Protein AF-0000000077476936 (afdb_homodimer)

InterPro domains:
  IPR003726 Homocysteine-binding domain [PF02574] (42-309)
  IPR003726 Homocysteine-binding domain [PS50970] (6-311)
  IPR017226 Betaine-homocysteine S-methyltransferase-like [PIRSF037505] (6-337)
  IPR036589 Homocysteine-binding domain superfamily [G3DSA:3.20.20.330] (2-347)
  IPR036589 Homocysteine-binding domain superfamily [SSF82282] (7-341)

Sequence (696 aa):
MAAKPRGLLERLKAGETVIVAEGYLFEFERRGYLKAGAFVPEVVVEHPELVKGMYREFVHAGSDVVLAFTYYGHREKLRVIGREADLETMNRTALKLAREVADETGTLMAGNISNTTCYDPDKPETHEQSRQIFKEQIEWAVEEGADFIVGETFGFLGEATVALECIKEFGKGLPAVVTMVIHRDSEHVADGHSIVDAMKALEKGGAAVVGFNCCRGPFTTLPLIEKVKGHVKVPIAALPVLYRTDEQYPTMQSFVNHEGSRAFPMDLDAFLCSRTMIAEFGQRCRELGLQYVGLCCGNASHFTRTLAESLGRTPPASKYSPDMSQHFAYGTDKKLHSLNTQKVVKLLMAAKPRGLLERLKAGETVIVAEGYLFEFERRGYLKAGAFVPEVVVEHPELVKGMYREFVHAGSDVVLAFTYYGHREKLRVIGREADLETMNRTALKLAREVADETGTLMAGNISNTTCYDPDKPETHEQSRQIFKEQIEWAVEEGADFIVGETFGFLGEATVALECIKEFGKGLPAVVTMVIHRDSEHVADGHSIVDAMKALEKGGAAVVGFNCCRGPFTTLPLIEKVKGHVKVPIAALPVLYRTDEQYPTMQSFVNHEGSRAFPMDLDAFLCSRTMIAEFGQRCRELGLQYVGLCCGNASHFTRTLAESLGRTPPASKYSPDMSQHFAYGTDKKLHSLNTQKVVKLL

Radius of gyration: 25.77 Å; Cα contacts (8 Å, |Δi|>4): 1656; chains: 2; bounding box: 55×74×58 Å

Organism: Branchiostoma lanceolatum (NCBI:txid7740)

Structure (mmCIF, N/CA/C/O backbone):
data_AF-0000000077476936-model_v1
#
loop_
_entity.id
_entity.type
_entity.pdbx_description
1 polymer 'BHMT protein'
#
loop_
_atom_site.group_PDB
_atom_site.id
_atom_site.type_symbol
_atom_site.label_atom_id
_atom_site.label_alt_id
_atom_site.label_comp_id
_atom_site.label_asym_id
_atom_site.label_entity_id
_atom_site.label_seq_id
_atom_site.pdbx_PDB_ins_code
_atom_site.Cartn_x
_atom_site.Cartn_y
_atom_site.Cartn_z
_atom_site.occupancy
_atom_site.B_iso_or_equiv
_atom_site.auth_seq_id
_atom_site.auth_comp_id
_atom_site.auth_asym_id
_atom_site.auth_atom_id
_atom_site.pdbx_PDB_model_num
ATOM 1 N N . MET A 1 1 ? -4.969 -23.812 19.047 1 65.75 1 MET A N 1
ATOM 2 C CA . MET A 1 1 ? -4.652 -24.078 17.641 1 65.75 1 MET A CA 1
ATOM 3 C C . MET A 1 1 ? -5.926 -24.281 16.828 1 65.75 1 MET A C 1
ATOM 5 O O . MET A 1 1 ? -6.867 -24.922 17.281 1 65.75 1 MET A O 1
ATOM 9 N N . ALA A 1 2 ? -5.887 -23.547 15.648 1 72 2 ALA A N 1
ATOM 10 C CA . ALA A 1 2 ? -7.078 -23.672 14.812 1 72 2 ALA A CA 1
ATOM 11 C C . ALA A 1 2 ? -7.219 -25.078 14.266 1 72 2 ALA A C 1
ATOM 13 O O . ALA A 1 2 ? -6.234 -25.812 14.164 1 72 2 ALA A O 1
ATOM 14 N N . ALA A 1 3 ? -8.438 -25.484 13.953 1 76.94 3 ALA A N 1
ATOM 15 C CA . ALA A 1 3 ? -8.711 -26.797 13.359 1 76.94 3 ALA A CA 1
ATOM 16 C C . ALA A 1 3 ? -7.996 -26.953 12.023 1 76.94 3 ALA A C 1
ATOM 18 O O . ALA A 1 3 ? -7.77 -25.969 11.312 1 76.94 3 ALA A O 1
ATOM 19 N N . LYS A 1 4 ? -7.539 -28.141 11.789 1 85.31 4 LYS A N 1
ATOM 20 C CA . LYS A 1 4 ? -6.883 -28.422 10.516 1 85.31 4 LYS A CA 1
ATOM 21 C C . LYS A 1 4 ? -7.824 -28.172 9.344 1 85.31 4 LYS A C 1
ATOM 23 O O . LYS A 1 4 ? -8.961 -28.641 9.336 1 85.31 4 LYS A O 1
ATOM 28 N N . PRO A 1 5 ? -7.34 -27.406 8.391 1 90.5 5 PRO A N 1
ATOM 29 C CA . PRO A 1 5 ? -8.219 -27.094 7.258 1 90.5 5 PRO A CA 1
ATOM 30 C C . PRO A 1 5 ? -8.422 -28.297 6.332 1 90.5 5 PRO A C 1
ATOM 32 O O . PRO A 1 5 ? -7.594 -29.203 6.305 1 90.5 5 PRO A O 1
ATOM 35 N N . ARG A 1 6 ? -9.586 -28.344 5.68 1 92.06 6 ARG A N 1
ATOM 36 C CA . ARG A 1 6 ? -9.734 -29.281 4.574 1 92.06 6 ARG A CA 1
ATOM 37 C C . ARG A 1 6 ? -8.656 -29.062 3.52 1 92.06 6 ARG A C 1
ATOM 39 O O . ARG A 1 6 ? -8.273 -27.922 3.234 1 92.06 6 ARG A O 1
ATOM 46 N N . GLY A 1 7 ? -8.211 -30.094 2.906 1 97.88 7 GLY A N 1
ATOM 47 C CA . GLY A 1 7 ? -7.172 -30.016 1.892 1 97.88 7 GLY A CA 1
ATOM 48 C C . GLY A 1 7 ? -7.637 -29.328 0.614 1 97.88 7 GLY A C 1
ATOM 49 O O . GLY A 1 7 ? -8.836 -29.156 0.399 1 97.88 7 GLY A O 1
ATOM 50 N N . LEU A 1 8 ? -6.691 -28.984 -0.207 1 98.62 8 LEU A N 1
ATOM 51 C CA . LEU A 1 8 ? -6.996 -28.281 -1.444 1 98.62 8 LEU A CA 1
ATOM 52 C C . LEU A 1 8 ? -7.918 -29.094 -2.332 1 98.62 8 LEU A C 1
ATOM 54 O O . LEU A 1 8 ? -8.945 -28.609 -2.795 1 98.62 8 LEU A O 1
ATOM 58 N N . LEU A 1 9 ? -7.578 -30.344 -2.561 1 98.56 9 LEU A N 1
ATOM 59 C CA . LEU A 1 9 ? -8.344 -31.188 -3.465 1 98.56 9 LEU A CA 1
ATOM 60 C C . LEU A 1 9 ? -9.766 -31.406 -2.947 1 98.56 9 LEU A C 1
ATOM 62 O O . LEU A 1 9 ? -10.719 -31.438 -3.73 1 98.56 9 LEU A O 1
ATOM 66 N N . GLU A 1 10 ? -9.852 -31.609 -1.692 1 98.25 10 GLU A N 1
ATOM 67 C CA . GLU A 1 10 ? -11.164 -31.781 -1.079 1 98.25 10 GLU A CA 1
ATOM 68 C C . GLU A 1 10 ? -12.039 -30.547 -1.296 1 98.25 10 GLU A C 1
ATOM 70 O O . GLU A 1 10 ? -13.219 -30.672 -1.629 1 98.25 10 GLU A O 1
ATOM 75 N N . ARG A 1 11 ? -11.484 -29.375 -1.119 1 98.19 11 ARG A N 1
ATOM 76 C CA . ARG A 1 11 ? -12.219 -28.125 -1.289 1 98.19 11 ARG A CA 1
ATOM 77 C C . ARG A 1 11 ? -12.641 -27.938 -2.742 1 98.19 11 ARG A C 1
ATOM 79 O O . ARG A 1 11 ? -13.773 -27.531 -3.018 1 98.19 11 ARG A O 1
ATOM 86 N N . LEU A 1 12 ? -11.742 -28.219 -3.637 1 98.06 12 LEU A N 1
ATOM 87 C CA . LEU A 1 12 ? -12.031 -28.078 -5.059 1 98.06 12 LEU A CA 1
ATOM 88 C C . LEU A 1 12 ? -13.117 -29.047 -5.496 1 98.06 12 LEU A C 1
ATOM 90 O O . LEU A 1 12 ? -14.023 -28.672 -6.242 1 98.06 12 LEU A O 1
ATOM 94 N N . LYS A 1 13 ? -13.039 -30.25 -5.047 1 97.62 13 LYS A N 1
ATOM 95 C CA . LYS A 1 13 ? -14.039 -31.266 -5.375 1 97.62 13 LYS A CA 1
ATOM 96 C C . LYS A 1 13 ? -15.422 -30.859 -4.848 1 97.62 13 LYS A C 1
ATOM 98 O O . LYS A 1 13 ? -16.438 -31.172 -5.473 1 97.62 13 LYS A O 1
ATOM 103 N N . ALA A 1 14 ? -15.438 -30.203 -3.742 1 97.62 14 ALA A N 1
ATOM 104 C CA . ALA A 1 14 ? -16.688 -29.766 -3.125 1 97.62 14 ALA A CA 1
ATOM 105 C C . ALA A 1 14 ? -17.25 -28.531 -3.834 1 97.62 14 ALA A C 1
ATOM 107 O O . ALA A 1 14 ? -18.328 -28.047 -3.479 1 97.62 14 ALA A O 1
ATOM 108 N N . GLY A 1 15 ? -16.547 -28 -4.746 1 96.81 15 GLY A N 1
ATOM 109 C CA . GLY A 1 15 ? -17.031 -26.875 -5.516 1 96.81 15 GLY A CA 1
ATOM 110 C C . GLY A 1 15 ? -16.719 -25.531 -4.871 1 96.81 15 GLY A C 1
ATOM 111 O O . GLY A 1 15 ? -17.25 -24.5 -5.293 1 96.81 15 GLY A O 1
ATOM 112 N N . GLU A 1 16 ? -15.781 -25.531 -3.9 1 97.62 16 GLU A N 1
ATOM 113 C CA . GLU A 1 16 ? -15.438 -24.297 -3.193 1 97.62 16 GLU A CA 1
ATOM 114 C C . GLU A 1 16 ? -14.508 -23.422 -4.023 1 97.62 16 GLU A C 1
ATOM 116 O O . GLU A 1 16 ? -13.766 -23.938 -4.875 1 97.62 16 GLU A O 1
ATOM 121 N N . THR A 1 17 ? -14.633 -22.109 -3.785 1 98.56 17 THR A N 1
ATOM 122 C CA . THR A 1 17 ? -13.641 -21.188 -4.312 1 98.56 17 THR A CA 1
ATOM 123 C C . THR A 1 17 ? -12.547 -20.922 -3.283 1 98.56 17 THR A C 1
ATOM 125 O O . THR A 1 17 ? -12.836 -20.516 -2.154 1 98.56 17 THR A O 1
ATOM 128 N N . VAL A 1 18 ? -11.32 -21.234 -3.621 1 98.88 18 VAL A N 1
ATOM 129 C CA . VAL A 1 18 ? -10.156 -20.953 -2.793 1 98.88 18 VAL A CA 1
ATOM 130 C C . VAL A 1 18 ? -9.555 -19.609 -3.18 1 98.88 18 VAL A C 1
ATOM 132 O O . VAL A 1 18 ? -9.211 -19.391 -4.344 1 98.88 18 VAL A O 1
ATOM 135 N N . ILE A 1 19 ? -9.523 -18.656 -2.232 1 98.94 19 ILE A N 1
ATOM 136 C CA . ILE A 1 19 ? -8.969 -17.328 -2.457 1 98.94 19 ILE A CA 1
ATOM 137 C C . ILE A 1 19 ? -7.504 -17.297 -2.041 1 98.94 19 ILE A C 1
ATOM 139 O O . ILE A 1 19 ? -7.152 -17.734 -0.941 1 98.94 19 ILE A O 1
ATOM 143 N N . VAL A 1 20 ? -6.633 -16.797 -2.889 1 98.88 20 VAL A N 1
ATOM 144 C CA . VAL A 1 20 ? -5.195 -16.797 -2.641 1 98.88 20 VAL A CA 1
ATOM 145 C C . VAL A 1 20 ? -4.641 -15.391 -2.795 1 98.88 20 VAL A C 1
ATOM 147 O O . VAL A 1 20 ? -4.742 -14.789 -3.867 1 98.88 20 VAL A O 1
ATOM 150 N N . ALA A 1 21 ? -4.07 -14.836 -1.753 1 98.81 21 ALA A N 1
ATOM 151 C CA . ALA A 1 21 ? -3.391 -13.547 -1.827 1 98.81 21 ALA A CA 1
ATOM 152 C C . ALA A 1 21 ? -1.898 -13.727 -2.092 1 98.81 21 ALA A C 1
ATOM 154 O O . ALA A 1 21 ? -1.212 -14.438 -1.354 1 98.81 21 ALA A O 1
ATOM 155 N N . GLU A 1 22 ? -1.453 -13.18 -3.168 1 98.5 22 GLU A N 1
ATOM 156 C CA . GLU A 1 22 ? -0.037 -13.109 -3.516 1 98.5 22 GLU A CA 1
ATOM 157 C C . GLU A 1 22 ? 0.427 -11.664 -3.676 1 98.5 22 GLU A C 1
ATOM 159 O O . GLU A 1 22 ? -0.204 -10.742 -3.152 1 98.5 22 GLU A O 1
ATOM 164 N N . GLY A 1 23 ? 1.565 -11.508 -4.18 1 97.31 23 GLY A N 1
ATOM 165 C CA . GLY A 1 23 ? 2.082 -10.172 -4.426 1 97.31 23 GLY A CA 1
ATOM 166 C C . GLY A 1 23 ? 2.996 -9.672 -3.322 1 97.31 23 GLY A C 1
ATOM 167 O O . GLY A 1 23 ? 3.156 -8.461 -3.141 1 97.31 23 GLY A O 1
ATOM 168 N N . TYR A 1 24 ? 3.705 -10.555 -2.6 1 97.81 24 TYR A N 1
ATOM 169 C CA . TYR A 1 24 ? 4.559 -10.227 -1.465 1 97.81 24 TYR A CA 1
ATOM 170 C C . TYR A 1 24 ? 5.707 -9.312 -1.892 1 97.81 24 TYR A C 1
ATOM 172 O O . TYR A 1 24 ? 6.059 -8.375 -1.178 1 97.81 24 TYR A O 1
ATOM 180 N N . LEU A 1 25 ? 6.277 -9.602 -3.055 1 97 25 LEU A N 1
ATOM 181 C CA . LEU A 1 25 ? 7.469 -8.883 -3.502 1 97 25 LEU A CA 1
ATOM 182 C C . LEU A 1 25 ? 7.203 -7.387 -3.59 1 97 25 LEU A C 1
ATOM 184 O O . LEU A 1 25 ? 7.938 -6.586 -3.006 1 97 25 LEU A O 1
ATOM 188 N N . PHE A 1 26 ? 6.172 -7.039 -4.238 1 96.75 26 PHE A N 1
ATOM 189 C CA . PHE A 1 26 ? 5.883 -5.629 -4.473 1 96.75 26 PHE A CA 1
ATOM 190 C C . PHE A 1 26 ? 5.363 -4.965 -3.205 1 96.75 26 PHE A C 1
ATOM 192 O O . PHE A 1 26 ? 5.598 -3.775 -2.982 1 96.75 26 PHE A O 1
ATOM 199 N N . GLU A 1 27 ? 4.66 -5.734 -2.406 1 97.5 27 GLU A N 1
ATOM 200 C CA . GLU A 1 27 ? 4.18 -5.168 -1.149 1 97.5 27 GLU A CA 1
ATOM 201 C C . GLU A 1 27 ? 5.336 -4.828 -0.217 1 97.5 27 GLU A C 1
ATOM 203 O O . GLU A 1 27 ? 5.352 -3.762 0.399 1 97.5 27 GLU A O 1
ATOM 208 N N . PHE A 1 28 ? 6.34 -5.703 -0.119 1 97.94 28 PHE A N 1
ATOM 209 C CA . PHE A 1 28 ? 7.492 -5.43 0.733 1 97.94 28 PHE A CA 1
ATOM 210 C C . PHE A 1 28 ? 8.352 -4.32 0.139 1 97.94 28 PHE A C 1
ATOM 212 O O . PHE A 1 28 ? 8.992 -3.562 0.873 1 97.94 28 PHE A O 1
ATOM 219 N N . GLU A 1 29 ? 8.398 -4.262 -1.213 1 97.44 29 GLU A N 1
ATOM 220 C CA . GLU A 1 29 ? 9.07 -3.129 -1.846 1 97.44 29 GLU A CA 1
ATOM 221 C C . GLU A 1 29 ? 8.391 -1.813 -1.477 1 97.44 29 GLU A C 1
ATOM 223 O O . GLU A 1 29 ? 9.062 -0.843 -1.118 1 97.44 29 GLU A O 1
ATOM 228 N N . ARG A 1 30 ? 7.082 -1.799 -1.479 1 96.88 30 ARG A N 1
ATOM 229 C CA . ARG A 1 30 ? 6.293 -0.625 -1.118 1 96.88 30 ARG A CA 1
ATOM 230 C C . ARG A 1 30 ? 6.547 -0.215 0.328 1 96.88 30 ARG A C 1
ATOM 232 O O . ARG A 1 30 ? 6.562 0.975 0.649 1 96.88 30 ARG A O 1
ATOM 239 N N . ARG A 1 31 ? 6.773 -1.177 1.147 1 97.06 31 ARG A N 1
ATOM 240 C CA . ARG A 1 31 ? 6.953 -0.919 2.572 1 97.06 31 ARG A CA 1
ATOM 241 C C . ARG A 1 31 ? 8.406 -0.564 2.885 1 97.06 31 ARG A C 1
ATOM 243 O O . ARG A 1 31 ? 8.734 -0.227 4.023 1 97.06 31 ARG A O 1
ATOM 250 N N . GLY A 1 32 ? 9.297 -0.657 1.895 1 96.25 32 GLY A N 1
ATOM 251 C CA . GLY A 1 32 ? 10.664 -0.184 2.049 1 96.25 32 GLY A CA 1
ATOM 252 C C . GLY A 1 32 ? 11.617 -1.262 2.525 1 96.25 32 GLY A C 1
ATOM 253 O O . GLY A 1 32 ? 12.664 -0.96 3.104 1 96.25 32 GLY A O 1
ATOM 254 N N . TYR A 1 33 ? 11.25 -2.613 2.221 1 97.81 33 TYR A N 1
ATOM 255 C CA . TYR A 1 33 ? 12.07 -3.668 2.805 1 97.81 33 TYR A CA 1
ATOM 256 C C . TYR A 1 33 ? 12.484 -4.684 1.746 1 97.81 33 TYR A C 1
ATOM 258 O O . TYR A 1 33 ? 12.922 -5.789 2.074 1 97.81 33 TYR A O 1
ATOM 266 N N . LEU A 1 34 ? 12.328 -4.375 0.517 1 97 34 LEU A N 1
ATOM 267 C CA . LEU A 1 34 ? 12.758 -5.219 -0.594 1 97 34 LEU A CA 1
ATOM 268 C C . LEU A 1 34 ? 13.219 -4.367 -1.772 1 97 34 LEU A C 1
ATOM 270 O O . LEU A 1 34 ? 12.594 -3.352 -2.092 1 97 34 LEU A O 1
ATOM 274 N N . LYS A 1 35 ? 14.344 -4.805 -2.381 1 94.75 35 LYS A N 1
ATOM 275 C CA . LYS A 1 35 ? 14.953 -4.039 -3.463 1 94.75 35 LYS A CA 1
ATOM 276 C C . LYS A 1 35 ? 14.367 -4.43 -4.816 1 94.75 35 LYS A C 1
ATOM 278 O O . LYS A 1 35 ? 14.43 -5.598 -5.211 1 94.75 35 LYS A O 1
ATOM 283 N N . ALA A 1 36 ? 13.75 -3.451 -5.484 1 92.94 36 ALA A N 1
ATOM 284 C CA . ALA A 1 36 ? 13.367 -3.688 -6.875 1 92.94 36 ALA A CA 1
ATOM 285 C C . ALA A 1 36 ? 14.586 -3.893 -7.762 1 92.94 36 ALA A C 1
ATOM 287 O O . ALA A 1 36 ? 15.594 -3.199 -7.605 1 92.94 36 ALA A O 1
ATOM 288 N N . GLY A 1 37 ? 14.508 -4.812 -8.664 1 91.81 37 GLY A N 1
ATOM 289 C CA . GLY A 1 37 ? 15.617 -5.23 -9.5 1 91.81 37 GLY A CA 1
ATOM 290 C C . GLY A 1 37 ? 15.898 -6.723 -9.414 1 91.81 37 GLY A C 1
ATOM 291 O O . GLY A 1 37 ? 15.336 -7.504 -10.188 1 91.81 37 GLY A O 1
ATOM 292 N N . ALA A 1 38 ? 16.516 -7.055 -8.367 1 90 38 ALA A N 1
ATOM 293 C CA . ALA A 1 38 ? 16.75 -8.477 -8.156 1 90 38 ALA A CA 1
ATOM 294 C C . ALA A 1 38 ? 15.469 -9.18 -7.695 1 90 38 ALA A C 1
ATOM 296 O O . ALA A 1 38 ? 15.195 -10.312 -8.102 1 90 38 ALA A O 1
ATOM 297 N N . PHE A 1 39 ? 14.688 -8.461 -6.938 1 93.62 39 PHE A N 1
ATOM 298 C CA . PHE A 1 39 ? 13.414 -8.914 -6.387 1 93.62 39 PHE A CA 1
ATOM 299 C C . PHE A 1 39 ? 13.594 -10.203 -5.582 1 93.62 39 PHE A C 1
ATOM 301 O O . PHE A 1 39 ? 12.797 -11.125 -5.699 1 93.62 39 PHE A O 1
ATOM 308 N N . VAL A 1 40 ? 14.719 -10.25 -4.871 1 94.12 40 VAL A N 1
ATOM 309 C CA . VAL A 1 40 ? 14.961 -11.383 -3.984 1 94.12 40 VAL A CA 1
ATOM 310 C C . VAL A 1 40 ? 14.398 -11.086 -2.598 1 94.12 40 VAL A C 1
ATOM 312 O O . VAL A 1 40 ? 14.492 -9.961 -2.109 1 94.12 40 VAL A O 1
ATOM 315 N N . PRO A 1 41 ? 13.75 -12.07 -2.025 1 95.88 41 PRO A N 1
ATOM 316 C CA . PRO A 1 41 ? 13.062 -11.828 -0.757 1 95.88 41 PRO A CA 1
ATOM 317 C C . PRO A 1 41 ? 14 -11.867 0.445 1 95.88 41 PRO A C 1
ATOM 319 O O . PRO A 1 41 ? 13.734 -12.57 1.42 1 95.88 41 PRO A O 1
ATOM 322 N N . GLU A 1 42 ? 14.992 -11.008 0.527 1 95.31 42 GLU A N 1
ATOM 323 C CA . GLU A 1 42 ? 15.961 -10.953 1.62 1 95.31 42 GLU A CA 1
ATOM 324 C C . GLU A 1 42 ? 15.273 -10.617 2.943 1 95.31 42 GLU A C 1
ATOM 326 O O . GLU A 1 42 ? 15.805 -10.922 4.016 1 95.31 42 GLU A O 1
ATOM 331 N N . VAL A 1 43 ? 14.117 -10 2.811 1 97.19 43 VAL A N 1
ATOM 332 C CA . VAL A 1 43 ? 13.359 -9.594 3.988 1 97.19 43 VAL A CA 1
ATOM 333 C C . VAL A 1 43 ? 13.062 -10.805 4.859 1 97.19 43 VAL A C 1
ATOM 335 O O . VAL A 1 43 ? 12.953 -10.688 6.082 1 97.19 43 VAL A O 1
ATOM 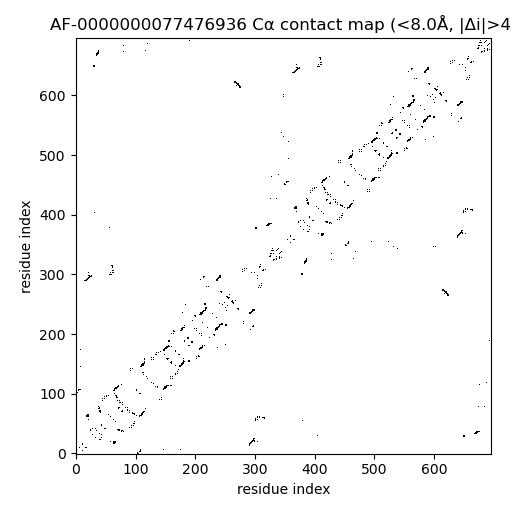338 N N . VAL A 1 44 ? 13.062 -11.984 4.309 1 98.44 44 VAL A N 1
ATOM 339 C CA . VAL A 1 44 ? 12.727 -13.211 5.031 1 98.44 44 VAL A CA 1
ATOM 340 C C . VAL A 1 44 ? 13.766 -13.461 6.121 1 98.44 44 VAL A C 1
ATOM 342 O O . VAL A 1 44 ? 13.422 -13.859 7.238 1 98.44 44 VAL A O 1
ATOM 345 N N . VAL A 1 45 ? 15.039 -13.227 5.773 1 97.75 45 VAL A N 1
ATOM 346 C CA . VAL A 1 45 ? 16.094 -13.508 6.742 1 97.75 45 VAL A CA 1
ATOM 347 C C . VAL A 1 45 ? 16.422 -12.25 7.531 1 97.75 45 VAL A C 1
ATOM 349 O O . VAL A 1 45 ? 16.812 -12.32 8.703 1 97.75 45 VAL A O 1
ATOM 352 N N . GLU A 1 46 ? 16.203 -11.062 6.984 1 97.25 46 GLU A N 1
ATOM 353 C CA . GLU A 1 46 ? 16.562 -9.805 7.629 1 97.25 46 GLU A CA 1
ATOM 354 C C . GLU A 1 46 ? 15.484 -9.344 8.602 1 97.25 46 GLU A C 1
ATOM 356 O O . GLU A 1 46 ? 15.781 -8.75 9.641 1 97.25 46 GLU A O 1
ATOM 361 N N . HIS A 1 47 ? 14.273 -9.562 8.188 1 97.69 47 HIS A N 1
ATOM 362 C CA . HIS A 1 47 ? 13.133 -9.117 8.984 1 97.69 47 HIS A CA 1
ATOM 363 C C . HIS A 1 47 ? 12.016 -10.156 8.969 1 97.69 47 HIS A C 1
ATOM 365 O O . HIS A 1 47 ? 10.906 -9.867 8.531 1 97.69 47 HIS A O 1
ATOM 371 N N . PRO A 1 48 ? 12.227 -11.367 9.586 1 98.56 48 PRO A N 1
ATOM 372 C CA . PRO A 1 48 ? 11.227 -12.43 9.531 1 98.56 48 PRO A CA 1
ATOM 373 C C . PRO A 1 48 ? 9.898 -12.023 10.18 1 98.56 48 PRO A C 1
ATOM 375 O O . PRO A 1 48 ? 8.844 -12.508 9.766 1 98.56 48 PRO A O 1
ATOM 378 N N . GLU A 1 49 ? 9.953 -11.102 11.109 1 97.5 49 GLU A N 1
ATOM 379 C CA . GLU A 1 49 ? 8.742 -10.641 11.781 1 97.5 49 GLU A CA 1
ATOM 380 C C . GLU A 1 49 ? 7.824 -9.898 10.812 1 97.5 49 GLU A C 1
ATOM 382 O O . GLU A 1 49 ? 6.598 -9.977 10.922 1 97.5 49 GLU A O 1
ATOM 387 N N . LEU A 1 50 ? 8.383 -9.195 9.891 1 97.75 50 LEU A N 1
ATOM 388 C CA . LEU A 1 50 ? 7.594 -8.492 8.891 1 97.75 50 LEU A CA 1
ATOM 389 C C . LEU A 1 50 ? 6.914 -9.477 7.941 1 97.75 50 LEU A C 1
ATOM 391 O O . LEU A 1 50 ? 5.773 -9.266 7.531 1 97.75 50 LEU A O 1
ATOM 395 N N . VAL A 1 51 ? 7.629 -10.555 7.629 1 98.62 51 VAL A N 1
ATOM 396 C CA . VAL A 1 51 ? 7.094 -11.578 6.73 1 98.62 51 VAL A CA 1
ATOM 397 C C . VAL A 1 51 ? 5.902 -12.273 7.387 1 98.62 51 VAL A C 1
ATOM 399 O O . VAL A 1 51 ? 4.848 -12.43 6.766 1 98.62 51 VAL A O 1
ATOM 402 N N . LYS A 1 52 ? 6.094 -12.648 8.633 1 98.38 52 LYS A N 1
ATOM 403 C CA . LYS A 1 52 ? 5.004 -13.273 9.383 1 98.38 52 LYS A CA 1
ATOM 404 C C . LYS A 1 52 ? 3.789 -12.352 9.453 1 98.38 52 LYS A C 1
ATOM 406 O O . LYS A 1 52 ? 2.654 -12.805 9.281 1 98.38 52 LYS A O 1
ATOM 411 N N . GLY A 1 53 ? 4.074 -11.086 9.727 1 97.62 53 GLY A N 1
ATOM 412 C CA . GLY A 1 53 ? 3.008 -10.094 9.766 1 97.62 53 GLY A CA 1
ATOM 413 C C . GLY A 1 53 ? 2.25 -9.984 8.453 1 97.62 53 GLY A C 1
ATOM 414 O O . GLY A 1 53 ? 1.022 -9.867 8.445 1 97.62 53 GLY A O 1
ATOM 415 N N . MET A 1 54 ? 2.941 -10.047 7.355 1 98 54 MET A N 1
ATOM 416 C CA . MET A 1 54 ? 2.324 -9.953 6.035 1 98 54 MET A CA 1
ATOM 417 C C . MET A 1 54 ? 1.438 -11.164 5.758 1 98 54 MET A C 1
ATOM 419 O O . MET A 1 54 ? 0.353 -11.023 5.191 1 98 54 MET A O 1
ATOM 423 N N . TYR A 1 55 ? 1.907 -12.398 6.188 1 98.75 55 TYR A N 1
ATOM 424 C CA . TYR A 1 55 ? 1.072 -13.586 6.078 1 98.75 55 TYR A CA 1
ATOM 425 C C . TYR A 1 55 ? -0.251 -13.398 6.809 1 98.75 55 TYR A C 1
ATOM 427 O O . TYR A 1 55 ? -1.318 -13.664 6.25 1 98.75 55 TYR A O 1
ATOM 435 N N . ARG A 1 56 ? -0.186 -12.844 7.984 1 98.31 56 ARG A N 1
ATOM 436 C CA . ARG A 1 56 ? -1.371 -12.648 8.812 1 98.31 56 ARG A CA 1
ATOM 437 C C . ARG A 1 56 ? -2.305 -11.609 8.195 1 98.31 56 ARG A C 1
ATOM 439 O O . ARG A 1 56 ? -3.527 -11.773 8.227 1 98.31 56 ARG A O 1
ATOM 446 N N . GLU A 1 57 ? -1.713 -10.562 7.676 1 98.12 57 GLU A N 1
ATOM 447 C CA . GLU A 1 57 ? -2.494 -9.508 7.043 1 98.12 57 GLU A CA 1
ATOM 448 C C . GLU A 1 57 ? -3.33 -10.055 5.891 1 98.12 57 GLU A C 1
ATOM 450 O O . GLU A 1 57 ? -4.504 -9.703 5.75 1 98.12 57 GLU A O 1
ATOM 455 N N . PHE A 1 58 ? -2.746 -10.906 5.102 1 98.81 58 PHE A N 1
ATOM 456 C CA . PHE A 1 58 ? -3.451 -11.453 3.943 1 98.81 58 PHE A CA 1
ATOM 457 C C . PHE A 1 58 ? -4.527 -12.438 4.379 1 98.81 58 PHE A C 1
ATOM 459 O O . PHE A 1 58 ? -5.613 -12.477 3.801 1 98.81 58 PHE A O 1
ATOM 466 N N . VAL A 1 59 ? -4.23 -13.242 5.395 1 98.81 59 VAL A N 1
ATOM 467 C CA . VAL A 1 59 ? -5.254 -14.141 5.926 1 98.81 59 VAL A CA 1
ATOM 468 C C . VAL A 1 59 ? -6.398 -13.32 6.52 1 98.81 59 VAL A C 1
ATOM 470 O O . VAL A 1 59 ? -7.57 -13.617 6.273 1 98.81 59 VAL A O 1
ATOM 473 N N . HIS A 1 60 ? -6.016 -12.234 7.227 1 98.62 60 HIS A N 1
ATOM 474 C CA . HIS A 1 60 ? -6.992 -11.312 7.793 1 98.62 60 HIS A CA 1
ATOM 475 C C . HIS A 1 60 ? -7.895 -10.734 6.711 1 98.62 60 HIS A C 1
ATOM 477 O O . HIS A 1 60 ? -9.086 -10.523 6.938 1 98.62 60 HIS A O 1
ATOM 483 N N . ALA A 1 61 ? -7.387 -10.57 5.551 1 98.75 61 ALA A N 1
ATOM 484 C CA . ALA A 1 61 ? -8.094 -9.938 4.441 1 98.75 61 ALA A CA 1
ATOM 485 C C . ALA A 1 61 ? -8.945 -10.953 3.682 1 98.75 61 ALA A C 1
ATOM 487 O O . ALA A 1 61 ? -9.812 -10.578 2.887 1 98.75 61 ALA A O 1
ATOM 488 N N . GLY A 1 62 ? -8.641 -12.273 3.857 1 98.81 62 GLY A N 1
ATOM 489 C CA . GLY A 1 62 ? -9.562 -13.234 3.279 1 98.81 62 GLY A CA 1
ATOM 490 C C . GLY A 1 62 ? -8.867 -14.344 2.508 1 98.81 62 GLY A C 1
ATOM 491 O O . GLY A 1 62 ? -9.516 -15.203 1.92 1 98.81 62 GLY A O 1
ATOM 492 N N . SER A 1 63 ? -7.543 -14.383 2.561 1 98.88 63 SER A N 1
ATOM 493 C CA . SER A 1 63 ? -6.848 -15.469 1.876 1 98.88 63 SER A CA 1
ATOM 494 C C . SER A 1 63 ? -7.09 -16.812 2.572 1 98.88 63 SER A C 1
ATOM 496 O O . SER A 1 63 ? -7.004 -16.891 3.799 1 98.88 63 SER A O 1
ATOM 498 N N . ASP A 1 64 ? -7.352 -17.828 1.808 1 98.81 64 ASP A N 1
ATOM 499 C CA . ASP A 1 64 ? -7.508 -19.188 2.32 1 98.81 64 ASP A CA 1
ATOM 500 C C . ASP A 1 64 ? -6.16 -19.891 2.412 1 98.81 64 ASP A C 1
ATOM 502 O O . ASP A 1 64 ? -6.066 -20.984 2.975 1 98.81 64 ASP A O 1
ATOM 506 N N . VAL A 1 65 ? -5.141 -19.266 1.847 1 98.88 65 VAL A N 1
ATOM 507 C CA . VAL A 1 65 ? -3.846 -19.922 1.68 1 98.88 65 VAL A CA 1
ATOM 508 C C . VAL A 1 65 ? -2.73 -19 2.162 1 98.88 65 VAL A C 1
ATOM 510 O O . VAL A 1 65 ? -2.693 -17.828 1.799 1 98.88 65 VAL A O 1
ATOM 513 N N . VAL A 1 66 ? -1.903 -19.469 3.031 1 98.88 66 VAL A N 1
ATOM 514 C CA . VAL A 1 66 ? -0.615 -18.828 3.281 1 98.88 66 VAL A CA 1
ATOM 515 C C . VAL A 1 66 ? 0.429 -19.375 2.309 1 98.88 66 VAL A C 1
ATOM 517 O O . VAL A 1 66 ? 0.953 -20.469 2.504 1 98.88 66 VAL A O 1
ATOM 520 N N . LEU A 1 67 ? 0.671 -18.641 1.271 1 98.94 67 LEU A N 1
ATOM 521 C CA . LEU A 1 67 ? 1.708 -19.016 0.311 1 98.94 67 LEU A CA 1
ATOM 522 C C . LEU A 1 67 ? 3.09 -18.625 0.835 1 98.94 67 LEU A C 1
ATOM 524 O O . LEU A 1 67 ? 3.367 -17.453 1.073 1 98.94 67 LEU A O 1
ATOM 528 N N . ALA A 1 68 ? 3.916 -19.625 1.056 1 98.88 68 ALA A N 1
ATOM 529 C CA . ALA A 1 68 ? 5.25 -19.328 1.573 1 98.88 68 ALA A CA 1
ATOM 530 C C . ALA A 1 68 ? 6.008 -18.391 0.636 1 98.88 68 ALA A C 1
ATOM 532 O O . ALA A 1 68 ? 6.012 -18.594 -0.581 1 98.88 68 ALA A O 1
ATOM 533 N N . PHE A 1 69 ? 6.613 -17.375 1.251 1 98.69 69 PHE A N 1
ATOM 534 C CA . PHE A 1 69 ? 7.293 -16.344 0.479 1 98.69 69 PHE A CA 1
ATOM 535 C C . PHE A 1 69 ? 8.664 -16.828 0.024 1 98.69 69 PHE A C 1
ATOM 537 O O . PHE A 1 69 ? 9.688 -16.281 0.432 1 98.69 69 PHE A O 1
ATOM 544 N N . THR A 1 70 ? 8.68 -17.812 -0.888 1 98.56 70 THR A N 1
ATOM 545 C CA . THR A 1 70 ? 9.922 -18.406 -1.38 1 98.56 70 THR A CA 1
ATOM 546 C C . THR A 1 70 ? 10.148 -18.047 -2.846 1 98.56 70 THR A C 1
ATOM 548 O O . THR A 1 70 ? 11.164 -18.422 -3.436 1 98.56 70 THR A O 1
ATOM 551 N N . TYR A 1 71 ? 9.172 -17.266 -3.453 1 97.75 71 TYR A N 1
ATOM 552 C CA . TYR A 1 71 ? 9.312 -16.766 -4.82 1 97.75 71 TYR A CA 1
ATOM 553 C C . TYR A 1 71 ? 10.664 -16.094 -5.02 1 97.75 71 TYR A C 1
ATOM 555 O O . TYR A 1 71 ? 11.023 -15.18 -4.266 1 97.75 71 TYR A O 1
ATOM 563 N N . TYR A 1 72 ? 11.469 -16.484 -5.883 1 95.69 72 TYR A N 1
ATOM 564 C CA . TYR A 1 72 ? 12.766 -15.93 -6.277 1 95.69 72 TYR A CA 1
ATOM 565 C C . TYR A 1 72 ? 13.812 -16.188 -5.203 1 95.69 72 TYR A C 1
ATOM 567 O O . TYR A 1 72 ? 14.93 -15.664 -5.277 1 95.69 72 TYR A O 1
ATOM 575 N N . GLY A 1 73 ? 13.43 -16.984 -4.156 1 97.19 73 GLY A N 1
ATOM 576 C CA . GLY A 1 73 ? 14.398 -17.453 -3.176 1 97.19 73 GLY A CA 1
ATOM 577 C C . GLY A 1 73 ? 15.133 -18.703 -3.607 1 97.19 73 GLY A C 1
ATOM 578 O O . GLY A 1 73 ? 15.359 -19.609 -2.801 1 97.19 73 GLY A O 1
ATOM 579 N N . HIS A 1 74 ? 15.406 -18.844 -4.828 1 96.81 74 HIS A N 1
ATOM 580 C CA . HIS A 1 74 ? 16.078 -20.047 -5.328 1 96.81 74 HIS A CA 1
ATOM 581 C C . HIS A 1 74 ? 17.516 -19.734 -5.73 1 96.81 74 HIS A C 1
ATOM 583 O O . HIS A 1 74 ? 17.922 -18.578 -5.766 1 96.81 74 HIS A O 1
ATOM 589 N N . ARG A 1 75 ? 18.281 -20.766 -6 1 95.56 75 ARG A N 1
ATOM 590 C CA . ARG A 1 75 ? 19.75 -20.734 -6.094 1 95.56 75 ARG A CA 1
ATOM 591 C C . ARG A 1 75 ? 20.203 -19.75 -7.172 1 95.56 75 ARG A C 1
ATOM 593 O O . ARG A 1 75 ? 21.172 -19.031 -6.98 1 95.56 75 ARG A O 1
ATOM 600 N N . GLU A 1 76 ? 19.531 -19.703 -8.312 1 95.06 76 GLU A N 1
ATOM 601 C CA . GLU A 1 76 ? 19.953 -18.859 -9.438 1 95.06 76 GLU A CA 1
ATOM 602 C C . GLU A 1 76 ? 19.875 -17.375 -9.078 1 95.06 76 GLU A C 1
ATOM 604 O O . GLU A 1 76 ? 20.828 -16.641 -9.297 1 95.06 76 GLU A O 1
ATOM 609 N N . LYS A 1 77 ? 18.75 -16.922 -8.516 1 94.31 77 LYS A N 1
ATOM 610 C CA . LYS A 1 77 ? 18.578 -15.523 -8.156 1 94.31 77 LYS A CA 1
ATOM 611 C C . LYS A 1 77 ? 19.5 -15.125 -7.004 1 94.31 77 LYS A C 1
ATOM 613 O O . LYS A 1 77 ? 20.031 -14.016 -6.984 1 94.31 77 LYS A O 1
ATOM 618 N N . LEU A 1 78 ? 19.625 -15.992 -6.031 1 95.62 78 LEU A N 1
ATOM 619 C CA . LEU A 1 78 ? 20.5 -15.695 -4.902 1 95.62 78 LEU A CA 1
ATOM 620 C C . LEU A 1 78 ? 21.953 -15.609 -5.355 1 95.62 78 LEU A C 1
ATOM 622 O O . LEU A 1 78 ? 22.734 -14.828 -4.801 1 95.62 78 LEU A O 1
ATOM 626 N N . ARG A 1 79 ? 22.328 -16.422 -6.32 1 93 79 ARG A N 1
ATOM 627 C CA . ARG A 1 79 ? 23.672 -16.344 -6.887 1 93 79 ARG A CA 1
ATOM 628 C C . ARG A 1 79 ? 23.938 -14.977 -7.5 1 93 79 ARG A C 1
ATOM 630 O O . ARG A 1 79 ? 25.016 -14.406 -7.328 1 93 79 ARG A O 1
ATOM 637 N N . VAL A 1 80 ? 22.938 -14.406 -8.141 1 89.88 80 VAL A N 1
ATOM 638 C CA . VAL A 1 80 ? 23.062 -13.117 -8.812 1 89.88 80 VAL A CA 1
ATOM 639 C C . VAL A 1 80 ? 23.406 -12.039 -7.789 1 89.88 80 VAL A C 1
ATOM 641 O O . VAL A 1 80 ? 24.188 -11.133 -8.07 1 89.88 80 VAL A O 1
ATOM 644 N N . ILE A 1 81 ? 22.906 -12.125 -6.543 1 91.19 81 ILE A N 1
ATOM 645 C CA . ILE A 1 81 ? 23.094 -11.062 -5.566 1 91.19 81 ILE A CA 1
ATOM 646 C C . ILE A 1 81 ? 24.156 -11.484 -4.547 1 91.19 81 ILE A C 1
ATOM 648 O O . ILE A 1 81 ? 24.344 -10.812 -3.531 1 91.19 81 ILE A O 1
ATOM 652 N N . GLY A 1 82 ? 24.766 -12.68 -4.742 1 92.31 82 GLY A N 1
ATOM 653 C CA . GLY A 1 82 ? 25.859 -13.133 -3.902 1 92.31 82 GLY A CA 1
ATOM 654 C C . GLY A 1 82 ? 25.406 -13.609 -2.535 1 92.31 82 GLY A C 1
ATOM 655 O O . GLY A 1 82 ? 26.094 -13.391 -1.536 1 92.31 82 GLY A O 1
ATOM 656 N N . ARG A 1 83 ? 24.25 -14.219 -2.492 1 94.31 83 ARG A N 1
ATOM 657 C CA . ARG A 1 83 ? 23.719 -14.672 -1.214 1 94.31 83 ARG A CA 1
ATOM 658 C C . ARG A 1 83 ? 23.359 -16.156 -1.266 1 94.31 83 ARG A C 1
ATOM 660 O O . ARG A 1 83 ? 22.344 -16.578 -0.689 1 94.31 83 ARG A O 1
ATOM 667 N N . GLU A 1 84 ? 24.062 -16.938 -1.944 1 94.94 84 GLU A N 1
ATOM 668 C CA . GLU A 1 84 ? 23.812 -18.359 -2.1 1 94.94 84 GLU A CA 1
ATOM 669 C C . GLU A 1 84 ? 23.844 -19.078 -0.752 1 94.94 84 GLU A C 1
ATOM 671 O O . GLU A 1 84 ? 23.125 -20.062 -0.546 1 94.94 84 GLU A O 1
ATOM 676 N N . ALA A 1 85 ? 24.625 -18.578 0.164 1 96.12 85 ALA A N 1
ATOM 677 C CA . ALA A 1 85 ? 24.797 -19.203 1.476 1 96.12 85 ALA A CA 1
ATOM 678 C C . ALA A 1 85 ? 23.5 -19.125 2.279 1 96.12 85 ALA A C 1
ATOM 680 O O . ALA A 1 85 ? 23.281 -19.906 3.199 1 96.12 85 ALA A O 1
ATOM 681 N N . ASP A 1 86 ? 22.594 -18.219 1.905 1 97.38 86 ASP A N 1
ATOM 682 C CA . ASP A 1 86 ? 21.344 -18 2.631 1 97.38 86 ASP A CA 1
ATOM 683 C C . ASP A 1 86 ? 20.234 -18.875 2.072 1 97.38 86 ASP A C 1
ATOM 685 O O . ASP A 1 86 ? 19.109 -18.875 2.592 1 97.38 86 ASP A O 1
ATOM 689 N N . LEU A 1 87 ? 20.547 -19.688 1.095 1 98 87 LEU A N 1
ATOM 690 C CA . LEU A 1 87 ? 19.516 -20.328 0.286 1 98 87 LEU A CA 1
ATOM 691 C C . LEU A 1 87 ? 18.578 -21.156 1.158 1 98 87 LEU A C 1
ATOM 693 O O . LEU A 1 87 ? 17.391 -20.875 1.232 1 98 87 LEU A O 1
ATOM 697 N N . GLU A 1 88 ? 19.125 -22.125 1.831 1 98.44 88 GLU A N 1
ATOM 698 C CA . GLU A 1 88 ? 18.281 -23.016 2.623 1 98.44 88 GLU A CA 1
ATOM 699 C C . GLU A 1 88 ? 17.625 -22.281 3.783 1 98.44 88 GLU A C 1
ATOM 701 O O . GLU A 1 88 ? 16.438 -22.453 4.047 1 98.44 88 GLU A O 1
ATOM 706 N N . THR A 1 89 ? 18.422 -21.469 4.461 1 98.5 89 THR A N 1
ATOM 707 C CA . THR A 1 89 ? 17.906 -20.719 5.598 1 98.5 89 THR A CA 1
ATOM 708 C C . THR A 1 89 ? 16.734 -19.828 5.18 1 98.5 89 THR A C 1
ATOM 710 O O . THR A 1 89 ? 15.711 -19.781 5.871 1 98.5 89 THR A O 1
ATOM 713 N N . MET A 1 90 ? 16.859 -19.156 4.07 1 98.44 90 MET A N 1
ATOM 714 C CA . MET A 1 90 ? 15.812 -18.266 3.574 1 98.44 90 MET A CA 1
ATOM 715 C C . MET A 1 90 ? 14.539 -19.047 3.258 1 98.44 90 MET A C 1
ATOM 717 O O . MET A 1 90 ? 13.445 -18.625 3.648 1 98.44 90 MET A O 1
ATOM 721 N N . ASN A 1 91 ? 14.695 -20.156 2.619 1 98.75 91 ASN A N 1
ATOM 722 C CA . ASN A 1 91 ? 13.531 -20.969 2.254 1 98.75 91 ASN A CA 1
ATOM 723 C C . ASN A 1 91 ? 12.852 -21.562 3.482 1 98.75 91 ASN A C 1
ATOM 725 O O . ASN A 1 91 ? 11.641 -21.406 3.66 1 98.75 91 ASN A O 1
ATOM 729 N N . ARG A 1 92 ? 13.625 -22.172 4.301 1 98.81 92 ARG A N 1
ATOM 730 C CA . ARG A 1 92 ? 13.047 -22.844 5.465 1 98.81 92 ARG A CA 1
ATOM 731 C C . ARG A 1 92 ? 12.414 -21.828 6.414 1 98.81 92 ARG A C 1
ATOM 733 O O . ARG A 1 92 ? 11.375 -22.109 7.016 1 98.81 92 ARG A O 1
ATOM 740 N N . THR A 1 93 ? 13.047 -20.656 6.555 1 98.88 93 THR A N 1
ATOM 741 C CA . THR A 1 93 ? 12.461 -19.609 7.387 1 98.88 93 THR A CA 1
ATOM 742 C C . THR A 1 93 ? 11.094 -19.188 6.855 1 98.88 93 THR A C 1
ATOM 744 O O . THR A 1 93 ? 10.117 -19.141 7.609 1 98.88 93 THR A O 1
ATOM 747 N N . ALA A 1 94 ? 11.016 -18.922 5.559 1 98.88 94 ALA A N 1
ATOM 748 C CA . ALA A 1 94 ? 9.75 -18.531 4.941 1 98.88 94 ALA A CA 1
ATOM 749 C C . ALA A 1 94 ? 8.688 -19.609 5.141 1 98.88 94 ALA A C 1
ATOM 751 O O . ALA A 1 94 ? 7.539 -19.297 5.465 1 98.88 94 ALA A O 1
ATOM 752 N N . LEU A 1 95 ? 9.062 -20.859 4.992 1 98.94 95 LEU A N 1
ATOM 753 C CA . LEU A 1 95 ? 8.148 -21.984 5.098 1 98.94 95 LEU A CA 1
ATOM 754 C C . LEU A 1 95 ? 7.68 -22.172 6.539 1 98.94 95 LEU A C 1
ATOM 756 O O . LEU A 1 95 ? 6.488 -22.375 6.785 1 98.94 95 LEU A O 1
ATOM 760 N N . LYS A 1 96 ? 8.578 -22.078 7.461 1 98.94 96 LYS A N 1
ATOM 761 C CA . LYS A 1 96 ? 8.234 -22.25 8.867 1 98.94 96 LYS A CA 1
ATOM 762 C C . LYS A 1 96 ? 7.281 -21.156 9.336 1 98.94 96 LYS A C 1
ATOM 764 O O . LYS A 1 96 ? 6.32 -21.422 10.062 1 98.94 96 LYS A O 1
ATOM 769 N N . LEU A 1 97 ? 7.594 -19.938 8.93 1 98.94 97 LEU A N 1
ATOM 770 C CA . LEU A 1 97 ? 6.711 -18.828 9.273 1 98.94 97 LEU A CA 1
ATOM 771 C C . LEU A 1 97 ? 5.324 -19.031 8.672 1 98.94 97 LEU A C 1
ATOM 773 O O . LEU A 1 97 ? 4.312 -18.781 9.328 1 98.94 97 LEU A O 1
ATOM 777 N N . ALA A 1 98 ? 5.262 -19.469 7.406 1 98.88 98 ALA A N 1
ATOM 778 C CA . ALA A 1 98 ? 3.986 -19.734 6.746 1 98.88 98 ALA A CA 1
ATOM 779 C C . ALA A 1 98 ? 3.209 -20.828 7.48 1 98.88 98 ALA A C 1
ATOM 781 O O . ALA A 1 98 ? 1.996 -20.703 7.676 1 98.88 98 ALA A O 1
ATOM 782 N N . ARG A 1 99 ? 3.885 -21.922 7.867 1 98.75 99 ARG A N 1
ATOM 783 C CA . ARG A 1 99 ? 3.256 -23.016 8.602 1 98.75 99 ARG A CA 1
ATOM 784 C C . ARG A 1 99 ? 2.676 -22.516 9.922 1 98.75 99 ARG A C 1
ATOM 786 O O . ARG A 1 99 ? 1.551 -22.875 10.281 1 98.75 99 ARG A O 1
ATOM 793 N N . GLU A 1 100 ? 3.457 -21.703 10.625 1 98.69 100 GLU A N 1
ATOM 794 C CA . GLU A 1 100 ? 2.998 -21.141 11.898 1 98.69 100 GLU A CA 1
ATOM 795 C C . GLU A 1 100 ? 1.702 -20.359 11.719 1 98.69 100 GLU A C 1
ATOM 797 O O . GLU A 1 100 ? 0.737 -20.562 12.453 1 98.69 100 GLU A O 1
ATOM 802 N N . VAL A 1 101 ? 1.643 -19.469 10.75 1 98.69 101 VAL A N 1
ATOM 803 C CA . VAL A 1 101 ? 0.476 -18.609 10.531 1 98.69 101 VAL A CA 1
ATOM 804 C C . VAL A 1 101 ? -0.703 -19.469 10.062 1 98.69 101 VAL A C 1
ATOM 806 O O . VAL A 1 101 ? -1.84 -19.25 10.492 1 98.69 101 VAL A O 1
ATOM 809 N N . ALA A 1 102 ? -0.412 -20.422 9.195 1 98.75 102 ALA A N 1
ATOM 810 C CA . ALA A 1 102 ? -1.479 -21.297 8.711 1 98.75 102 ALA A CA 1
ATOM 811 C C . ALA A 1 102 ? -2.104 -22.078 9.867 1 98.75 102 ALA A C 1
ATOM 813 O O . ALA A 1 102 ? -3.328 -22.203 9.938 1 98.75 102 ALA A O 1
ATOM 814 N N . ASP A 1 103 ? -1.278 -22.594 10.727 1 98.38 103 ASP A N 1
ATOM 815 C CA . ASP A 1 103 ? -1.771 -23.344 11.875 1 98.38 103 ASP A CA 1
ATOM 816 C C . ASP A 1 103 ? -2.572 -22.453 12.812 1 98.38 103 ASP A C 1
ATOM 818 O O . ASP A 1 103 ? -3.607 -22.859 13.344 1 98.38 103 ASP A O 1
ATOM 822 N N . GLU A 1 104 ? -2.09 -21.25 12.977 1 97.56 104 GLU A N 1
ATOM 823 C CA . GLU A 1 104 ? -2.744 -20.281 13.852 1 97.56 104 GLU A CA 1
ATOM 824 C C . GLU A 1 104 ? -4.121 -19.906 13.32 1 97.56 104 GLU A C 1
ATOM 826 O O . GLU A 1 104 ? -5.035 -19.609 14.094 1 97.56 104 GLU A O 1
ATOM 831 N N . THR A 1 105 ? -4.32 -19.906 12.023 1 97.69 105 THR A N 1
ATOM 832 C CA . THR A 1 105 ? -5.496 -19.297 11.414 1 97.69 105 THR A CA 1
ATOM 833 C C . THR A 1 105 ? -6.402 -20.344 10.797 1 97.69 105 THR A C 1
ATOM 835 O O . THR A 1 105 ? -7.496 -20.031 10.32 1 97.69 105 THR A O 1
ATOM 838 N N . GLY A 1 106 ? -5.961 -21.594 10.719 1 97.75 106 GLY A N 1
ATOM 839 C CA . GLY A 1 106 ? -6.754 -22.656 10.109 1 97.75 106 GLY A CA 1
ATOM 840 C C . GLY A 1 106 ? -6.836 -22.531 8.594 1 97.75 106 GLY A C 1
ATOM 841 O O . GLY A 1 106 ? -7.871 -22.859 8 1 97.75 106 GLY A O 1
ATOM 842 N N . THR A 1 107 ? -5.785 -21.984 7.949 1 98.44 107 THR A N 1
ATOM 843 C CA . THR A 1 107 ? -5.707 -21.859 6.5 1 98.44 107 THR A CA 1
ATOM 844 C C . THR A 1 107 ? -4.746 -22.906 5.918 1 98.44 107 THR A C 1
ATOM 846 O O . THR A 1 107 ? -4.062 -23.609 6.664 1 98.44 107 THR A O 1
ATOM 849 N N . LEU A 1 108 ? -4.785 -23.062 4.602 1 98.81 108 LEU A N 1
ATOM 850 C CA . LEU A 1 108 ? -3.834 -23.922 3.922 1 98.81 108 LEU A CA 1
ATOM 851 C C . LEU A 1 108 ? -2.467 -23.266 3.816 1 98.81 108 LEU A C 1
ATOM 853 O O . LEU A 1 108 ? -2.375 -22.031 3.734 1 98.81 108 LEU A O 1
ATOM 857 N N . MET A 1 109 ? -1.447 -24.031 3.844 1 98.81 109 MET A N 1
ATOM 858 C CA . MET A 1 109 ? -0.091 -23.562 3.572 1 98.81 109 MET A CA 1
ATOM 859 C C . MET A 1 109 ? 0.434 -24.141 2.266 1 98.81 109 MET A C 1
ATOM 861 O O . MET A 1 109 ? 0.368 -25.359 2.051 1 98.81 109 MET A O 1
ATOM 865 N N . ALA A 1 110 ? 0.919 -23.312 1.403 1 98.94 110 ALA A N 1
ATOM 866 C CA . ALA A 1 110 ? 1.466 -23.797 0.137 1 98.94 110 ALA A CA 1
ATOM 867 C C . ALA A 1 110 ? 2.951 -23.469 0.023 1 98.94 110 ALA A C 1
ATOM 869 O O . ALA A 1 110 ? 3.389 -22.391 0.41 1 98.94 110 ALA A O 1
ATOM 870 N N . GLY A 1 111 ? 3.766 -24.469 -0.387 1 98.88 111 GLY A N 1
ATOM 871 C CA . GLY A 1 111 ? 5.082 -24.141 -0.912 1 98.88 111 GLY A CA 1
ATOM 872 C C . GLY A 1 111 ? 5.031 -23.422 -2.248 1 98.88 111 GLY A C 1
ATOM 873 O O . GLY A 1 111 ? 3.996 -23.422 -2.918 1 98.88 111 GLY A O 1
ATOM 874 N N . ASN A 1 112 ? 6.109 -22.812 -2.602 1 98.88 112 ASN A N 1
ATOM 875 C CA . ASN A 1 112 ? 6.102 -22 -3.809 1 98.88 112 ASN A CA 1
ATOM 876 C C . ASN A 1 112 ? 7.406 -22.125 -4.586 1 98.88 112 ASN A C 1
ATOM 878 O O . ASN A 1 112 ? 8.492 -21.938 -4.027 1 98.88 112 ASN A O 1
ATOM 882 N N . ILE A 1 113 ? 7.332 -22.547 -5.77 1 98.88 113 ILE A N 1
ATOM 883 C CA . ILE A 1 113 ? 8.422 -22.469 -6.734 1 98.88 113 ILE A CA 1
ATOM 884 C C . ILE A 1 113 ? 8 -21.594 -7.914 1 98.88 113 ILE A C 1
ATOM 886 O O . ILE A 1 113 ? 6.805 -21.391 -8.148 1 98.88 113 ILE A O 1
ATOM 890 N N . SER A 1 114 ? 8.977 -21 -8.609 1 98.56 114 SER A N 1
ATOM 891 C CA . SER A 1 114 ? 8.68 -20.078 -9.695 1 98.56 114 SER A CA 1
ATOM 892 C C . SER A 1 114 ? 9.672 -20.219 -10.844 1 98.56 114 SER A C 1
ATOM 894 O O . SER A 1 114 ? 10.516 -21.125 -10.828 1 98.56 114 SER A O 1
ATOM 896 N N . ASN A 1 115 ? 9.492 -19.422 -11.883 1 97.75 115 ASN A N 1
ATOM 897 C CA . ASN A 1 115 ? 10.469 -19.438 -12.969 1 97.75 115 ASN A CA 1
ATOM 898 C C . ASN A 1 115 ? 11.891 -19.281 -12.453 1 97.75 115 ASN A C 1
ATOM 900 O O . ASN A 1 115 ? 12.133 -18.484 -11.531 1 97.75 115 ASN A O 1
ATOM 904 N N . THR A 1 116 ? 12.859 -19.969 -12.984 1 97.31 116 THR A N 1
ATOM 905 C CA . THR A 1 116 ? 14.227 -20.031 -12.477 1 97.31 116 THR A CA 1
ATOM 906 C C . THR A 1 116 ? 15.07 -18.906 -13.07 1 97.31 116 THR A C 1
ATOM 908 O O . THR A 1 116 ? 16.172 -18.609 -12.578 1 97.31 116 THR A O 1
ATOM 911 N N . THR A 1 117 ? 14.633 -18.328 -14.172 1 94.06 117 THR A N 1
ATOM 912 C CA . THR A 1 117 ? 15.328 -17.297 -14.938 1 94.06 117 THR A CA 1
ATOM 913 C C . THR A 1 117 ? 16.547 -17.875 -15.648 1 94.06 117 THR A C 1
ATOM 915 O O . THR A 1 117 ? 17.281 -17.156 -16.328 1 94.06 117 THR A O 1
ATOM 918 N N . CYS A 1 118 ? 16.797 -19.172 -15.516 1 94.88 118 CYS A N 1
ATOM 919 C CA . CYS A 1 118 ? 17.953 -19.75 -16.203 1 94.88 118 CYS A CA 1
ATOM 920 C C . CYS A 1 118 ? 17.5 -20.797 -17.219 1 94.88 118 CYS A C 1
ATOM 922 O O . CYS A 1 118 ? 18.312 -21.281 -18.016 1 94.88 118 CYS A O 1
ATOM 924 N N . TYR A 1 119 ? 16.25 -21.141 -17.266 1 97.12 119 TYR A N 1
ATOM 925 C CA . TYR A 1 119 ? 15.719 -22.141 -18.203 1 97.12 119 TYR A CA 1
ATOM 926 C C . TYR A 1 119 ? 15.828 -21.641 -19.641 1 97.12 119 TYR A C 1
ATOM 928 O O . TYR A 1 119 ? 15.438 -20.516 -19.938 1 97.12 119 TYR A O 1
ATOM 936 N N . ASP A 1 120 ? 16.391 -22.469 -20.469 1 96 120 ASP A N 1
ATOM 937 C CA . ASP A 1 120 ? 16.469 -22.25 -21.906 1 96 120 ASP A CA 1
ATOM 938 C C . ASP A 1 120 ? 15.953 -23.469 -22.672 1 96 120 ASP A C 1
ATOM 940 O O . ASP A 1 120 ? 16.547 -24.547 -22.641 1 96 120 ASP A O 1
ATOM 944 N N . PRO A 1 121 ? 14.852 -23.25 -23.359 1 94.94 121 PRO A N 1
ATOM 945 C CA . PRO A 1 121 ? 14.273 -24.391 -24.062 1 94.94 121 PRO A CA 1
ATOM 946 C C . PRO A 1 121 ? 15.266 -25.062 -25.016 1 94.94 121 PRO A C 1
ATOM 948 O O . PRO A 1 121 ? 15.156 -26.266 -25.266 1 94.94 121 PRO A O 1
ATOM 951 N N . ASP A 1 122 ? 16.234 -24.359 -25.453 1 94 122 ASP A N 1
ATOM 952 C CA . ASP A 1 122 ? 17.156 -24.875 -26.469 1 94 122 ASP A CA 1
ATOM 953 C C . ASP A 1 122 ? 18.438 -25.422 -25.828 1 94 122 ASP A C 1
ATOM 955 O O . ASP A 1 122 ? 19.312 -25.922 -26.531 1 94 122 ASP A O 1
ATOM 959 N N . LYS A 1 123 ? 18.531 -25.312 -24.562 1 95.81 123 LYS A N 1
ATOM 960 C CA . LYS A 1 123 ? 19.734 -25.781 -23.859 1 95.81 123 LYS A CA 1
ATOM 961 C C . LYS A 1 123 ? 19.375 -26.781 -22.766 1 95.81 123 LYS A C 1
ATOM 963 O O . LYS A 1 123 ? 19.172 -26.406 -21.609 1 95.81 123 LYS A O 1
ATOM 968 N N . PRO A 1 124 ? 19.5 -28.031 -23.062 1 94.44 124 PRO A N 1
ATOM 969 C CA . PRO A 1 124 ? 19.062 -29.078 -22.141 1 94.44 124 PRO A CA 1
ATOM 970 C C . PRO A 1 124 ? 19.75 -29 -20.781 1 94.44 124 PRO A C 1
ATOM 972 O O . PRO A 1 124 ? 19.156 -29.375 -19.766 1 94.44 124 PRO A O 1
ATOM 975 N N . GLU A 1 125 ? 20.953 -28.578 -20.734 1 95.12 125 GLU A N 1
ATOM 976 C CA . GLU A 1 125 ? 21.656 -28.469 -19.469 1 95.12 125 GLU A CA 1
ATOM 977 C C . GLU A 1 125 ? 20.938 -27.547 -18.5 1 95.12 125 GLU A C 1
ATOM 979 O O . GLU A 1 125 ? 20.984 -27.734 -17.281 1 95.12 125 GLU A O 1
ATOM 984 N N . THR A 1 126 ? 20.234 -26.578 -19.047 1 96.25 126 THR A N 1
ATOM 985 C CA . THR A 1 126 ? 19.5 -25.641 -18.203 1 96.25 126 THR A CA 1
ATOM 986 C C . THR A 1 126 ? 18.25 -26.312 -17.641 1 96.25 126 THR A C 1
ATOM 988 O O . THR A 1 126 ? 17.703 -25.859 -16.625 1 96.25 126 THR A O 1
ATOM 991 N N . HIS A 1 127 ? 17.75 -27.359 -18.297 1 97.5 127 HIS A N 1
ATOM 992 C CA . HIS A 1 127 ? 16.609 -28.094 -17.781 1 97.5 127 HIS A CA 1
ATOM 993 C C . HIS A 1 127 ? 16.953 -28.812 -16.484 1 97.5 127 HIS A C 1
ATOM 995 O O . HIS A 1 127 ? 16.188 -28.766 -15.516 1 97.5 127 HIS A O 1
ATOM 1001 N N . GLU A 1 128 ? 18.109 -29.406 -16.516 1 97.38 128 GLU A N 1
ATOM 1002 C CA . GLU A 1 128 ? 18.578 -30.094 -15.312 1 97.38 128 GLU A CA 1
ATOM 1003 C C . GLU A 1 128 ? 18.859 -29.109 -14.188 1 97.38 128 GLU A C 1
ATOM 1005 O O . GLU A 1 128 ? 18.609 -29.391 -13.023 1 97.38 128 GLU A O 1
ATOM 1010 N N . GLN A 1 129 ? 19.469 -28.016 -14.578 1 97.44 129 GLN A N 1
ATOM 1011 C CA . GLN A 1 129 ? 19.688 -26.953 -13.594 1 97.44 129 GLN A CA 1
ATOM 1012 C C . GLN A 1 129 ? 18.391 -26.516 -12.945 1 97.44 129 GLN A C 1
ATOM 1014 O O . GLN A 1 129 ? 18.312 -26.359 -11.727 1 97.44 129 GLN A O 1
ATOM 1019 N N . SER A 1 130 ? 17.375 -26.297 -13.742 1 98.5 130 SER A N 1
ATOM 1020 C CA . SER A 1 130 ? 16.062 -25.922 -13.242 1 98.5 130 SER A CA 1
ATOM 1021 C C . SER A 1 130 ? 15.477 -27 -12.344 1 98.5 130 SER A C 1
ATOM 1023 O O . SER A 1 130 ? 14.906 -26.688 -11.289 1 98.5 130 SER A O 1
ATOM 1025 N N . ARG A 1 131 ? 15.68 -28.234 -12.766 1 98.56 131 ARG A N 1
ATOM 1026 C CA . ARG A 1 131 ? 15.188 -29.359 -11.977 1 98.56 131 ARG A CA 1
ATOM 1027 C C . ARG A 1 131 ? 15.805 -29.359 -10.578 1 98.56 131 ARG A C 1
ATOM 1029 O O . ARG A 1 131 ? 15.109 -29.609 -9.594 1 98.56 131 ARG A O 1
ATOM 1036 N N . GLN A 1 132 ? 17.031 -29.094 -10.516 1 98.44 132 GLN A N 1
ATOM 1037 C CA . GLN A 1 132 ? 17.734 -29.078 -9.227 1 98.44 132 GLN A CA 1
ATOM 1038 C C . GLN A 1 132 ? 17.219 -27.953 -8.336 1 98.44 132 GLN A C 1
ATOM 1040 O O . GLN A 1 132 ? 17.078 -28.125 -7.125 1 98.44 132 GLN A O 1
ATOM 1045 N N . ILE A 1 133 ? 17 -26.859 -8.945 1 98.56 133 ILE A N 1
ATOM 1046 C CA . ILE A 1 133 ? 16.453 -25.703 -8.219 1 98.56 133 ILE A CA 1
ATOM 1047 C C . ILE A 1 133 ? 15.086 -26.062 -7.645 1 98.56 133 ILE A C 1
ATOM 1049 O O . ILE A 1 133 ? 14.828 -25.844 -6.461 1 98.56 133 ILE A O 1
ATOM 1053 N N . PHE A 1 134 ? 14.242 -26.641 -8.484 1 98.94 134 PHE A N 1
ATOM 1054 C CA . PHE A 1 134 ? 12.906 -27.031 -8.047 1 98.94 134 PHE A CA 1
ATOM 1055 C C . PHE A 1 134 ? 12.977 -28.094 -6.961 1 98.94 134 PHE A C 1
ATOM 1057 O O . PHE A 1 134 ? 12.258 -28.031 -5.961 1 98.94 134 PHE A O 1
ATOM 1064 N N . LYS A 1 135 ? 13.852 -29.062 -7.18 1 98.81 135 LYS A N 1
ATOM 1065 C CA . LYS A 1 135 ? 13.992 -30.156 -6.227 1 98.81 135 LYS A CA 1
ATOM 1066 C C . LYS A 1 135 ? 14.281 -29.641 -4.824 1 98.81 135 LYS A C 1
ATOM 1068 O O . LYS A 1 135 ? 13.625 -30.031 -3.857 1 98.81 135 LYS A O 1
ATOM 1073 N N . GLU A 1 136 ? 15.227 -28.734 -4.695 1 98.31 136 GLU A N 1
ATOM 1074 C CA . GLU A 1 136 ? 15.594 -28.156 -3.408 1 98.31 136 GLU A CA 1
ATOM 1075 C C . GLU A 1 136 ? 14.391 -27.531 -2.719 1 98.31 136 GLU A C 1
ATOM 1077 O O . GLU A 1 136 ? 14.07 -27.875 -1.577 1 98.31 136 GLU A O 1
ATOM 1082 N N . GLN A 1 137 ? 13.703 -26.734 -3.4 1 98.88 137 GLN A N 1
ATOM 1083 C CA . GLN A 1 137 ? 12.617 -25.969 -2.803 1 98.88 137 GLN A CA 1
ATOM 1084 C C . GLN A 1 137 ? 11.414 -26.859 -2.496 1 98.88 137 GLN A C 1
ATOM 1086 O O . GLN A 1 137 ? 10.742 -26.672 -1.484 1 98.88 137 GLN A O 1
ATOM 1091 N N . ILE A 1 138 ? 11.164 -27.844 -3.342 1 98.94 138 ILE A N 1
ATOM 1092 C CA . ILE A 1 138 ? 10.039 -28.75 -3.137 1 98.94 138 ILE A CA 1
ATOM 1093 C C . ILE A 1 138 ? 10.297 -29.625 -1.909 1 98.94 138 ILE A C 1
ATOM 1095 O O . ILE A 1 138 ? 9.414 -29.797 -1.065 1 98.94 138 ILE A O 1
ATOM 1099 N N . GLU A 1 139 ? 11.492 -30.125 -1.806 1 98.88 139 GLU A N 1
ATOM 1100 C CA . GLU A 1 139 ? 11.812 -30.969 -0.664 1 98.88 139 GLU A CA 1
ATOM 1101 C C . GLU A 1 139 ? 11.711 -30.203 0.648 1 98.88 139 GLU A C 1
ATOM 1103 O O . GLU A 1 139 ? 11.195 -30.719 1.641 1 98.88 139 GLU A O 1
ATOM 1108 N N . TRP A 1 140 ? 12.219 -28.984 0.673 1 98.88 140 TRP A N 1
ATOM 1109 C CA . TRP A 1 140 ? 12.086 -28.156 1.867 1 98.88 140 TRP A CA 1
ATOM 1110 C C . TRP A 1 140 ? 10.617 -27.891 2.191 1 98.88 140 TRP A C 1
ATOM 1112 O O . TRP A 1 140 ? 10.219 -27.891 3.359 1 98.88 140 TRP A O 1
ATOM 1122 N N . ALA A 1 141 ? 9.789 -27.641 1.161 1 98.94 141 ALA A N 1
ATOM 1123 C CA . ALA A 1 141 ? 8.359 -27.422 1.371 1 98.94 141 ALA A CA 1
ATOM 1124 C C . ALA A 1 141 ? 7.691 -28.641 1.987 1 98.94 141 ALA A C 1
ATOM 1126 O O . ALA A 1 141 ? 6.879 -28.516 2.906 1 98.94 141 ALA A O 1
ATOM 1127 N N . VAL A 1 142 ? 8.047 -29.797 1.473 1 98.88 142 VAL A N 1
ATOM 1128 C CA . VAL A 1 142 ? 7.504 -31.047 1.995 1 98.88 142 VAL A CA 1
ATOM 1129 C C . VAL A 1 142 ? 7.914 -31.219 3.455 1 98.88 142 VAL A C 1
ATOM 1131 O O . VAL A 1 142 ? 7.074 -31.484 4.316 1 98.88 142 VAL A O 1
ATOM 1134 N N . GLU A 1 143 ? 9.172 -31.031 3.73 1 98.81 143 GLU A N 1
ATOM 1135 C CA . GLU A 1 143 ? 9.719 -31.234 5.07 1 98.81 143 GLU A CA 1
ATOM 1136 C C . GLU A 1 143 ? 9.086 -30.266 6.07 1 98.81 143 GLU A C 1
ATOM 1138 O O . GLU A 1 143 ? 8.891 -30.625 7.234 1 98.81 143 GLU A O 1
ATOM 1143 N N . GLU A 1 144 ? 8.781 -29.078 5.566 1 98.75 144 GLU A N 1
ATOM 1144 C CA . GLU A 1 144 ? 8.258 -28.062 6.473 1 98.75 144 GLU A CA 1
ATOM 1145 C C . GLU A 1 144 ? 6.73 -28.094 6.504 1 98.75 144 GLU A C 1
ATOM 1147 O O . GLU A 1 144 ? 6.102 -27.234 7.121 1 98.75 144 GLU A O 1
ATOM 1152 N N . GLY A 1 145 ? 6.094 -28.984 5.793 1 98.56 145 GLY A N 1
ATOM 1153 C CA . GLY A 1 145 ? 4.699 -29.312 6.031 1 98.56 145 GLY A CA 1
ATOM 1154 C C . GLY A 1 145 ? 3.752 -28.594 5.078 1 98.56 145 GLY A C 1
ATOM 1155 O O . GLY A 1 145 ? 2.629 -28.25 5.453 1 98.56 145 GLY A O 1
ATOM 1156 N N . ALA A 1 146 ? 4.102 -28.359 3.883 1 98.81 146 ALA A N 1
ATOM 1157 C CA . ALA A 1 146 ? 3.199 -27.766 2.902 1 98.81 146 ALA A CA 1
ATOM 1158 C C . ALA A 1 146 ? 2.002 -28.672 2.635 1 98.81 146 ALA A C 1
ATOM 1160 O O . ALA A 1 146 ? 2.127 -29.906 2.664 1 98.81 146 ALA A O 1
ATOM 1161 N N . ASP A 1 147 ? 0.828 -28.016 2.393 1 98.88 147 ASP A N 1
ATOM 1162 C CA . ASP A 1 147 ? -0.381 -28.75 2.043 1 98.88 147 ASP A CA 1
ATOM 1163 C C . ASP A 1 147 ? -0.46 -29 0.538 1 98.88 147 ASP A C 1
ATOM 1165 O O . ASP A 1 147 ? -1.134 -29.922 0.087 1 98.88 147 ASP A O 1
ATOM 1169 N N . PHE A 1 148 ? 0.113 -28.203 -0.197 1 98.94 148 PHE A N 1
ATOM 1170 C CA . PHE A 1 148 ? 0.263 -28.344 -1.642 1 98.94 148 PHE A CA 1
ATOM 1171 C C . PHE A 1 148 ? 1.384 -27.438 -2.152 1 98.94 148 PHE A C 1
ATOM 1173 O O . PHE A 1 148 ? 2.002 -26.703 -1.377 1 98.94 148 PHE A O 1
ATOM 1180 N N . ILE A 1 149 ? 1.737 -27.578 -3.438 1 98.94 149 ILE A N 1
ATOM 1181 C CA . ILE A 1 149 ? 2.83 -26.797 -4.016 1 98.94 149 ILE A CA 1
ATOM 1182 C C . ILE A 1 149 ? 2.307 -25.953 -5.176 1 98.94 149 ILE A C 1
ATOM 1184 O O . ILE A 1 149 ? 1.565 -26.453 -6.027 1 98.94 149 ILE A O 1
ATOM 1188 N N . VAL A 1 150 ? 2.654 -24.688 -5.16 1 98.94 150 VAL A N 1
ATOM 1189 C CA . VAL A 1 150 ? 2.352 -23.766 -6.254 1 98.94 150 VAL A CA 1
ATOM 1190 C C . VAL A 1 150 ? 3.596 -23.562 -7.113 1 98.94 150 VAL A C 1
ATOM 1192 O O . VAL A 1 150 ? 4.645 -23.141 -6.609 1 98.94 150 VAL A O 1
ATOM 1195 N N . GLY A 1 151 ? 3.57 -23.969 -8.336 1 98.94 151 GLY A N 1
ATOM 1196 C CA . GLY A 1 151 ? 4.496 -23.516 -9.367 1 98.94 151 GLY A CA 1
ATOM 1197 C C . GLY A 1 151 ? 3.93 -22.422 -10.242 1 98.94 151 GLY A C 1
ATOM 1198 O O . GLY A 1 151 ? 2.945 -22.625 -10.953 1 98.94 151 GLY A O 1
ATOM 1199 N N . GLU A 1 152 ? 4.621 -21.219 -10.227 1 98.81 152 GLU A N 1
ATOM 1200 C CA . GLU A 1 152 ? 3.918 -20.109 -10.859 1 98.81 152 GLU A CA 1
ATOM 1201 C C . GLU A 1 152 ? 4.867 -19.266 -11.695 1 98.81 152 GLU A C 1
ATOM 1203 O O . GLU A 1 152 ? 6.09 -19.375 -11.57 1 98.81 152 GLU A O 1
ATOM 1208 N N . THR A 1 153 ? 4.242 -18.406 -12.555 1 98.62 153 THR A N 1
ATOM 1209 C CA . THR A 1 153 ? 4.891 -17.359 -13.328 1 98.62 153 THR A CA 1
ATOM 1210 C C . THR A 1 153 ? 5.902 -17.953 -14.305 1 98.62 153 THR A C 1
ATOM 1212 O O . THR A 1 153 ? 7.008 -17.438 -14.461 1 98.62 153 THR A O 1
ATOM 1215 N N . PHE A 1 154 ? 5.5 -19.125 -14.836 1 98.69 154 PHE A N 1
ATOM 1216 C CA . PHE A 1 154 ? 6.316 -19.719 -15.883 1 98.69 154 PHE A CA 1
ATOM 1217 C C . PHE A 1 154 ? 5.961 -19.125 -17.25 1 98.69 154 PHE A C 1
ATOM 1219 O O . PHE A 1 154 ? 4.797 -19.156 -17.656 1 98.69 154 PHE A O 1
ATOM 1226 N N . GLY A 1 155 ? 6.922 -18.641 -17.953 1 97.75 155 GLY A N 1
ATOM 1227 C CA . GLY A 1 155 ? 6.703 -18.141 -19.297 1 97.75 155 GLY A CA 1
ATOM 1228 C C . GLY A 1 155 ? 6.758 -19.234 -20.359 1 97.75 155 GLY A C 1
ATOM 1229 O O . GLY A 1 155 ? 6.098 -19.141 -21.391 1 97.75 155 GLY A O 1
ATOM 1230 N N . PHE A 1 156 ? 7.52 -20.266 -20.078 1 98.12 156 PHE A N 1
ATOM 1231 C CA . PHE A 1 156 ? 7.727 -21.375 -21 1 98.12 156 PHE A CA 1
ATOM 1232 C C . PHE A 1 156 ? 6.98 -22.625 -20.516 1 98.12 156 PHE A C 1
ATOM 1234 O O . PHE A 1 156 ? 7.152 -23.047 -19.375 1 98.12 156 PHE A O 1
ATOM 1241 N N . LEU A 1 157 ? 6.207 -23.203 -21.438 1 98.69 157 LEU A N 1
ATOM 1242 C CA . LEU A 1 157 ? 5.539 -24.453 -21.109 1 98.69 157 LEU A CA 1
ATOM 1243 C C . LEU A 1 157 ? 6.555 -25.516 -20.703 1 98.69 157 LEU A C 1
ATOM 1245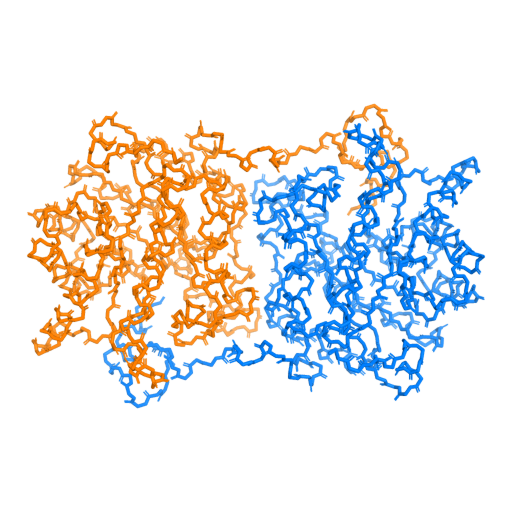 O O . LEU A 1 157 ? 6.297 -26.312 -19.797 1 98.69 157 LEU A O 1
ATOM 1249 N N . GLY A 1 158 ? 7.688 -25.484 -21.375 1 98.62 158 GLY A N 1
ATOM 1250 C CA . GLY A 1 158 ? 8.734 -26.438 -21.031 1 98.62 158 GLY A CA 1
ATOM 1251 C C . GLY A 1 158 ? 9.164 -26.344 -19.578 1 98.62 158 GLY A C 1
ATOM 1252 O O . GLY A 1 158 ? 9.312 -27.375 -18.906 1 98.62 158 GLY A O 1
ATOM 1253 N N . GLU A 1 159 ? 9.391 -25.203 -19.094 1 98.81 159 GLU A N 1
ATOM 1254 C CA . GLU A 1 159 ? 9.789 -25 -17.703 1 98.81 159 GLU A CA 1
ATOM 1255 C C . GLU A 1 159 ? 8.68 -25.406 -16.75 1 98.81 159 GLU A C 1
ATOM 1257 O O . GLU A 1 159 ? 8.938 -26.016 -15.711 1 98.81 159 GLU A O 1
ATOM 1262 N N . ALA A 1 160 ? 7.469 -25.016 -17.094 1 98.94 160 ALA A N 1
ATOM 1263 C CA . ALA A 1 160 ? 6.316 -25.391 -16.281 1 98.94 160 ALA A CA 1
ATOM 1264 C C . ALA A 1 160 ? 6.191 -26.906 -16.172 1 98.94 160 ALA A C 1
ATOM 1266 O O . ALA A 1 160 ? 5.855 -27.438 -15.102 1 98.94 160 ALA A O 1
ATOM 1267 N N . THR A 1 161 ? 6.418 -27.531 -17.266 1 98.81 161 THR A N 1
ATOM 1268 C CA . THR A 1 161 ? 6.344 -28.984 -17.297 1 98.81 161 THR A CA 1
ATOM 1269 C C . THR A 1 161 ? 7.422 -29.609 -16.406 1 98.81 161 THR A C 1
ATOM 1271 O O . THR A 1 161 ? 7.156 -30.547 -15.656 1 98.81 161 THR A O 1
ATOM 1274 N N . VAL A 1 162 ? 8.648 -29.062 -16.469 1 98.81 162 VAL A N 1
ATOM 1275 C CA . VAL A 1 162 ? 9.727 -29.547 -15.609 1 98.81 162 VAL A CA 1
ATOM 1276 C C . VAL A 1 162 ? 9.336 -29.344 -14.148 1 98.81 162 VAL A C 1
ATOM 1278 O O . VAL A 1 162 ? 9.547 -30.234 -13.32 1 98.81 162 VAL A O 1
ATOM 1281 N N . ALA A 1 163 ? 8.766 -28.219 -13.836 1 98.94 163 ALA A N 1
ATOM 1282 C CA . ALA A 1 163 ? 8.328 -27.938 -12.469 1 98.94 163 ALA A CA 1
ATOM 1283 C C . ALA A 1 163 ? 7.289 -28.953 -12 1 98.94 163 ALA A C 1
ATOM 1285 O O . ALA A 1 163 ? 7.387 -29.5 -10.898 1 98.94 163 ALA A O 1
ATOM 1286 N N . LEU A 1 164 ? 6.289 -29.203 -12.844 1 98.94 164 LEU A N 1
ATOM 1287 C CA . LEU A 1 164 ? 5.223 -30.141 -12.523 1 98.94 164 LEU A CA 1
ATOM 1288 C C . LEU A 1 164 ? 5.785 -31.547 -12.297 1 98.94 164 LEU A C 1
ATOM 1290 O O . LEU A 1 164 ? 5.395 -32.219 -11.344 1 98.94 164 LEU A O 1
ATOM 1294 N N . GLU A 1 165 ? 6.684 -31.953 -13.148 1 98.88 165 GLU A N 1
ATOM 1295 C CA . GLU A 1 165 ? 7.332 -33.25 -12.992 1 98.88 165 GLU A CA 1
ATOM 1296 C C . GLU A 1 165 ? 8.086 -33.344 -11.672 1 98.88 165 GLU A C 1
ATOM 1298 O O . GLU A 1 165 ? 8.062 -34.375 -11.008 1 98.88 165 GLU A O 1
ATOM 1303 N N . CYS A 1 166 ? 8.781 -32.281 -11.359 1 98.94 166 CYS A N 1
ATOM 1304 C CA . CYS A 1 166 ? 9.531 -32.25 -10.109 1 98.94 166 CYS A CA 1
ATOM 1305 C C . CYS A 1 166 ? 8.594 -32.312 -8.914 1 98.94 166 CYS A C 1
ATOM 1307 O O . CYS A 1 166 ? 8.906 -33 -7.918 1 98.94 166 CYS A O 1
ATOM 1309 N N . ILE A 1 167 ? 7.426 -31.641 -8.938 1 98.94 167 ILE A N 1
ATOM 1310 C CA . ILE A 1 167 ? 6.461 -31.719 -7.848 1 98.94 167 ILE A CA 1
ATOM 1311 C C . ILE A 1 167 ? 5.965 -33.156 -7.691 1 98.94 167 ILE A C 1
ATOM 1313 O O . ILE A 1 167 ? 5.828 -33.656 -6.574 1 98.94 167 ILE A O 1
ATOM 1317 N N . LYS A 1 168 ? 5.707 -33.844 -8.766 1 98.75 168 LYS A N 1
ATOM 1318 C CA . LYS A 1 168 ? 5.25 -35.219 -8.727 1 98.75 168 LYS A CA 1
ATOM 1319 C C . LYS A 1 168 ? 6.312 -36.125 -8.125 1 98.75 168 LYS A C 1
ATOM 1321 O O . LYS A 1 168 ? 5.996 -37.031 -7.348 1 98.75 168 LYS A O 1
ATOM 1326 N N . GLU A 1 169 ? 7.48 -35.875 -8.562 1 98.75 169 GLU A N 1
ATOM 1327 C CA . GLU A 1 169 ? 8.578 -36.75 -8.172 1 98.75 169 GLU A CA 1
ATOM 1328 C C . GLU A 1 169 ? 9.008 -36.5 -6.734 1 98.75 169 GLU A C 1
ATOM 1330 O O . GLU A 1 169 ? 9.234 -37.438 -5.977 1 98.75 169 GLU A O 1
ATOM 1335 N N . PHE A 1 170 ? 9.125 -35.219 -6.328 1 98.81 170 PHE A N 1
ATOM 1336 C CA . PHE A 1 170 ? 9.75 -34.906 -5.059 1 98.81 170 PHE A CA 1
ATOM 1337 C C . PHE A 1 170 ? 8.719 -34.375 -4.062 1 98.81 170 PHE A C 1
ATOM 1339 O O . PHE A 1 170 ? 9.016 -34.219 -2.875 1 98.81 170 PHE A O 1
ATOM 1346 N N . GLY A 1 171 ? 7.5 -34.156 -4.516 1 98.75 171 GLY A N 1
ATOM 1347 C CA . GLY A 1 171 ? 6.473 -33.5 -3.703 1 98.75 171 GLY A CA 1
ATOM 1348 C C . GLY A 1 171 ? 5.746 -34.469 -2.791 1 98.75 171 GLY A C 1
ATOM 1349 O O . GLY A 1 171 ? 4.883 -34.062 -2.008 1 98.75 171 GLY A O 1
ATOM 1350 N N . LYS A 1 172 ? 6.066 -35.781 -2.902 1 98.5 172 LYS A N 1
ATOM 1351 C CA . LYS A 1 172 ? 5.531 -36.844 -2.039 1 98.5 172 LYS A CA 1
ATOM 1352 C C . LYS A 1 172 ? 4.004 -36.844 -2.059 1 98.5 172 LYS A C 1
ATOM 1354 O O . LYS A 1 172 ? 3.365 -36.906 -1.006 1 98.5 172 LYS A O 1
ATOM 1359 N N . GLY A 1 173 ? 3.445 -36.656 -3.145 1 98.38 173 GLY A N 1
ATOM 1360 C CA . GLY A 1 173 ? 2.008 -36.781 -3.324 1 98.38 173 GLY A CA 1
ATOM 1361 C C . GLY A 1 173 ? 1.259 -35.469 -3.141 1 98.38 173 GLY A C 1
ATOM 1362 O O . GLY A 1 173 ? 0.042 -35.438 -3.332 1 98.38 173 GLY A O 1
ATOM 1363 N N . LEU A 1 174 ? 1.875 -34.406 -2.803 1 98.81 174 LEU A N 1
ATOM 1364 C CA . LEU A 1 174 ? 1.216 -33.125 -2.645 1 98.81 174 LEU A CA 1
ATOM 1365 C C . LEU A 1 174 ? 0.609 -32.656 -3.965 1 98.81 174 LEU A C 1
ATOM 1367 O O . LEU A 1 174 ? 1.207 -32.844 -5.027 1 98.81 174 LEU A O 1
ATOM 1371 N N . PRO A 1 175 ? -0.666 -32.094 -3.885 1 98.88 175 PRO A N 1
ATOM 1372 C CA . PRO A 1 175 ? -1.256 -31.516 -5.102 1 98.88 175 PRO A CA 1
ATOM 1373 C C . PRO A 1 175 ? -0.427 -30.375 -5.684 1 98.88 175 PRO A C 1
ATOM 1375 O O . PRO A 1 175 ? 0.242 -29.656 -4.941 1 98.88 175 PRO A O 1
ATOM 1378 N N . ALA A 1 176 ? -0.488 -30.234 -6.996 1 98.94 176 ALA A N 1
ATOM 1379 C CA . ALA A 1 176 ? 0.242 -29.188 -7.703 1 98.94 176 ALA A CA 1
ATOM 1380 C C . ALA A 1 176 ? -0.717 -28.156 -8.312 1 98.94 176 ALA A C 1
ATOM 1382 O O . ALA A 1 176 ? -1.683 -28.531 -8.984 1 98.94 176 ALA A O 1
ATOM 1383 N N . VAL A 1 177 ? -0.525 -26.891 -8.008 1 98.94 177 VAL A N 1
ATOM 1384 C CA . VAL A 1 177 ? -1.104 -25.766 -8.75 1 98.94 177 VAL A CA 1
ATOM 1385 C C . VAL A 1 177 ? -0.049 -25.156 -9.672 1 98.94 177 VAL A C 1
ATOM 1387 O O . VAL A 1 177 ? 1.014 -24.734 -9.211 1 98.94 177 VAL A O 1
ATOM 1390 N N . VAL A 1 178 ? -0.292 -25.141 -10.953 1 98.94 178 VAL A N 1
ATOM 1391 C CA . VAL A 1 178 ? 0.698 -24.625 -11.891 1 98.94 178 VAL A CA 1
ATOM 1392 C C . VAL A 1 178 ? 0.087 -23.5 -12.719 1 98.94 178 VAL A C 1
ATOM 1394 O O . VAL A 1 178 ? -0.91 -23.703 -13.414 1 98.94 178 VAL A O 1
ATOM 1397 N N . THR A 1 179 ? 0.645 -22.297 -12.617 1 98.94 179 THR A N 1
ATOM 1398 C CA . THR A 1 179 ? 0.154 -21.156 -13.375 1 98.94 179 THR A CA 1
ATOM 1399 C C . THR A 1 179 ? 1.247 -20.594 -14.289 1 98.94 179 THR A C 1
ATOM 1401 O O . THR A 1 179 ? 2.434 -20.688 -13.969 1 98.94 179 THR A O 1
ATOM 1404 N N . MET A 1 180 ? 0.828 -20.125 -15.398 1 98.88 180 MET A N 1
ATOM 1405 C CA . MET A 1 180 ? 1.744 -19.531 -16.375 1 98.88 180 MET A CA 1
ATOM 1406 C C . MET A 1 180 ? 1.518 -18.031 -16.484 1 98.88 180 MET A C 1
ATOM 1408 O O . MET A 1 180 ? 0.431 -17.531 -16.188 1 98.88 180 MET A O 1
ATOM 1412 N N . VAL A 1 181 ? 2.559 -17.328 -16.859 1 98.25 181 VAL A N 1
ATOM 1413 C CA . VAL A 1 181 ? 2.457 -15.906 -17.156 1 98.25 181 VAL A CA 1
ATOM 1414 C C . VAL A 1 181 ? 2.342 -15.711 -18.672 1 98.25 181 VAL A C 1
ATOM 1416 O O . VAL A 1 181 ? 3.043 -16.375 -19.438 1 98.25 181 VAL A O 1
ATOM 1419 N N . ILE A 1 182 ? 1.396 -14.883 -19.062 1 98.31 182 ILE A N 1
ATOM 1420 C CA . ILE A 1 182 ? 1.178 -14.586 -20.469 1 98.31 182 ILE A CA 1
ATOM 1421 C C . ILE A 1 182 ? 1.656 -13.172 -20.781 1 98.31 182 ILE A C 1
ATOM 1423 O O . ILE A 1 182 ? 1.165 -12.203 -20.203 1 98.31 182 ILE A O 1
ATOM 1427 N N . HIS A 1 183 ? 2.582 -13.078 -21.641 1 96.62 183 HIS A N 1
ATOM 1428 C CA . HIS A 1 183 ? 3.184 -11.797 -22 1 96.62 183 HIS A CA 1
ATOM 1429 C C . HIS A 1 183 ? 2.311 -11.031 -22.984 1 96.62 183 HIS A C 1
ATOM 1431 O O . HIS A 1 183 ? 1.083 -11.023 -22.859 1 96.62 183 HIS A O 1
ATOM 1437 N N . ARG A 1 184 ? 2.863 -10.258 -23.875 1 95.62 184 ARG A N 1
ATOM 1438 C CA . ARG A 1 184 ? 2.104 -9.398 -24.781 1 95.62 184 ARG A CA 1
ATOM 1439 C C . ARG A 1 184 ? 1.206 -10.227 -25.688 1 95.62 184 ARG A C 1
ATOM 1441 O O . ARG A 1 184 ? 0.059 -9.859 -25.953 1 95.62 184 ARG A O 1
ATOM 1448 N N . ASP A 1 185 ? 1.76 -11.289 -26.156 1 96.25 185 ASP A N 1
ATOM 1449 C CA . ASP A 1 185 ? 0.981 -12.219 -26.984 1 96.25 185 ASP A CA 1
ATOM 1450 C C . ASP A 1 185 ? -0.041 -12.969 -26.141 1 96.25 185 ASP A C 1
ATOM 1452 O O . ASP A 1 185 ? 0.324 -13.844 -25.344 1 96.25 185 ASP A O 1
ATOM 1456 N N . SER A 1 186 ? -1.317 -12.727 -26.359 1 97.12 186 SER A N 1
ATOM 1457 C CA . SER A 1 186 ? -2.369 -13.289 -25.516 1 97.12 186 SER A CA 1
ATOM 1458 C C . SER A 1 186 ? -2.756 -14.688 -25.984 1 97.12 186 SER A C 1
ATOM 1460 O O . SER A 1 186 ? -3.582 -15.352 -25.359 1 97.12 186 SER A O 1
ATOM 1462 N N . GLU A 1 187 ? -2.164 -15.148 -27.047 1 97.62 187 GLU A N 1
ATOM 1463 C CA . GLU A 1 187 ? -2.604 -16.406 -27.641 1 97.62 187 GLU A CA 1
ATOM 1464 C C . GLU A 1 187 ? -1.596 -17.516 -27.375 1 97.62 187 GLU A C 1
ATOM 1466 O O . GLU A 1 187 ? -1.929 -18.703 -27.484 1 97.62 187 GLU A O 1
ATOM 1471 N N . HIS A 1 188 ? -0.385 -17.125 -27.109 1 97.94 188 HIS A N 1
ATOM 1472 C CA . HIS A 1 188 ? 0.678 -18.125 -27.016 1 97.94 188 HIS A CA 1
ATOM 1473 C C . HIS A 1 188 ? 1.527 -17.891 -25.766 1 97.94 188 HIS A C 1
ATOM 1475 O O . HIS A 1 188 ? 1.664 -16.766 -25.297 1 97.94 188 HIS A O 1
ATOM 1481 N N . VAL A 1 189 ? 2.057 -19.016 -25.25 1 97.81 189 VAL A N 1
ATOM 1482 C CA . VAL A 1 189 ? 3.111 -18.922 -24.25 1 97.81 189 VAL A CA 1
ATOM 1483 C C . VAL A 1 189 ? 4.457 -18.688 -24.938 1 97.81 189 VAL A C 1
ATOM 1485 O O . VAL A 1 189 ? 4.539 -18.688 -26.156 1 97.81 189 VAL A O 1
ATOM 1488 N N . ALA A 1 190 ? 5.527 -18.469 -24.234 1 96 190 ALA A N 1
ATOM 1489 C CA . ALA A 1 190 ? 6.793 -17.938 -24.734 1 96 190 ALA A CA 1
ATOM 1490 C C . ALA A 1 190 ? 7.441 -18.938 -25.703 1 96 190 ALA A C 1
ATOM 1492 O O . ALA A 1 190 ? 8.211 -18.531 -26.594 1 96 190 ALA A O 1
ATOM 1493 N N . ASP A 1 191 ? 7.168 -20.172 -25.578 1 95.44 191 ASP A N 1
ATOM 1494 C CA . ASP A 1 191 ? 7.812 -21.141 -26.453 1 95.44 191 ASP A CA 1
ATOM 1495 C C . ASP A 1 191 ? 6.902 -21.531 -27.609 1 95.44 191 ASP A C 1
ATOM 1497 O O . ASP A 1 191 ? 7.133 -22.531 -28.281 1 95.44 191 ASP A O 1
ATOM 1501 N N . GLY A 1 192 ? 5.781 -20.828 -27.75 1 96.31 192 GLY A N 1
ATOM 1502 C CA . GLY A 1 192 ? 5.066 -20.875 -29.016 1 96.31 192 GLY A CA 1
ATOM 1503 C C . GLY A 1 192 ? 3.775 -21.672 -28.938 1 96.31 192 GLY A C 1
ATOM 1504 O O . GLY A 1 192 ? 2.918 -21.562 -29.828 1 96.31 192 GLY A O 1
ATOM 1505 N N . HIS A 1 193 ? 3.572 -22.438 -27.984 1 98 193 HIS A N 1
ATOM 1506 C CA . HIS A 1 193 ? 2.328 -23.188 -27.828 1 98 193 HIS A CA 1
ATOM 1507 C C . HIS A 1 193 ? 1.153 -22.25 -27.562 1 98 193 HIS A C 1
ATOM 1509 O O . HIS A 1 193 ? 1.317 -21.203 -26.938 1 98 193 HIS A O 1
ATOM 1515 N N . SER A 1 194 ? 0.001 -22.625 -28.062 1 98.62 194 SER A N 1
ATOM 1516 C CA . SER A 1 194 ? -1.184 -21.859 -27.688 1 98.62 194 SER A CA 1
ATOM 1517 C C . SER A 1 194 ? -1.442 -21.938 -26.188 1 98.62 194 SER A C 1
ATOM 1519 O O . SER A 1 194 ? -1.068 -22.922 -25.547 1 98.62 194 SER A O 1
ATOM 1521 N N . ILE A 1 195 ? -2.131 -20.969 -25.656 1 98.69 195 ILE A N 1
ATOM 1522 C CA . ILE A 1 195 ? -2.41 -20.984 -24.234 1 98.69 195 ILE A CA 1
ATOM 1523 C C . ILE A 1 195 ? -3.332 -22.156 -23.906 1 98.69 195 ILE A C 1
ATOM 1525 O O . ILE A 1 195 ? -3.207 -22.781 -22.844 1 98.69 195 ILE A O 1
ATOM 1529 N N . VAL A 1 196 ? -4.242 -22.531 -24.766 1 98.81 196 VAL A N 1
ATOM 1530 C CA . VAL A 1 196 ? -5.133 -23.672 -24.578 1 98.81 196 VAL A CA 1
ATOM 1531 C C . VAL A 1 196 ? -4.32 -24.969 -24.516 1 98.81 196 VAL A C 1
ATOM 1533 O O . VAL A 1 196 ? -4.504 -25.781 -23.609 1 98.81 196 VAL A O 1
ATOM 1536 N N . ASP A 1 197 ? -3.41 -25.109 -25.469 1 98.81 197 ASP A N 1
ATOM 1537 C CA . ASP A 1 197 ? -2.588 -26.312 -25.5 1 98.81 197 ASP A CA 1
ATOM 1538 C C . ASP A 1 197 ? -1.702 -26.406 -24.25 1 98.81 197 ASP A C 1
ATOM 1540 O O . ASP A 1 197 ? -1.453 -27.516 -23.75 1 98.81 197 ASP A O 1
ATOM 1544 N N . ALA A 1 198 ? -1.235 -25.312 -23.859 1 98.88 198 ALA A N 1
ATOM 1545 C CA . ALA A 1 198 ? -0.409 -25.281 -22.656 1 98.88 198 ALA A CA 1
ATOM 1546 C C . ALA A 1 198 ? -1.195 -25.766 -21.438 1 98.88 198 ALA A C 1
ATOM 1548 O O . ALA A 1 198 ? -0.703 -26.594 -20.656 1 98.88 198 ALA A O 1
ATOM 1549 N N . MET A 1 199 ? -2.416 -25.312 -21.266 1 98.88 199 MET A N 1
ATOM 1550 C CA . MET A 1 199 ? -3.244 -25.719 -20.125 1 98.88 199 MET A CA 1
ATOM 1551 C C . MET A 1 199 ? -3.586 -27.203 -20.203 1 98.88 199 MET A C 1
ATOM 1553 O O . MET A 1 199 ? -3.566 -27.891 -19.203 1 98.88 199 MET A O 1
ATOM 1557 N N . LYS A 1 200 ? -3.861 -27.672 -21.406 1 98.88 200 LYS A N 1
ATOM 1558 C CA . LYS A 1 200 ? -4.152 -29.094 -21.594 1 98.88 200 LYS A CA 1
ATOM 1559 C C . LYS A 1 200 ? -2.951 -29.953 -21.219 1 98.88 200 LYS A C 1
ATOM 1561 O O . LYS A 1 200 ? -3.107 -31 -20.594 1 98.88 200 LYS A O 1
ATOM 1566 N N . ALA A 1 201 ? -1.825 -29.469 -21.641 1 98.88 201 ALA A N 1
ATOM 1567 C CA . ALA A 1 201 ? -0.604 -30.219 -21.359 1 98.88 201 ALA A CA 1
ATOM 1568 C C . ALA A 1 201 ? -0.363 -30.312 -19.859 1 98.88 201 ALA A C 1
ATOM 1570 O O . ALA A 1 201 ? 0.011 -31.375 -19.344 1 98.88 201 ALA A O 1
ATOM 1571 N N . LEU A 1 202 ? -0.565 -29.281 -19.141 1 98.94 202 LEU A N 1
ATOM 1572 C CA . LEU A 1 202 ? -0.349 -29.266 -17.703 1 98.94 202 LEU A CA 1
ATOM 1573 C C . LEU A 1 202 ? -1.392 -30.109 -16.984 1 98.94 202 LEU A C 1
ATOM 1575 O O . LEU A 1 202 ? -1.071 -30.812 -16.031 1 98.94 202 LEU A O 1
ATOM 1579 N N . GLU A 1 203 ? -2.643 -30.047 -17.453 1 98.88 203 GLU A N 1
ATOM 1580 C CA . GLU A 1 203 ? -3.674 -30.922 -16.906 1 98.88 203 GLU A CA 1
ATOM 1581 C C . GLU A 1 203 ? -3.305 -32.375 -17.109 1 98.88 203 GLU A C 1
ATOM 1583 O O . GLU A 1 203 ? -3.393 -33.188 -16.156 1 98.88 203 GLU A O 1
ATOM 1588 N N . LYS A 1 204 ? -2.906 -32.688 -18.312 1 98.75 204 LYS A N 1
ATOM 1589 C CA . LYS A 1 204 ? -2.516 -34.062 -18.625 1 98.75 204 LYS A CA 1
ATOM 1590 C C . LYS A 1 204 ? -1.336 -34.5 -17.766 1 98.75 204 LYS A C 1
ATOM 1592 O O . LYS A 1 204 ? -1.247 -35.688 -17.391 1 98.75 204 LYS A O 1
ATOM 1597 N N . GLY A 1 205 ? -0.483 -33.531 -17.469 1 98.81 205 GLY A N 1
ATOM 1598 C CA . GLY A 1 205 ? 0.669 -33.812 -16.625 1 98.81 205 GLY A CA 1
ATOM 1599 C C . GLY A 1 205 ? 0.303 -34.062 -15.172 1 98.81 205 GLY A C 1
ATOM 1600 O O . GLY A 1 205 ? 1.138 -34.5 -14.383 1 98.81 205 GLY A O 1
ATOM 1601 N N . GLY A 1 206 ? -0.927 -33.75 -14.766 1 98.75 206 GLY A N 1
ATOM 1602 C CA . GLY A 1 206 ? -1.386 -34.094 -13.43 1 98.75 206 GLY A CA 1
ATOM 1603 C C . GLY A 1 206 ? -1.59 -32.906 -12.531 1 98.75 206 GLY A C 1
ATOM 1604 O O . GLY A 1 206 ? -1.805 -33.031 -11.32 1 98.75 206 GLY A O 1
ATOM 1605 N N . ALA A 1 207 ? -1.515 -31.703 -13.031 1 98.94 207 ALA A N 1
ATOM 1606 C CA . ALA A 1 207 ? -1.777 -30.531 -12.211 1 98.94 207 ALA A CA 1
ATOM 1607 C C . ALA A 1 207 ? -3.215 -30.516 -11.695 1 98.94 207 ALA A C 1
ATOM 1609 O O . ALA A 1 207 ? -4.145 -30.844 -12.438 1 98.94 207 ALA A O 1
ATOM 1610 N N . ALA A 1 208 ? -3.375 -30.203 -10.414 1 98.88 208 ALA A N 1
ATOM 1611 C CA . ALA A 1 208 ? -4.703 -30.125 -9.812 1 98.88 208 ALA A CA 1
ATOM 1612 C C . ALA A 1 208 ? -5.426 -28.859 -10.25 1 98.88 208 ALA A C 1
ATOM 1614 O O . ALA A 1 208 ? -6.656 -28.828 -10.305 1 98.88 208 ALA A O 1
ATOM 1615 N N . VAL A 1 209 ? -4.695 -27.828 -10.453 1 98.94 209 VAL A N 1
ATOM 1616 C CA . VAL A 1 209 ? -5.152 -26.531 -10.93 1 98.94 209 VAL A CA 1
ATOM 1617 C C . VAL A 1 209 ? -4.18 -26 -11.977 1 98.94 209 VAL A C 1
ATOM 1619 O O . VAL A 1 209 ? -2.963 -26.109 -11.812 1 98.94 209 VAL A O 1
ATOM 1622 N N . VAL A 1 210 ? -4.672 -25.484 -13.055 1 98.94 210 VAL A N 1
ATOM 1623 C CA . VAL A 1 210 ? -3.879 -24.781 -14.062 1 98.94 210 VAL A CA 1
ATOM 1624 C C . VAL A 1 210 ? -4.414 -23.375 -14.258 1 98.94 210 VAL A C 1
ATOM 1626 O O . VAL A 1 210 ? -5.504 -23.047 -13.781 1 98.94 210 VAL A O 1
ATOM 1629 N N . GLY A 1 211 ? -3.639 -22.5 -14.859 1 98.88 211 GLY A N 1
ATOM 1630 C CA . GLY A 1 211 ? -4.168 -21.172 -15.125 1 98.88 211 GLY A CA 1
ATOM 1631 C C . GLY A 1 211 ? -3.086 -20.109 -15.273 1 98.88 211 GLY A C 1
ATOM 1632 O O . GLY A 1 211 ? -2.014 -20.391 -15.812 1 98.88 211 GLY A O 1
ATOM 1633 N N . PHE A 1 212 ? -3.443 -18.891 -14.875 1 98.88 212 PHE A N 1
ATOM 1634 C CA . PHE A 1 212 ? -2.602 -17.734 -15.211 1 98.88 212 PHE A CA 1
ATOM 1635 C C . PHE A 1 212 ? -2.387 -16.859 -13.984 1 98.88 212 PHE A C 1
ATOM 1637 O O . PHE A 1 212 ? -3.293 -16.688 -13.164 1 98.88 212 PHE A O 1
ATOM 1644 N N . ASN A 1 213 ? -1.187 -16.359 -13.875 1 98.75 213 ASN A N 1
ATOM 1645 C CA . ASN A 1 213 ? -0.915 -15.336 -12.867 1 98.75 213 ASN A CA 1
ATOM 1646 C C . ASN A 1 213 ? 0.019 -14.25 -13.398 1 98.75 213 ASN A C 1
ATOM 1648 O O . ASN A 1 213 ? 0.71 -14.461 -14.398 1 98.75 213 ASN A O 1
ATOM 1652 N N . CYS A 1 214 ? -0.008 -13.102 -12.758 1 98.19 214 CYS A N 1
ATOM 1653 C CA . CYS A 1 214 ? 0.954 -12.016 -12.883 1 98.19 214 CYS A CA 1
ATOM 1654 C C . CYS A 1 214 ? 0.933 -11.422 -14.289 1 98.19 214 CYS A C 1
ATOM 1656 O O . CYS A 1 214 ? 0.129 -11.836 -15.125 1 98.19 214 CYS A O 1
ATOM 1658 N N . CYS A 1 215 ? 1.649 -10.398 -14.586 1 97.62 215 CYS A N 1
ATOM 1659 C CA . CYS A 1 215 ? 1.943 -9.633 -15.797 1 97.62 215 CYS A CA 1
ATOM 1660 C C . CYS A 1 215 ? 0.709 -8.883 -16.281 1 97.62 215 CYS A C 1
ATOM 1662 O O . CYS A 1 215 ? 0.795 -7.707 -16.641 1 97.62 215 CYS A O 1
ATOM 1664 N N . ARG A 1 216 ? -0.429 -9.594 -16.406 1 98.62 216 ARG A N 1
ATOM 1665 C CA . ARG A 1 216 ? -1.652 -9.008 -16.938 1 98.62 216 ARG A CA 1
ATOM 1666 C C . ARG A 1 216 ? -2.635 -8.672 -15.828 1 98.62 216 ARG A C 1
ATOM 1668 O O . ARG A 1 216 ? -2.752 -9.422 -14.852 1 98.62 216 ARG A O 1
ATOM 1675 N N . GLY A 1 217 ? -3.344 -7.566 -15.969 1 98.75 217 GLY A N 1
ATOM 1676 C CA . GLY A 1 217 ? -4.359 -7.16 -15.016 1 98.75 217 GLY A CA 1
ATOM 1677 C C . GLY A 1 217 ? -5.648 -7.949 -15.141 1 98.75 217 GLY A C 1
ATOM 1678 O O . GLY A 1 217 ? -5.742 -8.867 -15.961 1 98.75 217 GLY A O 1
ATOM 1679 N N . PRO A 1 218 ? -6.617 -7.574 -14.305 1 98.69 218 PRO A N 1
ATOM 1680 C CA . PRO A 1 218 ? -7.863 -8.344 -14.242 1 98.69 218 PRO A CA 1
ATOM 1681 C C . PRO A 1 218 ? -8.555 -8.453 -15.602 1 98.69 218 PRO A C 1
ATOM 1683 O O . PRO A 1 218 ? -8.938 -9.547 -16.016 1 98.69 218 PRO A O 1
ATOM 1686 N N . PHE A 1 219 ? -8.609 -7.41 -16.344 1 97.5 219 PHE A N 1
ATOM 1687 C CA . PHE A 1 219 ? -9.477 -7.371 -17.516 1 97.5 219 PHE A CA 1
ATOM 1688 C C . PHE A 1 219 ? -8.742 -7.879 -18.75 1 97.5 219 PHE A C 1
ATOM 1690 O O . PHE A 1 219 ? -9.359 -8.141 -19.781 1 97.5 219 PHE A O 1
ATOM 1697 N N . THR A 1 220 ? -7.422 -8.023 -18.625 1 98.56 220 THR A N 1
ATOM 1698 C CA . THR A 1 220 ? -6.676 -8.68 -19.703 1 98.56 220 THR A CA 1
ATOM 1699 C C . THR A 1 220 ? -6.43 -10.148 -19.359 1 98.56 220 THR A C 1
ATOM 1701 O O . THR A 1 220 ? -6.039 -10.93 -20.234 1 98.56 220 THR A O 1
ATOM 1704 N N . THR A 1 221 ? -6.668 -10.539 -18.141 1 98.75 221 THR A N 1
ATOM 1705 C CA . THR A 1 221 ? -6.559 -11.93 -17.719 1 98.75 221 THR A CA 1
ATOM 1706 C C . THR A 1 221 ? -7.867 -12.672 -17.984 1 98.75 221 THR A C 1
ATOM 1708 O O . THR A 1 221 ? -7.855 -13.828 -18.406 1 98.75 221 THR A O 1
ATOM 1711 N N . LEU A 1 222 ? -9.023 -12.039 -17.797 1 98.62 222 LEU A N 1
ATOM 1712 C CA . LEU A 1 222 ? -10.328 -12.672 -17.906 1 98.62 222 LEU A CA 1
ATOM 1713 C C . LEU A 1 222 ? -10.539 -13.281 -19.281 1 98.62 222 LEU A C 1
ATOM 1715 O O . LEU A 1 222 ? -10.977 -14.43 -19.406 1 98.62 222 LEU A O 1
ATOM 1719 N N . PRO A 1 223 ? -10.156 -12.539 -20.359 1 98.31 223 PRO A N 1
ATOM 1720 C CA . PRO A 1 223 ? -10.32 -13.141 -21.688 1 98.31 223 PRO A CA 1
ATOM 1721 C C . PRO A 1 223 ? -9.492 -14.414 -21.859 1 98.31 223 PRO A C 1
ATOM 1723 O O . PRO A 1 223 ? -9.906 -15.32 -22.594 1 98.31 223 PRO A O 1
ATOM 1726 N N . LEU A 1 224 ? -8.32 -14.492 -21.234 1 98.69 224 LEU A N 1
ATOM 1727 C CA . LEU A 1 224 ? -7.52 -15.711 -21.297 1 98.69 224 LEU A CA 1
ATOM 1728 C C . LEU A 1 224 ? -8.266 -16.891 -20.672 1 98.69 224 LEU A C 1
ATOM 1730 O O . LEU A 1 224 ? -8.273 -17.984 -21.219 1 98.69 224 LEU A O 1
ATOM 1734 N N . ILE A 1 225 ? -8.867 -16.641 -19.531 1 98.56 225 ILE A N 1
ATOM 1735 C CA . ILE A 1 225 ? -9.625 -17.641 -18.797 1 98.56 225 ILE A CA 1
ATOM 1736 C C . ILE A 1 225 ? -10.773 -18.156 -19.672 1 98.56 225 ILE A C 1
ATOM 1738 O O . ILE A 1 225 ? -10.992 -19.359 -19.766 1 98.56 225 ILE A O 1
ATOM 1742 N N . GLU A 1 226 ? -11.445 -17.25 -20.281 1 98.06 226 GLU A N 1
ATOM 1743 C CA . GLU A 1 226 ? -12.586 -17.609 -21.125 1 98.06 226 GLU A CA 1
ATOM 1744 C C . GLU A 1 226 ? -12.156 -18.484 -22.297 1 98.06 226 GLU A C 1
ATOM 1746 O O . GLU A 1 226 ? -12.891 -19.391 -22.703 1 98.06 226 GLU A O 1
ATOM 1751 N N . LYS A 1 227 ? -11.008 -18.203 -22.797 1 97.88 227 LYS A N 1
ATOM 1752 C CA . LYS A 1 227 ? -10.484 -18.969 -23.922 1 97.88 227 LYS A CA 1
ATOM 1753 C C . LYS A 1 227 ? -10.148 -20.391 -23.516 1 97.88 227 LYS A C 1
ATOM 1755 O O . LYS A 1 227 ? -10.289 -21.312 -24.312 1 97.88 227 LYS A O 1
ATOM 1760 N N . VAL A 1 228 ? -9.695 -20.547 -22.328 1 98.25 228 VAL A N 1
ATOM 1761 C CA . VAL A 1 228 ? -9.195 -21.844 -21.875 1 98.25 228 VAL A CA 1
ATOM 1762 C C . VAL A 1 228 ? -10.336 -22.656 -21.266 1 98.25 228 VAL A C 1
ATOM 1764 O O . VAL A 1 228 ? -10.305 -23.891 -21.297 1 98.25 228 VAL A O 1
ATOM 1767 N N . LYS A 1 229 ? -11.273 -21.922 -20.75 1 97 229 LYS A N 1
ATOM 1768 C CA . LYS A 1 229 ? -12.406 -22.594 -20.109 1 97 229 LYS A CA 1
ATOM 1769 C C . LYS A 1 229 ? -13.102 -23.547 -21.078 1 97 229 LYS A C 1
ATOM 1771 O O . LYS A 1 229 ? -13.336 -23.203 -22.234 1 97 229 LYS A O 1
ATOM 1776 N N . GLY A 1 230 ? -13.445 -24.734 -20.703 1 96.62 230 GLY A N 1
ATOM 1777 C CA . GLY A 1 230 ? -14.102 -25.734 -21.547 1 96.62 230 GLY A CA 1
ATOM 1778 C C . GLY A 1 230 ? -13.117 -26.672 -22.219 1 96.62 230 GLY A C 1
ATOM 1779 O O . GLY A 1 230 ? -13.516 -27.719 -22.719 1 96.62 230 GLY A O 1
ATOM 1780 N N . HIS A 1 231 ? -11.852 -26.266 -22.172 1 98.38 231 HIS A N 1
ATOM 1781 C CA . HIS A 1 231 ? -10.852 -27.109 -22.828 1 98.38 231 HIS A CA 1
ATOM 1782 C C . HIS A 1 231 ? -10.094 -27.953 -21.812 1 98.38 231 HIS A C 1
ATOM 1784 O O . HIS A 1 231 ? -9.32 -28.828 -22.172 1 98.38 231 HIS A O 1
ATOM 1790 N N . VAL A 1 232 ? -10.281 -27.641 -20.531 1 98.25 232 VAL A N 1
ATOM 1791 C CA . VAL A 1 232 ? -9.695 -28.422 -19.438 1 98.25 232 VAL A CA 1
ATOM 1792 C C . VAL A 1 232 ? -10.766 -28.75 -18.406 1 98.25 232 VAL A C 1
ATOM 1794 O O . VAL A 1 232 ? -11.773 -28.062 -18.297 1 98.25 232 VAL A O 1
ATOM 1797 N N . LYS A 1 233 ? -10.523 -29.766 -17.641 1 97.75 233 LYS A N 1
ATOM 1798 C CA . LYS A 1 233 ? -11.5 -30.219 -16.656 1 97.75 233 LYS A CA 1
ATOM 1799 C C . LYS A 1 233 ? -11.117 -29.75 -15.25 1 97.75 233 LYS A C 1
ATOM 1801 O O . LYS A 1 233 ? -11.984 -29.594 -14.383 1 97.75 233 LYS A O 1
ATOM 1806 N N . VAL A 1 234 ? -9.844 -29.594 -15.008 1 98.38 234 VAL A N 1
ATOM 1807 C CA . VAL A 1 234 ? -9.406 -29.125 -13.695 1 98.38 234 VAL A CA 1
ATOM 1808 C C . VAL A 1 234 ? -9.727 -27.641 -13.547 1 98.38 234 VAL A C 1
ATOM 1810 O O . VAL A 1 234 ? -9.93 -26.922 -14.539 1 98.38 234 VAL A O 1
ATOM 1813 N N . PRO A 1 235 ? -9.812 -27.156 -12.281 1 98.75 235 PRO A N 1
ATOM 1814 C CA . PRO A 1 235 ? -10.055 -25.719 -12.062 1 98.75 235 PRO A CA 1
ATOM 1815 C C . PRO A 1 235 ? -8.992 -24.844 -12.703 1 98.75 235 PRO A C 1
ATOM 1817 O O . PRO A 1 235 ? -7.824 -25.219 -12.766 1 98.75 235 PRO A O 1
ATOM 1820 N N . ILE A 1 236 ? -9.445 -23.641 -13.156 1 98.81 236 ILE A N 1
ATOM 1821 C CA . ILE A 1 236 ? -8.562 -22.641 -13.75 1 98.81 236 ILE A CA 1
ATOM 1822 C C . ILE A 1 236 ? -8.273 -21.547 -12.734 1 98.81 236 ILE A C 1
ATOM 1824 O O . ILE A 1 236 ? -9.195 -20.969 -12.148 1 98.81 236 ILE A O 1
ATOM 1828 N N . ALA A 1 237 ? -6.973 -21.312 -12.531 1 98.88 237 ALA A N 1
ATOM 1829 C CA . ALA A 1 237 ? -6.516 -20.266 -11.617 1 98.88 237 ALA A CA 1
ATOM 1830 C C . ALA A 1 237 ? -6.492 -18.906 -12.305 1 98.88 237 ALA A C 1
ATOM 1832 O O . ALA A 1 237 ? -6.098 -18.797 -13.469 1 98.88 237 ALA A O 1
ATOM 1833 N N . ALA A 1 238 ? -6.953 -17.891 -11.664 1 98.88 238 ALA A N 1
ATOM 1834 C CA . ALA A 1 238 ? -6.891 -16.5 -12.133 1 98.88 238 ALA A CA 1
ATOM 1835 C C . ALA A 1 238 ? -6.305 -15.586 -11.055 1 98.88 238 ALA A C 1
ATOM 1837 O O . ALA A 1 238 ? -6.977 -15.258 -10.078 1 98.88 238 ALA A O 1
ATOM 1838 N N . LEU A 1 239 ? -5.07 -15.164 -11.211 1 98.88 239 LEU A N 1
ATOM 1839 C CA . LEU A 1 239 ? -4.387 -14.289 -10.266 1 98.88 239 LEU A CA 1
ATOM 1840 C C . LEU A 1 239 ? -3.707 -13.133 -10.992 1 98.88 239 LEU A C 1
ATOM 1842 O O . LEU A 1 239 ? -2.477 -13.086 -11.078 1 98.88 239 LEU A O 1
ATOM 1846 N N . PRO A 1 240 ? -4.484 -12.164 -11.438 1 98.94 240 PRO A N 1
ATOM 1847 C CA . PRO A 1 240 ? -3.932 -11.023 -12.172 1 98.94 240 PRO A CA 1
ATOM 1848 C C . PRO A 1 240 ? -3.125 -10.086 -11.281 1 98.94 240 PRO A C 1
ATOM 1850 O O . PRO A 1 240 ? -3.262 -10.117 -10.055 1 98.94 240 PRO A O 1
ATOM 1853 N N . VAL A 1 241 ? -2.246 -9.32 -11.93 1 98.81 241 VAL A N 1
ATOM 1854 C CA . VAL A 1 241 ? -1.67 -8.172 -11.234 1 98.81 241 VAL A CA 1
ATOM 1855 C C . VAL A 1 241 ? -2.746 -7.113 -11 1 98.81 241 VAL A C 1
ATOM 1857 O O . VAL A 1 241 ? -3.85 -7.215 -11.539 1 98.81 241 VAL A O 1
ATOM 1860 N N . LEU A 1 242 ? -2.416 -6.156 -10.234 1 98.75 242 LEU A N 1
ATOM 1861 C CA . LEU A 1 242 ? -3.418 -5.16 -9.859 1 98.75 242 LEU A CA 1
ATOM 1862 C C . LEU A 1 242 ? -3.217 -3.867 -10.641 1 98.75 242 LEU A C 1
ATOM 1864 O O . LEU A 1 242 ? -3.439 -2.777 -10.109 1 98.75 242 LEU A O 1
ATOM 1868 N N . TYR A 1 243 ? -2.74 -3.938 -11.812 1 98.81 243 TYR A N 1
ATOM 1869 C CA . TYR A 1 243 ? -2.539 -2.766 -12.656 1 98.81 243 TYR A CA 1
ATOM 1870 C C . TYR A 1 243 ? -3.525 -2.754 -13.812 1 98.81 243 TYR A C 1
ATOM 1872 O O . TYR A 1 243 ? -3.963 -3.811 -14.273 1 98.81 243 TYR A O 1
ATOM 1880 N N . ARG A 1 244 ? -3.846 -1.602 -14.297 1 98.62 244 ARG A N 1
ATOM 1881 C CA . ARG A 1 244 ? -4.883 -1.405 -15.305 1 98.62 244 ARG A CA 1
ATOM 1882 C C . ARG A 1 244 ? -4.336 -1.671 -16.703 1 98.62 244 ARG A C 1
ATOM 1884 O O . ARG A 1 244 ? -4.336 -0.78 -17.562 1 98.62 244 ARG A O 1
ATOM 1891 N N . THR A 1 245 ? -3.984 -2.879 -16.953 1 98.56 245 THR A N 1
ATOM 1892 C CA . THR A 1 245 ? -3.529 -3.26 -18.297 1 98.56 245 THR A CA 1
ATOM 1893 C C . THR A 1 245 ? -4.703 -3.318 -19.266 1 98.56 245 THR A C 1
ATOM 1895 O O . THR A 1 245 ? -5.848 -3.523 -18.859 1 98.56 245 THR A O 1
ATOM 1898 N N . ASP A 1 246 ? -4.398 -3.1 -20.484 1 97.44 246 ASP A N 1
ATOM 1899 C CA . ASP A 1 246 ? -5.387 -3.131 -21.562 1 97.44 246 ASP A CA 1
ATOM 1900 C C . ASP A 1 246 ? -4.754 -3.596 -22.875 1 97.44 246 ASP A C 1
ATOM 1902 O O . ASP A 1 246 ? -3.662 -4.168 -22.875 1 97.44 246 ASP A O 1
ATOM 1906 N N . GLU A 1 247 ? -5.461 -3.426 -23.953 1 95.19 247 GLU A N 1
ATOM 1907 C CA . GLU A 1 247 ? -4.973 -3.936 -25.234 1 95.19 247 GLU A CA 1
ATOM 1908 C C . GLU A 1 247 ? -3.707 -3.205 -25.672 1 95.19 247 GLU A C 1
ATOM 1910 O O . GLU A 1 247 ? -2.82 -3.803 -26.281 1 95.19 247 GLU A O 1
ATOM 1915 N N . GLN A 1 248 ? -3.656 -1.939 -25.406 1 95.88 248 GLN A N 1
ATOM 1916 C CA . GLN A 1 248 ? -2.494 -1.145 -25.781 1 95.88 248 GLN A CA 1
ATOM 1917 C C . GLN A 1 248 ? -1.291 -1.475 -24.906 1 95.88 248 GLN A C 1
ATOM 1919 O O . GLN A 1 248 ? -0.157 -1.521 -25.375 1 95.88 248 GLN A O 1
ATOM 1924 N N . TYR A 1 249 ? -1.511 -1.64 -23.656 1 97.44 249 TYR A N 1
ATOM 1925 C CA . TYR A 1 249 ? -0.516 -2.01 -22.656 1 97.44 249 TYR A CA 1
ATOM 1926 C C . TYR A 1 249 ? -0.917 -3.293 -21.938 1 97.44 249 TYR A C 1
ATOM 1928 O O . TYR A 1 249 ? -1.354 -3.256 -20.781 1 97.44 249 TYR A O 1
ATOM 1936 N N . PRO A 1 250 ? -0.659 -4.379 -22.531 1 97.19 250 PRO A N 1
ATOM 1937 C CA . PRO A 1 250 ? -1.289 -5.629 -22.109 1 97.19 250 PRO A CA 1
ATOM 1938 C C . PRO A 1 250 ? -0.634 -6.219 -20.859 1 97.19 250 PRO A C 1
ATOM 1940 O O . PRO A 1 250 ? -1.182 -7.141 -20.25 1 97.19 250 PRO A O 1
ATOM 1943 N N . THR A 1 251 ? 0.568 -5.762 -20.531 1 98.06 251 THR A N 1
ATOM 1944 C CA . THR A 1 251 ? 1.272 -6.273 -19.359 1 98.06 251 THR A CA 1
ATOM 1945 C C . THR A 1 251 ? 1.775 -5.125 -18.484 1 98.06 251 THR A C 1
ATOM 1947 O O . THR A 1 251 ? 1.899 -3.99 -18.953 1 98.06 251 THR A O 1
ATOM 1950 N N . MET A 1 252 ? 2.07 -5.387 -17.203 1 97.94 252 MET A N 1
ATOM 1951 C CA . MET A 1 252 ? 2.557 -4.348 -16.297 1 97.94 252 MET A CA 1
ATOM 1952 C C . MET A 1 252 ? 3.922 -3.834 -16.734 1 97.94 252 MET A C 1
ATOM 1954 O O . MET A 1 252 ? 4.332 -2.738 -16.359 1 97.94 252 MET A O 1
ATOM 1958 N N . GLN A 1 253 ? 4.602 -4.609 -17.578 1 96.62 253 GLN A N 1
ATOM 1959 C CA . GLN A 1 253 ? 5.91 -4.203 -18.078 1 96.62 253 GLN A CA 1
ATOM 1960 C C . GLN A 1 253 ? 5.777 -3.287 -19.281 1 96.62 253 GLN A C 1
ATOM 1962 O O . GLN A 1 253 ? 6.75 -2.643 -19.703 1 96.62 253 GLN A O 1
ATOM 1967 N N . SER A 1 254 ? 4.633 -3.205 -19.844 1 96.12 254 SER A N 1
ATOM 1968 C CA . SER A 1 254 ? 4.484 -2.506 -21.125 1 96.12 254 SER A CA 1
ATOM 1969 C C . SER A 1 254 ? 4.109 -1.044 -20.906 1 96.12 254 SER A C 1
ATOM 1971 O O . SER A 1 254 ? 4.109 -0.253 -21.859 1 96.12 254 SER A O 1
ATOM 1973 N N . PHE A 1 255 ? 3.846 -0.652 -19.688 1 97.94 255 PHE A N 1
ATOM 1974 C CA . PHE A 1 255 ? 3.383 0.702 -19.406 1 97.94 255 PHE A CA 1
ATOM 1975 C C . PHE A 1 255 ? 4.488 1.718 -19.672 1 97.94 255 PHE A C 1
ATOM 1977 O O . PHE A 1 255 ? 5.668 1.421 -19.484 1 97.94 255 PHE A O 1
ATOM 1984 N N . VAL A 1 256 ? 4.043 2.857 -20.078 1 97.44 256 VAL A N 1
ATOM 1985 C CA . VAL A 1 256 ? 4.914 4.02 -20.219 1 97.44 256 VAL A CA 1
ATOM 1986 C C . VAL A 1 256 ? 4.477 5.121 -19.266 1 97.44 256 VAL A C 1
ATOM 1988 O O . VAL A 1 256 ? 3.285 5.426 -19.156 1 97.44 256 VAL A O 1
ATOM 1991 N N . ASN A 1 257 ? 5.422 5.672 -18.469 1 97.06 257 ASN A N 1
ATOM 1992 C CA . ASN A 1 257 ? 5.059 6.684 -17.484 1 97.06 257 ASN A CA 1
ATOM 1993 C C . ASN A 1 257 ? 4.801 8.039 -18.141 1 97.06 257 ASN A C 1
ATOM 1995 O O . ASN A 1 257 ? 4.816 8.148 -19.375 1 97.06 257 ASN A O 1
ATOM 1999 N N . HIS A 1 258 ? 4.523 9.07 -17.359 1 94.69 258 HIS A N 1
ATOM 2000 C CA . HIS A 1 258 ? 4.102 10.367 -17.859 1 94.69 258 HIS A CA 1
ATOM 2001 C C . HIS A 1 258 ? 5.227 11.055 -18.625 1 94.69 258 HIS A C 1
ATOM 2003 O O . HIS A 1 258 ? 4.984 12 -19.375 1 94.69 258 HIS A O 1
ATOM 2009 N N . GLU A 1 259 ? 6.492 10.609 -18.438 1 96.25 259 GLU A N 1
ATOM 2010 C CA . GLU A 1 259 ? 7.645 11.18 -19.125 1 96.25 259 GLU A CA 1
ATOM 2011 C C . GLU A 1 259 ? 7.957 10.406 -20.406 1 96.25 259 GLU A C 1
ATOM 2013 O O . GLU A 1 259 ? 8.875 10.766 -21.141 1 96.25 259 GLU A O 1
ATOM 2018 N N . GLY A 1 260 ? 7.262 9.367 -20.672 1 96.06 260 GLY A N 1
ATOM 2019 C CA . GLY A 1 260 ? 7.492 8.586 -21.875 1 96.06 260 GLY A CA 1
ATOM 2020 C C . GLY A 1 260 ? 8.453 7.43 -21.656 1 96.06 260 GLY A C 1
ATOM 2021 O O . GLY A 1 260 ? 8.82 6.742 -22.609 1 96.06 260 GLY A O 1
ATOM 2022 N N . SER A 1 261 ? 8.828 7.207 -20.469 1 96.12 261 SER A N 1
ATOM 2023 C CA . SER A 1 261 ? 9.758 6.129 -20.141 1 96.12 261 SER A CA 1
ATOM 2024 C C . SER A 1 261 ? 9.023 4.906 -19.609 1 96.12 261 SER A C 1
ATOM 2026 O O . SER A 1 261 ? 7.848 4.992 -19.25 1 96.12 261 SER A O 1
ATOM 2028 N N . ARG A 1 262 ? 9.719 3.742 -19.594 1 95.5 262 ARG A N 1
ATOM 2029 C CA . ARG A 1 262 ? 9.156 2.521 -19.031 1 95.5 262 ARG A CA 1
ATOM 2030 C C . ARG A 1 262 ? 8.734 2.742 -17.578 1 95.5 262 ARG A C 1
ATOM 2032 O O . ARG A 1 262 ? 9.523 3.227 -16.766 1 95.5 262 ARG A O 1
ATOM 2039 N N . ALA A 1 263 ? 7.555 2.369 -17.281 1 97.69 263 ALA A N 1
ATOM 2040 C CA . ALA A 1 263 ? 7 2.602 -15.945 1 97.69 263 ALA A CA 1
ATOM 2041 C C . ALA A 1 263 ? 7.484 1.54 -14.953 1 97.69 263 ALA A C 1
ATOM 2043 O O . ALA A 1 263 ? 7.641 1.816 -13.766 1 97.69 263 ALA A O 1
ATOM 2044 N N . PHE A 1 264 ? 7.707 0.293 -15.367 1 96.81 264 PHE A N 1
ATOM 2045 C CA . PHE A 1 264 ? 8.125 -0.823 -14.531 1 96.81 264 PHE A CA 1
ATOM 2046 C C . PHE A 1 264 ? 9.57 -0.653 -14.086 1 96.81 264 PHE A C 1
ATOM 2048 O O . PHE A 1 264 ? 10.445 -0.338 -14.898 1 96.81 264 PHE A O 1
ATOM 2055 N N . PRO A 1 265 ? 9.844 -0.766 -12.859 1 95.12 265 PRO A N 1
ATOM 2056 C CA . PRO A 1 265 ? 8.953 -1.136 -11.758 1 95.12 265 PRO A CA 1
ATOM 2057 C C . PRO A 1 265 ? 8.539 0.062 -10.906 1 95.12 265 PRO A C 1
ATOM 2059 O O . PRO A 1 265 ? 7.598 -0.034 -10.117 1 95.12 265 PRO A O 1
ATOM 2062 N N . MET A 1 266 ? 9.133 1.217 -11.109 1 93.69 266 MET A N 1
ATOM 2063 C CA . MET A 1 266 ? 9.109 2.297 -10.133 1 93.69 266 MET A CA 1
ATOM 2064 C C . MET A 1 266 ? 7.828 3.111 -10.242 1 93.69 266 MET A C 1
ATOM 2066 O O . MET A 1 266 ? 7.371 3.703 -9.266 1 93.69 266 MET A O 1
ATOM 2070 N N . ASP A 1 267 ? 7.199 3.092 -11.414 1 97.69 267 ASP A N 1
ATOM 2071 C CA . ASP A 1 267 ? 6.098 4.027 -11.617 1 97.69 267 ASP A CA 1
ATOM 2072 C C . ASP A 1 267 ? 4.766 3.289 -11.742 1 97.69 267 ASP A C 1
ATOM 2074 O O . ASP A 1 267 ? 3.779 3.854 -12.211 1 97.69 267 ASP A O 1
ATOM 2078 N N . LEU A 1 268 ? 4.758 2.055 -11.273 1 98.19 268 LEU A N 1
ATOM 2079 C CA . LEU A 1 268 ? 3.588 1.208 -11.469 1 98.19 268 LEU A CA 1
ATOM 2080 C C . LEU A 1 268 ? 2.422 1.684 -10.609 1 98.19 268 LEU A C 1
ATOM 2082 O O . LEU A 1 268 ? 1.261 1.416 -10.93 1 98.19 268 LEU A O 1
ATOM 2086 N N . ASP A 1 269 ? 2.666 2.422 -9.531 1 98.31 269 ASP A N 1
ATOM 2087 C CA . ASP A 1 269 ? 1.605 2.902 -8.648 1 98.31 269 ASP A CA 1
ATOM 2088 C C . ASP A 1 269 ? 0.569 3.711 -9.43 1 98.31 269 ASP A C 1
ATOM 2090 O O . ASP A 1 269 ? -0.624 3.658 -9.125 1 98.31 269 ASP A O 1
ATOM 2094 N N . ALA A 1 270 ? 1.013 4.441 -10.406 1 98.56 270 ALA A N 1
ATOM 2095 C CA . ALA A 1 270 ? 0.139 5.32 -11.18 1 98.56 270 ALA A CA 1
ATOM 2096 C C . ALA A 1 270 ? -0.815 4.516 -12.055 1 98.56 270 ALA A C 1
ATOM 2098 O O . ALA A 1 270 ? -1.772 5.062 -12.609 1 98.56 270 ALA A O 1
ATOM 2099 N N . PHE A 1 271 ? -0.631 3.201 -12.109 1 98.69 271 PHE A N 1
ATOM 2100 C CA . PHE A 1 271 ? -1.423 2.357 -13 1 98.69 271 PHE A CA 1
ATOM 2101 C C . PHE A 1 271 ? -2.238 1.348 -12.203 1 98.69 271 PHE A C 1
ATOM 2103 O O . PHE A 1 271 ? -2.809 0.415 -12.773 1 98.69 271 PHE A O 1
ATOM 2110 N N . LEU A 1 272 ? -2.332 1.463 -10.93 1 98.75 272 LEU A N 1
ATOM 2111 C CA . LEU A 1 272 ? -3.043 0.531 -10.062 1 98.75 272 LEU A CA 1
ATOM 2112 C C . LEU A 1 272 ? -4.531 0.508 -10.391 1 98.75 272 LEU A C 1
ATOM 2114 O O . LEU A 1 272 ? -5.098 1.528 -10.789 1 98.75 272 LEU A O 1
ATOM 2118 N N . CYS A 1 273 ? -5.156 -0.602 -10.227 1 98.69 273 CYS A N 1
ATOM 2119 C CA . CYS A 1 273 ? -6.602 -0.754 -10.297 1 98.69 273 CYS A CA 1
ATOM 2120 C C . CYS A 1 273 ? -7.281 -0.098 -9.102 1 98.69 273 CYS A C 1
ATOM 2122 O O . CYS A 1 273 ? -6.641 0.157 -8.086 1 98.69 273 CYS A O 1
ATOM 2124 N N . SER A 1 274 ? -8.57 0.24 -9.273 1 98.19 274 SER A N 1
ATOM 2125 C CA . SER A 1 274 ? -9.414 0.626 -8.148 1 98.19 274 SER A CA 1
ATOM 2126 C C . SER A 1 274 ? -10.055 -0.593 -7.496 1 98.19 274 SER A C 1
ATOM 2128 O O . SER A 1 274 ? -10.047 -1.686 -8.07 1 98.19 274 SER A O 1
ATOM 2130 N N . ARG A 1 275 ? -10.586 -0.444 -6.312 1 98 275 ARG A N 1
ATOM 2131 C CA . ARG A 1 275 ? -11.281 -1.537 -5.641 1 98 275 ARG A CA 1
ATOM 2132 C C . ARG A 1 275 ? -12.539 -1.94 -6.41 1 98 275 ARG A C 1
ATOM 2134 O O . ARG A 1 275 ? -12.922 -3.111 -6.414 1 98 275 ARG A O 1
ATOM 2141 N N . THR A 1 276 ? -13.156 -0.95 -7.043 1 98.5 276 THR A N 1
ATOM 2142 C CA . THR A 1 276 ? -14.328 -1.261 -7.855 1 98.5 276 THR A CA 1
ATOM 2143 C C . THR A 1 276 ? -13.953 -2.203 -9 1 98.5 276 THR A C 1
ATOM 2145 O O . THR A 1 276 ? -14.703 -3.137 -9.305 1 98.5 276 THR A O 1
ATOM 2148 N N . MET A 1 277 ? -12.836 -1.98 -9.594 1 98.69 277 MET A N 1
ATOM 2149 C CA . MET A 1 277 ? -12.359 -2.854 -10.664 1 98.69 277 MET A CA 1
ATOM 2150 C C . MET A 1 277 ? -12.102 -4.262 -10.141 1 98.69 277 MET A C 1
ATOM 2152 O O . MET A 1 277 ? -12.398 -5.246 -10.82 1 98.69 277 MET A O 1
ATOM 2156 N N . ILE A 1 278 ? -11.57 -4.367 -8.922 1 98.81 278 ILE A N 1
ATOM 2157 C CA . ILE A 1 278 ? -11.289 -5.668 -8.336 1 98.81 278 ILE A CA 1
ATOM 2158 C C . ILE A 1 278 ? -12.594 -6.379 -7.992 1 98.81 278 ILE A C 1
ATOM 2160 O O . ILE A 1 278 ? -12.711 -7.594 -8.156 1 98.81 278 ILE A O 1
ATOM 2164 N N . ALA A 1 279 ? -13.539 -5.594 -7.484 1 98.69 279 ALA A N 1
ATOM 2165 C CA . ALA A 1 279 ? -14.859 -6.172 -7.223 1 98.69 279 ALA A CA 1
ATOM 2166 C C . ALA A 1 279 ? -15.469 -6.734 -8.5 1 98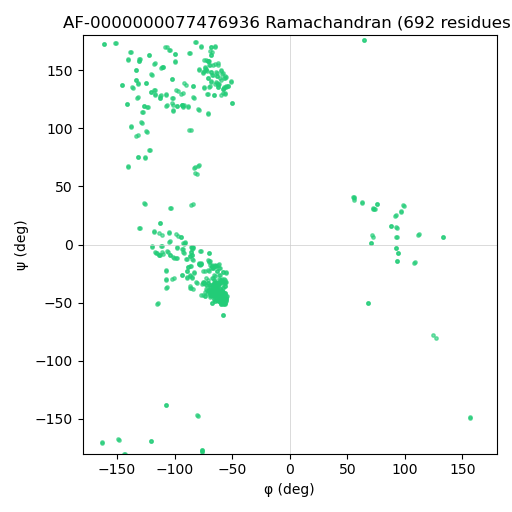.69 279 ALA A C 1
ATOM 2168 O O . ALA A 1 279 ? -16.062 -7.816 -8.484 1 98.69 279 ALA A O 1
ATOM 2169 N N . GLU A 1 280 ? -15.375 -6 -9.594 1 98.75 280 GLU A N 1
ATOM 2170 C CA . GLU A 1 280 ? -15.875 -6.461 -10.891 1 98.75 280 GLU A CA 1
ATOM 2171 C C . GLU A 1 280 ? -15.172 -7.75 -11.312 1 98.75 280 GLU A C 1
ATOM 2173 O O . GLU A 1 280 ? -15.82 -8.672 -11.82 1 98.75 280 GLU A O 1
ATOM 2178 N N . PHE A 1 281 ? -13.891 -7.781 -11.156 1 98.88 281 PHE A N 1
ATOM 2179 C CA . PHE A 1 281 ? -13.125 -8.992 -11.453 1 98.88 281 PHE A CA 1
ATOM 2180 C C . PHE A 1 281 ? -13.656 -10.172 -10.656 1 98.88 281 PHE A C 1
ATOM 2182 O O . PHE A 1 281 ? -13.891 -11.25 -11.211 1 98.88 281 PHE A O 1
ATOM 2189 N N . GLY A 1 282 ? -13.812 -9.992 -9.281 1 98.88 282 GLY A N 1
ATOM 2190 C CA . GLY A 1 282 ? -14.352 -11.055 -8.445 1 98.88 282 GLY A CA 1
ATOM 2191 C C . GLY A 1 282 ? -15.711 -11.539 -8.898 1 98.88 282 GLY A C 1
ATOM 2192 O O . GLY A 1 282 ? -15.969 -12.742 -8.938 1 98.88 282 GLY A O 1
ATOM 2193 N N . GLN A 1 283 ? -16.562 -10.617 -9.273 1 98.69 283 GLN A N 1
ATOM 2194 C CA . GLN A 1 283 ? -17.906 -10.969 -9.758 1 98.69 283 GLN A CA 1
ATOM 2195 C C . GLN A 1 2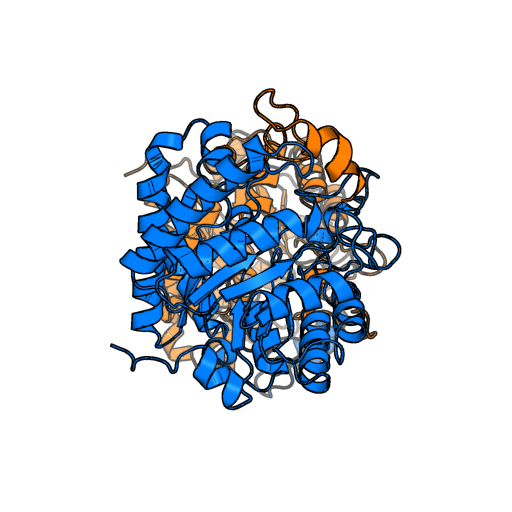83 ? -17.828 -11.805 -11.031 1 98.69 283 GLN A C 1
ATOM 2197 O O . GLN A 1 283 ? -18.562 -12.781 -11.18 1 98.69 283 GLN A O 1
ATOM 2202 N N . ARG A 1 284 ? -17 -11.414 -11.914 1 98.75 284 ARG A N 1
ATOM 2203 C CA . ARG A 1 284 ? -16.812 -12.172 -13.156 1 98.75 284 ARG A CA 1
ATOM 2204 C C . ARG A 1 284 ? -16.281 -13.57 -12.875 1 98.75 284 ARG A C 1
ATOM 2206 O O . ARG A 1 284 ? -16.672 -14.531 -13.539 1 98.75 284 ARG A O 1
ATOM 2213 N N . CYS A 1 285 ? -15.328 -13.633 -11.938 1 98.75 285 CYS A N 1
ATOM 2214 C CA . CYS A 1 285 ? -14.805 -14.938 -11.555 1 98.75 285 CYS A CA 1
ATOM 2215 C C . CYS A 1 285 ? -15.922 -15.836 -11.031 1 98.75 285 CYS A C 1
ATOM 2217 O O . CYS A 1 285 ? -15.969 -17.031 -11.344 1 98.75 285 CYS A O 1
ATOM 2219 N N . ARG A 1 286 ? -16.766 -15.242 -10.227 1 97.88 286 ARG A N 1
ATOM 2220 C CA . ARG A 1 286 ? -17.922 -15.984 -9.711 1 97.88 286 ARG A CA 1
ATOM 2221 C C . ARG A 1 286 ? -18.812 -16.469 -10.844 1 97.88 286 ARG A C 1
ATOM 2223 O O . ARG A 1 286 ? -19.25 -17.625 -10.844 1 97.88 286 ARG A O 1
ATOM 2230 N N . GLU A 1 287 ? -19.094 -15.617 -11.789 1 98 287 GLU A N 1
ATOM 2231 C CA . GLU A 1 287 ? -19.938 -15.945 -12.938 1 98 287 GLU A CA 1
ATOM 2232 C C . GLU A 1 287 ? -19.328 -17.062 -13.766 1 98 287 GLU A C 1
ATOM 2234 O O . GLU A 1 287 ? -20.047 -17.906 -14.312 1 98 287 GLU A O 1
ATOM 2239 N N . LEU A 1 288 ? -18.047 -17.078 -13.812 1 97.88 288 LEU A N 1
ATOM 2240 C CA . LEU A 1 288 ? -17.344 -18.078 -14.602 1 97.88 288 LEU A CA 1
ATOM 2241 C C . LEU A 1 288 ? -17.156 -19.375 -13.812 1 97.88 288 LEU A C 1
ATOM 2243 O O . LEU A 1 288 ? -16.703 -20.391 -14.352 1 97.88 288 LEU A O 1
ATOM 2247 N N . GLY A 1 289 ? -17.469 -19.359 -12.477 1 97.5 289 GLY A N 1
ATOM 2248 C CA . GLY A 1 289 ? -17.375 -20.547 -11.633 1 97.5 289 GLY A CA 1
ATOM 2249 C C . GLY A 1 289 ? -15.945 -20.922 -11.312 1 97.5 289 GLY A C 1
ATOM 2250 O O . GLY A 1 289 ? -15.633 -22.109 -11.156 1 97.5 289 GLY A O 1
ATOM 2251 N N . LEU A 1 290 ? -15.094 -19.906 -11.25 1 98.5 290 LEU A N 1
ATOM 2252 C CA . LEU A 1 290 ? -13.695 -20.203 -10.953 1 98.5 290 LEU A CA 1
ATOM 2253 C C . LEU A 1 290 ? -13.523 -20.625 -9.5 1 98.5 290 LEU A C 1
ATOM 2255 O O . LEU A 1 290 ? -14.18 -20.094 -8.609 1 98.5 290 LEU A O 1
ATOM 2259 N N . GLN A 1 291 ? -12.602 -21.594 -9.281 1 98.56 291 GLN A N 1
ATOM 2260 C CA . GLN A 1 291 ? -12.469 -22.188 -7.953 1 98.56 291 GLN A CA 1
ATOM 2261 C C . GLN A 1 291 ? -11.117 -21.844 -7.332 1 98.56 291 GLN A C 1
ATOM 2263 O O . GLN A 1 291 ? -10.867 -22.172 -6.172 1 98.56 291 GLN A O 1
ATOM 2268 N N . TYR A 1 292 ? -10.188 -21.266 -8 1 98.88 292 TYR A N 1
ATOM 2269 C CA . TYR A 1 292 ? -8.891 -20.797 -7.512 1 98.88 292 TYR A CA 1
ATOM 2270 C C . TYR A 1 292 ? -8.609 -19.375 -7.973 1 98.88 292 TYR A C 1
ATOM 2272 O O . TYR A 1 292 ? -8.109 -19.156 -9.078 1 98.88 292 TYR A O 1
ATOM 2280 N N . VAL A 1 293 ? -8.938 -18.422 -7.133 1 98.94 293 VAL A N 1
ATOM 2281 C CA . VAL A 1 293 ? -8.922 -17.016 -7.512 1 98.94 293 VAL A CA 1
ATOM 2282 C C . VAL A 1 293 ? -8.047 -16.219 -6.539 1 98.94 293 VAL A C 1
ATOM 2284 O O . VAL A 1 293 ? -8.047 -16.5 -5.336 1 98.94 293 VAL A O 1
ATOM 2287 N N . GLY A 1 294 ? -7.273 -15.312 -7.027 1 98.88 294 GLY A N 1
ATOM 2288 C CA . GLY A 1 294 ? -6.43 -14.492 -6.172 1 98.88 294 GLY A CA 1
ATOM 2289 C C . GLY A 1 294 ? -5.922 -13.242 -6.863 1 98.88 294 GLY A C 1
ATOM 2290 O O . GLY A 1 294 ? -6.484 -12.812 -7.867 1 98.88 294 GLY A O 1
ATOM 2291 N N . LEU A 1 295 ? -5.039 -12.594 -6.254 1 98.88 295 LEU A N 1
ATOM 2292 C CA . LEU A 1 295 ? -4.383 -11.383 -6.746 1 98.88 295 LEU A CA 1
ATOM 2293 C C . LEU A 1 295 ? -2.871 -11.484 -6.59 1 98.88 295 LEU A C 1
ATOM 2295 O O . LEU A 1 295 ? -2.379 -11.992 -5.578 1 98.88 295 LEU A O 1
ATOM 2299 N N . CYS A 1 296 ? -2.178 -11.039 -7.578 1 98.5 296 CYS A N 1
ATOM 2300 C CA . CYS A 1 296 ? -0.723 -11.141 -7.605 1 98.5 296 CYS A CA 1
ATOM 2301 C C . CYS A 1 296 ? -0.079 -9.773 -7.395 1 98.5 296 CYS A C 1
ATOM 2303 O O . CYS A 1 296 ? -0.46 -9.039 -6.48 1 98.5 296 CYS A O 1
ATOM 2305 N N . CYS A 1 297 ? 1.012 -9.391 -8.156 1 98.12 297 CYS A N 1
ATOM 2306 C CA . CYS A 1 297 ? 1.805 -8.188 -7.957 1 98.12 297 CYS A CA 1
ATOM 2307 C C . CYS A 1 297 ? 0.917 -6.945 -7.945 1 98.12 297 CYS A C 1
ATOM 2309 O O . CYS A 1 297 ? 0.048 -6.793 -8.805 1 98.12 297 CYS A O 1
ATOM 2311 N N . GLY A 1 298 ? 1.176 -6.055 -7.027 1 98.12 298 GLY A N 1
ATOM 2312 C CA . GLY A 1 298 ? 0.37 -4.859 -6.84 1 98.12 298 GLY A CA 1
ATOM 2313 C C . GLY A 1 298 ? -0.72 -5.031 -5.797 1 98.12 298 GLY A C 1
ATOM 2314 O O . GLY A 1 298 ? -1.374 -4.062 -5.41 1 98.12 298 GLY A O 1
ATOM 2315 N N . ASN A 1 299 ? -0.885 -6.234 -5.32 1 98.5 299 ASN A N 1
ATOM 2316 C CA . ASN A 1 299 ? -1.911 -6.586 -4.344 1 98.5 299 ASN A CA 1
ATOM 2317 C C . ASN A 1 299 ? -1.61 -5.984 -2.975 1 98.5 299 ASN A C 1
ATOM 2319 O O . ASN A 1 299 ? -0.488 -5.543 -2.719 1 98.5 299 ASN A O 1
ATOM 2323 N N . ALA A 1 300 ? -2.625 -5.781 -2.207 1 98 300 ALA A N 1
ATOM 2324 C CA . ALA A 1 300 ? -2.635 -5.406 -0.796 1 98 300 ALA A CA 1
ATOM 2325 C C . ALA A 1 300 ? -3.887 -5.93 -0.098 1 98 300 ALA A C 1
ATOM 2327 O O . ALA A 1 300 ? -4.785 -6.477 -0.745 1 98 300 ALA A O 1
ATOM 2328 N N . SER A 1 301 ? -3.926 -5.758 1.194 1 98.31 301 SER A N 1
ATOM 2329 C CA . SER A 1 301 ? -4.977 -6.371 2.002 1 98.31 301 SER A CA 1
ATOM 2330 C C . SER A 1 301 ? -6.352 -5.844 1.61 1 98.31 301 SER A C 1
ATOM 2332 O O . SER A 1 301 ? -7.316 -6.609 1.536 1 98.31 301 SER A O 1
ATOM 2334 N N . HIS A 1 302 ? -6.441 -4.547 1.353 1 98.31 302 HIS A N 1
ATOM 2335 C CA . HIS A 1 302 ? -7.754 -3.986 1.038 1 98.31 302 HIS A CA 1
ATOM 2336 C C . HIS A 1 302 ? -8.273 -4.516 -0.295 1 98.31 302 HIS A C 1
ATOM 2338 O O . HIS A 1 302 ? -9.484 -4.68 -0.475 1 98.31 302 HIS A O 1
ATOM 2344 N N . PHE A 1 303 ? -7.375 -4.871 -1.241 1 98.81 303 PHE A N 1
ATOM 2345 C CA . PHE A 1 303 ? -7.785 -5.48 -2.502 1 98.81 303 PHE A CA 1
ATOM 2346 C C . PHE A 1 303 ? -8.219 -6.926 -2.293 1 98.81 303 PHE A C 1
ATOM 2348 O O . PHE A 1 303 ? -9.227 -7.363 -2.854 1 98.81 303 PHE A O 1
ATOM 2355 N N . THR A 1 304 ? -7.422 -7.664 -1.499 1 98.88 304 THR A N 1
ATOM 2356 C CA . THR A 1 304 ? -7.785 -9.039 -1.189 1 98.88 304 THR A CA 1
ATOM 2357 C C . THR A 1 304 ? -9.141 -9.102 -0.493 1 98.88 304 THR A C 1
ATOM 2359 O O . THR A 1 304 ? -9.969 -9.961 -0.801 1 98.88 304 THR A O 1
ATOM 2362 N N . ARG A 1 305 ? -9.383 -8.195 0.445 1 98.81 305 ARG A N 1
ATOM 2363 C CA . ARG A 1 305 ? -10.68 -8.133 1.113 1 98.81 305 ARG A CA 1
ATOM 2364 C C . ARG A 1 305 ? -11.797 -7.867 0.111 1 98.81 305 ARG A C 1
ATOM 2366 O O . ARG A 1 305 ? -12.844 -8.516 0.155 1 98.81 305 ARG A O 1
ATOM 2373 N N . THR A 1 306 ? -11.562 -6.887 -0.778 1 98.75 306 THR A N 1
ATOM 2374 C CA . THR A 1 306 ? -12.547 -6.551 -1.798 1 98.75 306 THR A CA 1
ATOM 2375 C C . THR A 1 306 ? -12.852 -7.762 -2.674 1 98.75 306 THR A C 1
ATOM 2377 O O . THR A 1 306 ? -14.016 -8.031 -2.986 1 98.75 306 THR A O 1
ATOM 2380 N N . LEU A 1 307 ? -11.797 -8.461 -3.053 1 98.94 307 LEU A N 1
ATOM 2381 C CA . LEU A 1 307 ? -11.984 -9.68 -3.83 1 98.94 307 LEU A CA 1
ATOM 2382 C C . LEU A 1 307 ? -12.828 -10.695 -3.059 1 98.94 307 LEU A C 1
ATOM 2384 O O . LEU A 1 307 ? -13.797 -11.234 -3.592 1 98.94 307 LEU A O 1
ATOM 2388 N N . ALA A 1 308 ? -12.422 -10.945 -1.824 1 98.88 308 ALA A N 1
ATOM 2389 C CA . ALA A 1 308 ? -13.141 -11.898 -0.986 1 98.88 308 ALA A CA 1
ATOM 2390 C C . ALA A 1 308 ? -14.617 -11.523 -0.863 1 98.88 308 ALA A C 1
ATOM 2392 O O . ALA A 1 308 ? -15.492 -12.367 -1.041 1 98.88 308 ALA A O 1
ATOM 2393 N N . GLU A 1 309 ? -14.859 -10.289 -0.613 1 98.75 309 GLU A N 1
ATOM 2394 C CA . GLU A 1 309 ? -16.219 -9.805 -0.448 1 98.75 309 GLU A CA 1
ATOM 2395 C C . GLU A 1 309 ? -17.016 -9.945 -1.746 1 98.75 309 GLU A C 1
ATOM 2397 O O . GLU A 1 309 ? -18.203 -10.289 -1.724 1 98.75 309 GLU A O 1
ATOM 2402 N N . SER A 1 310 ? -16.375 -9.648 -2.881 1 98.69 310 SER A N 1
ATOM 2403 C CA . SER A 1 310 ? -17.047 -9.758 -4.176 1 98.69 310 SER A CA 1
ATOM 2404 C C . SER A 1 310 ? -17.375 -11.203 -4.508 1 98.69 310 SER A C 1
ATOM 2406 O O . SER A 1 310 ? -18.234 -11.477 -5.352 1 98.69 310 SER A O 1
ATOM 2408 N N . LEU A 1 311 ? -16.703 -12.141 -3.867 1 98.62 311 LEU A N 1
ATOM 2409 C CA . LEU A 1 311 ? -16.953 -13.57 -4.051 1 98.62 311 LEU A CA 1
ATOM 2410 C C . LEU A 1 311 ? -17.922 -14.086 -3 1 98.62 311 LEU A C 1
ATOM 2412 O O . LEU A 1 311 ? -18.125 -15.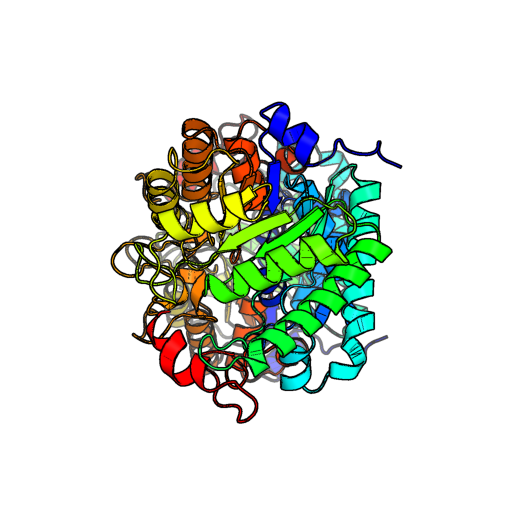305 -2.879 1 98.62 311 LEU A O 1
ATOM 2416 N N . GLY A 1 312 ? -18.484 -13.227 -2.191 1 97.88 312 GLY A N 1
ATOM 2417 C CA . GLY A 1 312 ? -19.547 -13.57 -1.258 1 97.88 312 GLY A CA 1
ATOM 2418 C C . GLY A 1 312 ? -19.016 -13.945 0.119 1 97.88 312 GLY A C 1
ATOM 2419 O O . GLY A 1 312 ? -19.75 -14.539 0.921 1 97.88 312 GLY A O 1
ATOM 2420 N N . ARG A 1 313 ? -17.75 -13.625 0.4 1 98.38 313 ARG A N 1
ATOM 2421 C CA . ARG A 1 313 ? -17.156 -13.953 1.688 1 98.38 313 ARG A CA 1
ATOM 2422 C C . ARG A 1 313 ? -17.141 -12.742 2.615 1 98.38 313 ARG A C 1
ATOM 2424 O O . ARG A 1 313 ? -17.312 -11.609 2.162 1 98.38 313 ARG A O 1
ATOM 2431 N N . THR A 1 314 ? -17.062 -12.945 3.92 1 98.38 314 THR A N 1
ATOM 2432 C CA . THR A 1 314 ? -16.922 -11.914 4.941 1 98.38 314 THR A CA 1
ATOM 2433 C C . THR A 1 314 ? -15.719 -12.203 5.832 1 98.38 314 THR A C 1
ATOM 2435 O O . THR A 1 314 ? -15.875 -12.617 6.98 1 98.38 314 THR A O 1
ATOM 2438 N N . PRO A 1 315 ? -14.508 -11.977 5.34 1 98.38 315 PRO A N 1
ATOM 2439 C CA . PRO A 1 315 ? -13.32 -12.25 6.148 1 98.38 315 PRO A CA 1
ATOM 2440 C C . PRO A 1 315 ? -13.234 -11.352 7.383 1 98.38 315 PRO A C 1
ATOM 2442 O O . PRO A 1 315 ? -14.016 -10.406 7.52 1 98.38 315 PRO A O 1
ATOM 2445 N N . PRO A 1 316 ? -12.273 -11.648 8.297 1 97.69 316 PRO A N 1
ATOM 2446 C CA . PRO A 1 316 ? -12.141 -10.836 9.5 1 97.69 316 PRO A CA 1
ATOM 2447 C C . PRO A 1 316 ? -11.93 -9.352 9.188 1 97.69 316 PRO A C 1
ATOM 2449 O O . PRO A 1 316 ? -12.453 -8.484 9.898 1 97.69 316 PRO A O 1
ATOM 2452 N N . ALA A 1 317 ? -11.297 -9.031 8.133 1 98 317 ALA A N 1
ATOM 2453 C CA . ALA A 1 317 ? -11.016 -7.645 7.758 1 98 317 ALA A CA 1
ATOM 2454 C C . ALA A 1 317 ? -12.297 -6.914 7.352 1 98 317 ALA A C 1
ATOM 2456 O O . ALA A 1 317 ? -12.312 -5.684 7.25 1 98 317 ALA A O 1
ATOM 2457 N N . SER A 1 318 ? -13.383 -7.629 7.105 1 98.25 318 SER A N 1
ATOM 2458 C CA . SER A 1 318 ? -14.633 -7.023 6.66 1 98.25 318 SER A CA 1
ATOM 2459 C C . SER A 1 318 ? -15.219 -6.117 7.734 1 98.25 318 SER A C 1
ATOM 2461 O O . SER A 1 318 ? -16.062 -5.266 7.441 1 98.25 318 SER A O 1
ATOM 2463 N N . LYS A 1 319 ? -14.766 -6.305 8.969 1 96.25 319 LYS A N 1
ATOM 2464 C CA . LYS A 1 319 ? -15.195 -5.379 10.016 1 96.25 319 LYS A CA 1
ATOM 2465 C C . LYS A 1 319 ? -14.758 -3.951 9.695 1 96.25 319 LYS A C 1
ATOM 2467 O O . LYS A 1 319 ? -15.359 -2.99 10.18 1 96.25 319 LYS A O 1
ATOM 2472 N N . TYR A 1 320 ? -13.758 -3.836 8.828 1 96.25 320 TYR A N 1
ATOM 2473 C CA . TYR A 1 320 ? -13.227 -2.533 8.445 1 96.25 320 TYR A CA 1
ATOM 2474 C C . TYR A 1 320 ? -13.688 -2.148 7.047 1 96.25 320 TYR A C 1
ATOM 2476 O O . TYR A 1 320 ? -13.125 -1.24 6.43 1 96.25 320 TYR A O 1
ATOM 2484 N N . SER A 1 321 ? -14.617 -2.873 6.504 1 96.06 321 SER A N 1
ATOM 2485 C CA . SER A 1 321 ? -15.164 -2.488 5.207 1 96.06 321 SER A CA 1
ATOM 2486 C C . SER A 1 321 ? -15.719 -1.069 5.242 1 96.06 321 SER A C 1
ATOM 2488 O O . SER A 1 321 ? -16.266 -0.635 6.262 1 96.06 321 SER A O 1
ATOM 2490 N N . PRO A 1 322 ? -15.547 -0.365 4.16 1 93.94 322 PRO A N 1
ATOM 2491 C CA . PRO A 1 322 ? -15.992 1.03 4.133 1 93.94 322 PRO A CA 1
ATOM 2492 C C . PRO A 1 322 ? -17.469 1.183 4.488 1 93.94 322 PRO A C 1
ATOM 2494 O O . PRO A 1 322 ? -18.297 0.362 4.078 1 93.94 322 PRO A O 1
ATOM 2497 N N . ASP A 1 323 ? -17.719 2.094 5.242 1 92.94 323 ASP A N 1
ATOM 2498 C CA . ASP A 1 323 ? -19.047 2.574 5.594 1 92.94 323 ASP A CA 1
ATOM 2499 C C . ASP A 1 323 ? -19.094 4.098 5.625 1 92.94 323 ASP A C 1
ATOM 2501 O O . ASP A 1 323 ? -18.781 4.711 6.648 1 92.94 323 ASP A O 1
ATOM 2505 N N . MET A 1 324 ? -19.609 4.691 4.625 1 92.75 324 MET A N 1
ATOM 2506 C CA . MET A 1 324 ? -19.516 6.133 4.434 1 92.75 324 MET A CA 1
ATOM 2507 C C . MET A 1 324 ? -20.625 6.859 5.195 1 92.75 324 MET A C 1
ATOM 2509 O O . MET A 1 324 ? -20.656 8.094 5.223 1 92.75 324 MET A O 1
ATOM 2513 N N . SER A 1 325 ? -21.469 6.113 5.828 1 93.19 325 SER A N 1
ATOM 2514 C CA . SER A 1 325 ? -22.562 6.746 6.555 1 93.19 325 SER A CA 1
ATOM 2515 C C . SER A 1 325 ? -22.047 7.645 7.672 1 93.19 325 SER A C 1
ATOM 2517 O O . SER A 1 325 ? -22.719 8.586 8.086 1 93.19 325 SER A O 1
ATOM 2519 N N . GLN A 1 326 ? -20.766 7.434 8.039 1 91.06 326 GLN A N 1
ATOM 2520 C CA . GLN A 1 326 ? -20.219 8.164 9.172 1 91.06 326 GLN A CA 1
ATOM 2521 C C . GLN A 1 326 ? -19.172 9.18 8.727 1 91.06 326 GLN A C 1
ATOM 2523 O O . GLN A 1 326 ? -18.484 9.773 9.555 1 91.06 326 GLN A O 1
ATOM 2528 N N . HIS A 1 327 ? -19.078 9.336 7.461 1 92.5 327 HIS A N 1
ATOM 2529 C CA . HIS A 1 327 ? -18.141 10.352 6.965 1 92.5 327 HIS A CA 1
ATOM 2530 C C . HIS A 1 327 ? -18.625 11.758 7.305 1 92.5 327 HIS A C 1
ATOM 2532 O O . HIS A 1 327 ? -19.812 12.07 7.125 1 92.5 327 HIS A O 1
ATOM 2538 N N . PHE A 1 328 ? -17.766 12.641 7.672 1 90.38 328 PHE A N 1
ATOM 2539 C CA . PHE A 1 328 ? -18.156 13.922 8.25 1 90.38 328 PHE A CA 1
ATOM 2540 C C . PHE A 1 328 ? -18.906 14.773 7.234 1 90.38 328 PHE A C 1
ATOM 2542 O O . PHE A 1 328 ? -19.797 15.531 7.598 1 90.38 328 PHE A O 1
ATOM 2549 N N . ALA A 1 329 ? -18.516 14.625 5.922 1 90 329 ALA A N 1
ATOM 2550 C CA . ALA A 1 329 ? -19.094 15.492 4.906 1 90 329 ALA A CA 1
ATOM 2551 C C . ALA A 1 329 ? -20.078 14.734 4.027 1 90 329 ALA A C 1
ATOM 2553 O O . ALA A 1 329 ? -21.047 15.305 3.535 1 90 329 ALA A O 1
ATOM 2554 N N . TYR A 1 330 ? -19.828 13.43 3.873 1 90.75 330 TYR A N 1
ATOM 2555 C CA . TYR A 1 330 ? -20.625 12.672 2.912 1 90.75 330 TYR A CA 1
ATOM 2556 C C . TYR A 1 330 ? -21.609 11.758 3.621 1 90.75 330 TYR A C 1
ATOM 2558 O O . TYR A 1 330 ? -22.422 11.078 2.975 1 90.75 330 TYR A O 1
ATOM 2566 N N . GLY A 1 331 ? -21.484 11.742 4.891 1 91.88 331 GLY A N 1
ATOM 2567 C CA . GLY A 1 331 ? -22.25 10.773 5.656 1 91.88 331 GLY A CA 1
ATOM 2568 C C . GLY A 1 331 ? -23.703 11.148 5.812 1 91.88 331 GLY A C 1
ATOM 2569 O O . GLY A 1 331 ? -24.109 12.25 5.441 1 91.88 331 GLY A O 1
ATOM 2570 N N . THR A 1 332 ? -24.469 10.203 6.324 1 91.06 332 THR A N 1
ATOM 2571 C CA . THR A 1 332 ? -25.906 10.383 6.516 1 91.06 332 THR A CA 1
ATOM 2572 C C . THR A 1 332 ? -26.281 10.242 7.988 1 91.06 332 THR A C 1
ATOM 2574 O O . THR A 1 332 ? -27.438 10.414 8.359 1 91.06 332 THR A O 1
ATOM 2577 N N . ASP A 1 333 ? -25.266 9.945 8.758 1 90.12 333 ASP A N 1
ATOM 2578 C CA . ASP A 1 333 ? -25.531 9.758 10.18 1 90.12 333 ASP A CA 1
ATOM 2579 C C . ASP A 1 333 ? -26.078 11.039 10.812 1 90.12 333 ASP A C 1
ATOM 2581 O O . ASP A 1 333 ? -25.578 12.125 10.547 1 90.12 333 ASP A O 1
ATOM 2585 N N . LYS A 1 334 ? -27.141 10.953 11.734 1 88.06 334 LYS A N 1
ATOM 2586 C CA . LYS A 1 334 ? -27.797 12.102 12.344 1 88.06 334 LYS A CA 1
ATOM 2587 C C . LYS A 1 334 ? -26.875 12.82 13.32 1 88.06 334 LYS A C 1
ATOM 2589 O O . LYS A 1 334 ? -27.109 13.984 13.656 1 88.06 334 LYS A O 1
ATOM 2594 N N . LYS A 1 335 ? -25.875 12.234 13.75 1 88.88 335 LYS A N 1
ATOM 2595 C CA . LYS A 1 335 ? -24.953 12.805 14.727 1 88.88 335 LYS A CA 1
ATOM 2596 C C . LYS A 1 335 ? -24 13.797 14.062 1 88.88 335 LYS A C 1
ATOM 2598 O O . LYS A 1 335 ? -23.328 14.57 14.75 1 88.88 335 LYS A O 1
ATOM 2603 N N . LEU A 1 336 ? -23.859 13.773 12.695 1 88.62 336 LEU A N 1
ATOM 2604 C CA . LEU A 1 336 ? -22.922 14.602 11.953 1 88.62 336 LEU A CA 1
ATOM 2605 C C . LEU A 1 336 ? -23.375 16.062 11.945 1 88.62 336 LEU A C 1
ATOM 2607 O O . LEU A 1 336 ? -24.562 16.344 12.023 1 88.62 336 LEU A O 1
ATOM 2611 N N . HIS A 1 337 ? -22.344 16.906 11.898 1 89.06 337 HIS A N 1
ATOM 2612 C CA . HIS A 1 337 ? -22.656 18.328 11.852 1 89.06 337 HIS A CA 1
ATOM 2613 C C . HIS A 1 337 ? -23.172 18.75 10.477 1 89.06 337 HIS A C 1
ATOM 2615 O O . HIS A 1 337 ? -22.5 18.531 9.461 1 89.06 337 HIS A O 1
ATOM 2621 N N . SER A 1 338 ? -24.203 19.5 10.453 1 88.25 338 SER A N 1
ATOM 2622 C CA . SER A 1 338 ? -24.922 19.797 9.219 1 88.25 338 SER A CA 1
ATOM 2623 C C . SER A 1 338 ? -24.109 20.719 8.312 1 88.25 338 SER A C 1
ATOM 2625 O O . SER A 1 338 ? -24.234 20.656 7.086 1 88.25 338 SER A O 1
ATOM 2627 N N . LEU A 1 339 ? -23.312 21.547 8.93 1 87.56 339 LEU A N 1
ATOM 2628 C CA . LEU A 1 339 ? -22.484 22.422 8.125 1 87.56 339 LEU A CA 1
ATOM 2629 C C . LEU A 1 339 ? -21.641 21.625 7.133 1 87.56 339 LEU A C 1
ATOM 2631 O O . LEU A 1 339 ? -21.484 22.031 5.977 1 87.56 339 LEU A O 1
ATOM 2635 N N . ASN A 1 340 ? -21.062 20.562 7.566 1 89.88 340 ASN A N 1
ATOM 2636 C CA . ASN A 1 340 ? -20.172 19.766 6.73 1 89.88 340 ASN A CA 1
ATOM 2637 C C . ASN A 1 340 ? -20.938 19.078 5.602 1 89.88 340 ASN A C 1
ATOM 2639 O O . ASN A 1 340 ? -20.531 19.141 4.441 1 89.88 340 ASN A O 1
ATOM 2643 N N . THR A 1 341 ? -22.078 18.531 5.895 1 88.25 341 THR A N 1
ATOM 2644 C CA . THR A 1 341 ? -22.844 17.75 4.926 1 88.25 341 THR A CA 1
ATOM 2645 C C . THR A 1 341 ? -23.578 18.672 3.957 1 88.25 341 THR A C 1
ATOM 2647 O O . THR A 1 341 ? -24.031 18.219 2.896 1 88.25 341 THR A O 1
ATOM 2650 N N . GLN A 1 342 ? -23.719 19.969 4.367 1 87.25 342 GLN A N 1
ATOM 2651 C CA . GLN A 1 342 ? -24.5 20.891 3.533 1 87.25 342 GLN A CA 1
ATOM 2652 C C . GLN A 1 342 ? -23.578 21.875 2.801 1 87.25 342 GLN A C 1
ATOM 2654 O O . GLN A 1 342 ? -23.812 22.203 1.635 1 87.25 342 GLN A O 1
ATOM 2659 N N . LYS A 1 343 ? -22.516 22.297 3.479 1 85.62 343 LYS A N 1
ATOM 2660 C CA . LYS A 1 343 ? -21.719 23.375 2.914 1 85.62 343 LYS A CA 1
ATOM 2661 C C . LYS A 1 343 ? -20.312 22.906 2.559 1 85.62 343 LYS A C 1
ATOM 2663 O O . LYS A 1 343 ? -19.875 23.031 1.41 1 85.62 343 LYS A O 1
ATOM 2668 N N . VAL A 1 344 ? -19.703 22.312 3.455 1 85.81 344 VAL A N 1
ATOM 2669 C CA . VAL A 1 344 ? -18.312 21.906 3.252 1 85.81 344 VAL A CA 1
ATOM 2670 C C . VAL A 1 344 ? -18.234 20.875 2.127 1 85.81 344 VAL A C 1
ATOM 2672 O O . VAL A 1 344 ? -17.312 20.922 1.314 1 85.81 344 VAL A O 1
ATOM 2675 N N . VAL A 1 345 ? -19.188 20.031 2.053 1 85.38 345 VAL A N 1
ATOM 2676 C CA . VAL A 1 345 ? -19.203 18.969 1.05 1 85.38 345 VAL A CA 1
ATOM 2677 C C . VAL A 1 345 ? -19.109 19.578 -0.348 1 85.38 345 VAL A C 1
ATOM 2679 O O . VAL A 1 345 ? -18.516 19 -1.252 1 85.38 345 VAL A O 1
ATOM 2682 N N . LYS A 1 346 ? -19.625 20.812 -0.554 1 86.69 346 LYS A N 1
ATOM 2683 C CA . LYS A 1 346 ? -19.656 21.469 -1.855 1 86.69 346 LYS A CA 1
ATOM 2684 C C . LYS A 1 346 ? -18.281 22.031 -2.217 1 86.69 346 LYS A C 1
ATOM 2686 O O . LYS A 1 346 ? -18.016 22.328 -3.381 1 86.69 346 LYS A O 1
ATOM 2691 N N . LEU A 1 347 ? -17.453 22.125 -1.221 1 86.06 347 LEU A N 1
ATOM 2692 C CA . LEU A 1 347 ? -16.125 22.672 -1.43 1 86.06 347 LEU A CA 1
ATOM 2693 C C . LEU A 1 347 ? -15.125 21.594 -1.813 1 86.06 347 LEU A C 1
ATOM 2695 O O . LEU A 1 347 ? -14.031 21.875 -2.301 1 86.06 347 LEU A O 1
ATOM 2699 N N . LEU A 1 348 ? -15.461 20.438 -1.458 1 86.62 348 LEU A N 1
ATOM 2700 C CA . LEU A 1 348 ? -14.539 19.312 -1.587 1 86.62 348 LEU A CA 1
ATOM 2701 C C . LEU A 1 348 ? -14.422 18.859 -3.043 1 86.62 348 LEU A C 1
ATOM 2703 O O . LEU A 1 348 ? -13.336 18.5 -3.498 1 86.62 348 LEU A O 1
ATOM 2707 N N . MET B 1 1 ? 19.953 3.92 23.656 1 67.25 1 MET B N 1
ATOM 2708 C CA . MET B 1 1 ? 19.047 4.988 23.266 1 67.25 1 MET B CA 1
ATOM 2709 C C . MET B 1 1 ? 19.766 5.988 22.344 1 67.25 1 MET B C 1
ATOM 2711 O O . MET B 1 1 ? 20.922 6.34 22.578 1 67.25 1 MET B O 1
ATOM 2715 N N . ALA B 1 2 ? 19.016 6.32 21.219 1 70.56 2 ALA B N 1
ATOM 2716 C CA . ALA B 1 2 ? 19.625 7.266 20.281 1 70.56 2 ALA B CA 1
ATOM 2717 C C . ALA B 1 2 ? 19.812 8.633 20.938 1 70.56 2 ALA B C 1
ATOM 2719 O O . ALA B 1 2 ? 19.141 8.961 21.922 1 70.56 2 ALA B O 1
ATOM 2720 N N . ALA B 1 3 ? 20.734 9.383 20.438 1 77.88 3 ALA B N 1
ATOM 2721 C CA . ALA B 1 3 ? 20.953 10.75 20.906 1 77.88 3 ALA B CA 1
ATOM 2722 C C . ALA B 1 3 ? 19.703 11.609 20.719 1 77.88 3 ALA B C 1
ATOM 2724 O O . ALA B 1 3 ? 18.953 11.398 19.766 1 77.88 3 ALA B O 1
ATOM 2725 N N . LYS B 1 4 ? 19.453 12.453 21.656 1 83.88 4 LYS B N 1
ATOM 2726 C CA . LYS B 1 4 ? 18.328 13.383 21.547 1 83.88 4 LYS B CA 1
ATOM 2727 C C . LYS B 1 4 ? 18.453 14.25 20.297 1 83.88 4 LYS B C 1
ATOM 2729 O O . LYS B 1 4 ? 19.5 14.844 20.062 1 83.88 4 LYS B O 1
ATOM 2734 N N . PRO B 1 5 ? 17.391 14.312 19.562 1 91.19 5 PRO B N 1
ATOM 2735 C CA . PRO B 1 5 ? 17.469 15.109 18.328 1 91.19 5 PRO B CA 1
ATOM 2736 C C . PRO B 1 5 ? 17.453 16.609 18.594 1 91.19 5 PRO B C 1
ATOM 2738 O O . PRO B 1 5 ? 16.953 17.047 19.641 1 91.19 5 PRO B O 1
ATOM 2741 N N . ARG B 1 6 ? 18.125 17.359 17.703 1 92.12 6 ARG B N 1
ATOM 2742 C CA . ARG B 1 6 ? 17.906 18.812 17.734 1 92.12 6 ARG B CA 1
ATOM 2743 C C . ARG B 1 6 ? 16.422 19.156 17.594 1 92.12 6 ARG B C 1
ATOM 2745 O O . ARG B 1 6 ? 15.703 18.5 16.844 1 92.12 6 ARG B O 1
ATOM 2752 N N . GLY B 1 7 ? 15.992 20.156 18.25 1 97.81 7 GLY B N 1
ATOM 2753 C CA . GLY B 1 7 ? 14.602 20.578 18.203 1 97.81 7 GLY B CA 1
ATOM 2754 C C . GLY B 1 7 ? 14.18 21.125 16.859 1 97.81 7 GLY B C 1
ATOM 2755 O O . GLY B 1 7 ? 15.031 21.438 16.016 1 97.81 7 GLY B O 1
ATOM 2756 N N . LEU B 1 8 ? 12.898 21.25 16.672 1 98.62 8 LEU B N 1
ATOM 2757 C CA . LEU B 1 8 ? 12.359 21.703 15.391 1 98.62 8 LEU B CA 1
ATOM 2758 C C . LEU B 1 8 ? 12.867 23.109 15.055 1 98.62 8 LEU B C 1
ATOM 2760 O O . LEU B 1 8 ? 13.375 23.344 13.953 1 98.62 8 LEU B O 1
ATOM 2764 N N . LEU B 1 9 ? 12.773 24.031 15.992 1 98.5 9 LEU B N 1
ATOM 2765 C CA . LEU B 1 9 ? 13.148 25.406 15.75 1 98.5 9 LEU B CA 1
ATOM 2766 C C . LEU B 1 9 ? 14.633 25.531 15.438 1 98.5 9 LEU B C 1
ATOM 2768 O O . LEU B 1 9 ? 15.031 26.328 14.586 1 98.5 9 LEU B O 1
ATOM 2772 N N . GLU B 1 10 ? 15.391 24.812 16.156 1 98.25 10 GLU B N 1
ATOM 2773 C CA . GLU B 1 10 ? 16.828 24.812 15.922 1 98.25 10 GLU B CA 1
ATOM 2774 C C . GLU B 1 10 ? 17.156 24.328 14.508 1 98.25 10 GLU B C 1
ATOM 2776 O O . GLU B 1 10 ? 18 24.922 13.828 1 98.25 10 GLU B O 1
ATOM 2781 N N . ARG B 1 11 ? 16.5 23.281 14.055 1 98.19 11 ARG B N 1
ATOM 2782 C CA . ARG B 1 11 ? 16.75 22.734 12.719 1 98.19 11 ARG B CA 1
ATOM 2783 C C . ARG B 1 11 ? 16.312 23.719 11.641 1 98.19 11 ARG B C 1
ATOM 2785 O O . ARG B 1 11 ? 17.016 23.922 10.648 1 98.19 11 ARG B O 1
ATOM 2792 N N . LEU B 1 12 ? 15.18 24.328 11.852 1 98.06 12 LEU B N 1
ATOM 2793 C CA . LEU B 1 12 ? 14.664 25.297 10.883 1 98.06 12 LEU B CA 1
ATOM 2794 C C . LEU B 1 12 ? 15.578 26.516 10.797 1 98.06 12 LEU B C 1
ATOM 2796 O O . LEU B 1 12 ? 15.867 27.016 9.703 1 98.06 12 LEU B O 1
ATOM 2800 N N . LYS B 1 13 ? 16.031 27 11.906 1 97.56 13 LYS B N 1
ATOM 2801 C CA . LYS B 1 13 ? 16.938 28.141 11.945 1 97.56 13 LYS B CA 1
ATOM 2802 C C . LYS B 1 13 ? 18.25 27.828 11.234 1 97.56 13 LYS B C 1
ATOM 2804 O O . LYS B 1 13 ? 18.844 28.719 10.617 1 97.56 13 LYS B O 1
ATOM 2809 N N . ALA B 1 14 ? 18.672 26.625 11.305 1 97.56 14 ALA B N 1
ATOM 2810 C CA . ALA B 1 14 ? 19.922 26.188 10.68 1 97.56 14 ALA B CA 1
ATOM 2811 C C . ALA B 1 14 ? 19.734 25.984 9.18 1 97.56 14 ALA B C 1
ATOM 2813 O O . ALA B 1 14 ? 20.688 25.672 8.469 1 97.56 14 ALA B O 1
ATOM 2814 N N . GLY B 1 15 ? 18.562 26.109 8.711 1 96.69 15 GLY B N 1
ATOM 2815 C CA . GLY B 1 15 ? 18.312 26 7.281 1 96.69 15 GLY B CA 1
ATOM 2816 C C . GLY B 1 15 ? 18.062 24.578 6.824 1 96.69 15 GLY B C 1
ATOM 2817 O O . GLY B 1 15 ? 18.031 24.297 5.625 1 96.69 15 GLY B O 1
ATOM 2818 N N . GLU B 1 16 ? 17.766 23.672 7.797 1 97.56 16 GLU B N 1
ATOM 2819 C CA . GLU B 1 16 ? 17.547 22.266 7.461 1 97.56 16 GLU B CA 1
ATOM 2820 C C . GLU B 1 16 ? 16.156 22.031 6.902 1 97.56 16 GLU B C 1
ATOM 2822 O O . GLU B 1 16 ? 15.227 22.797 7.203 1 97.56 16 GLU B O 1
ATOM 2827 N N . THR B 1 17 ? 16.078 21.016 6.035 1 98.56 17 THR B N 1
ATOM 2828 C CA . THR B 1 17 ? 14.766 20.516 5.617 1 98.56 17 THR B CA 1
ATOM 2829 C C . THR B 1 17 ? 14.32 19.359 6.504 1 98.56 17 THR B C 1
ATOM 2831 O O . THR B 1 17 ? 15.031 18.375 6.645 1 98.56 17 THR B O 1
ATOM 2834 N N . VAL B 1 18 ? 13.195 19.531 7.18 1 98.88 18 VAL B N 1
ATOM 2835 C CA . VAL B 1 18 ? 12.586 18.484 7.988 1 98.88 18 VAL B CA 1
ATOM 2836 C C . VAL B 1 18 ? 11.578 17.703 7.145 1 98.88 18 VAL B C 1
ATOM 2838 O O . VAL B 1 18 ? 10.648 18.281 6.574 1 98.88 18 VAL B O 1
ATOM 2841 N N . ILE B 1 19 ? 11.797 16.391 6.984 1 98.94 19 ILE B N 1
ATOM 2842 C CA . ILE B 1 19 ? 10.914 15.516 6.211 1 98.94 19 ILE B CA 1
ATOM 2843 C C . ILE B 1 19 ? 9.898 14.852 7.137 1 98.94 19 ILE B C 1
ATOM 2845 O O . ILE B 1 19 ? 10.266 14.289 8.172 1 98.94 19 ILE B O 1
ATOM 2849 N N . VAL B 1 20 ? 8.633 14.914 6.793 1 98.88 20 VAL B N 1
ATOM 2850 C CA . VAL B 1 20 ? 7.562 14.398 7.645 1 98.88 20 VAL B CA 1
ATOM 2851 C C . VAL B 1 20 ? 6.691 13.422 6.855 1 98.88 20 VAL B C 1
ATOM 2853 O O . VAL B 1 20 ? 6.094 13.797 5.844 1 98.88 20 VAL B O 1
ATOM 2856 N N . ALA B 1 21 ? 6.613 12.188 7.285 1 98.81 21 ALA B N 1
ATOM 2857 C CA . ALA B 1 21 ? 5.703 11.211 6.688 1 98.81 21 ALA B CA 1
ATOM 2858 C C . ALA B 1 21 ? 4.371 11.172 7.434 1 98.81 21 ALA B C 1
ATOM 2860 O O . ALA B 1 21 ? 4.34 10.984 8.648 1 98.81 21 ALA B O 1
ATOM 2861 N N . GLU B 1 22 ? 3.334 11.453 6.723 1 98.5 22 GLU B N 1
ATOM 2862 C CA . GLU B 1 22 ? 1.966 11.32 7.215 1 98.5 22 GLU B CA 1
ATOM 2863 C C . GLU B 1 22 ? 1.162 10.352 6.359 1 98.5 22 GLU B C 1
ATOM 2865 O O . GLU B 1 22 ? 1.734 9.508 5.664 1 98.5 22 GLU B O 1
ATOM 2870 N N . GLY B 1 23 ? -0.078 10.328 6.562 1 97.31 23 GLY B N 1
ATOM 2871 C CA . GLY B 1 23 ? -0.944 9.469 5.762 1 97.31 23 GLY B CA 1
ATOM 2872 C C . GLY B 1 23 ? -1.254 8.148 6.43 1 97.31 23 GLY B C 1
ATOM 2873 O O . GLY B 1 23 ? -1.577 7.164 5.754 1 97.31 23 GLY B O 1
ATOM 2874 N N . TYR B 1 24 ? -1.258 8.062 7.77 1 97.88 24 TYR B N 1
ATOM 2875 C CA . TYR B 1 24 ? -1.466 6.844 8.539 1 97.88 24 TYR B CA 1
ATOM 2876 C C . TYR B 1 24 ? -2.848 6.262 8.273 1 97.88 24 TYR B C 1
ATOM 2878 O O . TYR B 1 24 ? -3.002 5.043 8.148 1 97.88 24 TYR B O 1
ATOM 2886 N N . LEU B 1 25 ? -3.844 7.133 8.18 1 96.94 25 LEU B N 1
ATOM 2887 C CA . LEU B 1 25 ? -5.227 6.684 8.055 1 96.94 25 LEU B CA 1
ATOM 2888 C C . LEU B 1 25 ? -5.402 5.797 6.824 1 96.94 25 LEU B C 1
ATOM 2890 O O . LEU B 1 25 ? -5.91 4.68 6.93 1 96.94 25 LEU B O 1
ATOM 2894 N N . PHE B 1 26 ? -4.957 6.262 5.734 1 96.69 26 PHE B N 1
ATOM 2895 C CA . PHE B 1 26 ? -5.172 5.547 4.48 1 96.69 26 PHE B CA 1
ATOM 2896 C C . PHE B 1 26 ? -4.258 4.332 4.387 1 96.69 26 PHE B C 1
ATOM 2898 O O . PHE B 1 26 ? -4.617 3.322 3.781 1 96.69 26 PHE B O 1
ATOM 2905 N N . GLU B 1 27 ? -3.088 4.457 4.969 1 97.5 27 GLU B N 1
ATOM 2906 C CA . GLU B 1 27 ? -2.191 3.305 4.961 1 97.5 27 GLU B CA 1
ATOM 2907 C C . GLU B 1 27 ? -2.771 2.148 5.773 1 97.5 27 GLU B C 1
ATOM 2909 O O . GLU B 1 27 ? -2.732 0.997 5.336 1 97.5 27 GLU B O 1
ATOM 2914 N N . PHE B 1 28 ? -3.352 2.436 6.945 1 97.88 28 PHE B N 1
ATOM 2915 C CA . PHE B 1 28 ? -3.947 1.383 7.758 1 97.88 28 PHE B CA 1
ATOM 2916 C C . PHE B 1 28 ? -5.223 0.856 7.113 1 97.88 28 PHE B C 1
ATOM 2918 O O . PHE B 1 28 ? -5.566 -0.318 7.266 1 97.88 28 PHE B O 1
ATOM 2925 N N . GLU B 1 29 ? -5.957 1.754 6.422 1 97.38 29 GLU B N 1
ATOM 2926 C CA . GLU B 1 29 ? -7.098 1.286 5.645 1 97.38 29 GLU B CA 1
ATOM 2927 C C . GLU B 1 29 ? -6.664 0.3 4.562 1 97.38 29 GLU B C 1
ATOM 2929 O O . GLU B 1 29 ? -7.27 -0.76 4.402 1 97.38 29 GLU B O 1
ATOM 2934 N N . ARG B 1 30 ? -5.578 0.597 3.891 1 96.88 30 ARG B N 1
ATOM 2935 C CA . ARG B 1 30 ? -5.027 -0.264 2.85 1 96.88 30 ARG B CA 1
ATOM 2936 C C . ARG B 1 30 ? -4.605 -1.614 3.422 1 96.88 30 ARG B C 1
ATOM 2938 O O . ARG B 1 30 ? -4.734 -2.643 2.756 1 96.88 30 ARG B O 1
ATOM 2945 N N . ARG B 1 31 ? -4.152 -1.59 4.633 1 97 31 ARG B N 1
ATOM 2946 C CA . ARG B 1 31 ? -3.648 -2.807 5.262 1 97 31 ARG B CA 1
ATOM 2947 C C . ARG B 1 31 ? -4.781 -3.605 5.895 1 97 31 ARG B C 1
ATOM 2949 O O . ARG B 1 31 ? -4.566 -4.711 6.391 1 97 31 ARG B O 1
ATOM 2956 N N . GLY B 1 32 ? -6.004 -3.053 5.906 1 96.19 32 GLY B N 1
ATOM 2957 C CA . GLY B 1 32 ? -7.172 -3.799 6.34 1 96.19 32 GLY B CA 1
ATOM 2958 C C . GLY B 1 32 ? -7.473 -3.639 7.816 1 96.19 32 GLY B C 1
ATOM 2959 O O . GLY B 1 32 ? -8.125 -4.492 8.422 1 96.19 32 GLY B O 1
ATOM 2960 N N . TYR B 1 33 ? -6.984 -2.436 8.43 1 97.81 33 TYR B N 1
ATOM 2961 C CA . TYR B 1 33 ? -7.125 -2.332 9.883 1 97.81 33 TYR B CA 1
ATOM 2962 C C . TYR B 1 33 ? -7.77 -1.007 10.273 1 97.81 33 TYR B C 1
ATOM 2964 O O . TYR B 1 33 ? -7.703 -0.596 11.43 1 97.81 33 TYR B O 1
ATOM 2972 N N . LEU B 1 34 ? -8.336 -0.318 9.352 1 96.88 34 LEU B N 1
ATOM 2973 C CA . LEU B 1 34 ? -9.055 0.925 9.602 1 96.88 34 LEU B CA 1
ATOM 2974 C C . LEU B 1 34 ? -10.234 1.069 8.648 1 96.88 34 LEU B C 1
ATOM 2976 O O . LEU B 1 34 ? -10.117 0.761 7.461 1 96.88 34 LEU B O 1
ATOM 2980 N N . LYS B 1 35 ? -11.375 1.522 9.219 1 94.56 35 LYS B N 1
ATOM 2981 C CA . LYS B 1 35 ? -12.609 1.623 8.453 1 94.56 35 LYS B CA 1
ATOM 2982 C C . LYS B 1 35 ? -12.719 2.975 7.75 1 94.56 35 LYS B C 1
ATOM 2984 O O . LYS B 1 35 ? -12.688 4.02 8.406 1 94.56 35 LYS B O 1
ATOM 2989 N N . ALA B 1 36 ? -12.773 2.916 6.41 1 92.88 36 ALA B N 1
ATOM 2990 C CA . ALA B 1 36 ? -13.102 4.141 5.684 1 92.88 36 ALA B CA 1
ATOM 2991 C C . ALA B 1 36 ? -14.523 4.602 6.008 1 92.88 36 ALA B C 1
ATOM 2993 O O . ALA B 1 36 ? -15.445 3.785 6.102 1 92.88 36 ALA B O 1
ATOM 2994 N N . GLY B 1 37 ? -14.695 5.867 6.195 1 91.75 37 GLY B N 1
ATOM 2995 C CA . GLY B 1 37 ? -15.945 6.465 6.648 1 91.75 37 GLY B CA 1
ATOM 2996 C C . GLY B 1 37 ? -15.773 7.363 7.855 1 91.75 37 GLY B C 1
ATOM 2997 O O . GLY B 1 37 ? -15.516 8.562 7.711 1 91.75 37 GLY B O 1
ATOM 2998 N N . ALA B 1 38 ? -15.703 6.727 8.93 1 89.69 38 ALA B N 1
ATOM 2999 C CA . ALA B 1 38 ? -15.438 7.504 10.141 1 89.69 38 ALA B CA 1
ATOM 3000 C C . ALA B 1 38 ? -13.984 7.945 10.203 1 89.69 38 ALA B C 1
ATOM 3002 O O . ALA B 1 38 ? -13.68 9.055 10.656 1 89.69 38 ALA B O 1
ATOM 3003 N N . PHE B 1 39 ? -13.125 7.117 9.68 1 93.31 39 PHE B N 1
ATOM 3004 C CA . PHE B 1 39 ? -11.688 7.332 9.617 1 93.31 39 PHE B CA 1
ATOM 3005 C C . PHE B 1 39 ? -11.117 7.598 11.008 1 93.31 39 PHE B C 1
ATOM 3007 O O . PHE B 1 39 ? -10.305 8.508 11.188 1 93.31 39 PHE B O 1
ATOM 3014 N N . VAL B 1 40 ? -11.633 6.855 11.969 1 93.88 40 VAL B N 1
ATOM 3015 C CA . VAL B 1 40 ? -11.102 6.945 13.32 1 93.88 40 VAL B CA 1
ATOM 3016 C C . VAL B 1 40 ? -10 5.902 13.516 1 93.88 40 VAL B C 1
ATOM 3018 O O . VAL B 1 40 ? -10.094 4.789 13 1 93.88 40 VAL B O 1
ATOM 3021 N N . PRO B 1 41 ? -8.961 6.305 14.188 1 95.62 41 PRO B N 1
ATOM 3022 C CA . PRO B 1 41 ? -7.805 5.41 14.305 1 95.62 41 PRO B CA 1
ATOM 3023 C C . PRO B 1 41 ? -7.973 4.367 15.406 1 95.62 41 PRO B C 1
ATOM 3025 O O . PRO B 1 41 ? -7.094 4.211 16.25 1 95.62 41 PRO B O 1
ATOM 3028 N N . GLU B 1 42 ? -8.961 3.498 15.328 1 94.94 42 GLU B N 1
ATOM 3029 C CA . GLU B 1 42 ? -9.234 2.467 16.328 1 94.94 42 GLU B CA 1
ATOM 3030 C C . GLU B 1 42 ? -8.078 1.475 16.422 1 94.94 42 GLU B C 1
ATOM 3032 O O . GLU B 1 42 ? -7.91 0.807 17.438 1 94.94 42 GLU B O 1
ATOM 3037 N N . VAL B 1 43 ? -7.324 1.429 15.344 1 97.06 43 VAL B N 1
ATOM 3038 C CA . VAL B 1 43 ? -6.199 0.503 15.273 1 97.06 43 VAL B CA 1
ATOM 3039 C C . VAL B 1 43 ? -5.227 0.778 16.422 1 97.06 43 VAL B C 1
ATOM 3041 O O . VAL B 1 43 ? -4.547 -0.132 16.891 1 97.06 43 VAL B O 1
ATOM 3044 N N . VAL B 1 44 ? -5.223 1.962 16.969 1 98.31 44 VAL B N 1
ATOM 3045 C CA . VAL B 1 44 ? -4.301 2.354 18.031 1 98.31 44 VAL B CA 1
ATOM 3046 C C . VAL B 1 44 ? -4.555 1.511 19.281 1 98.31 44 VAL B C 1
ATOM 3048 O O . VAL B 1 44 ? -3.615 1.076 19.953 1 98.31 44 VAL B O 1
ATOM 3051 N N . VAL B 1 45 ? -5.84 1.284 19.578 1 97.62 45 VAL B N 1
ATOM 3052 C CA . VAL B 1 45 ? -6.168 0.548 20.781 1 97.62 45 VAL B CA 1
ATOM 3053 C C . VAL B 1 45 ? -6.34 -0.935 20.469 1 97.62 45 VAL B C 1
ATOM 3055 O O . VAL B 1 45 ? -6.059 -1.796 21.297 1 97.62 45 VAL B O 1
ATOM 3058 N N . GLU B 1 46 ? -6.699 -1.288 19.234 1 97.12 46 GLU B N 1
ATOM 3059 C CA . GLU B 1 46 ? -6.977 -2.674 18.875 1 97.12 46 GLU B CA 1
ATOM 3060 C C . GLU B 1 46 ? -5.691 -3.406 18.484 1 97.12 46 GLU B C 1
ATOM 3062 O O . GLU B 1 46 ? -5.559 -4.605 18.734 1 97.12 46 GLU B O 1
ATOM 3067 N N . HIS B 1 47 ? -4.84 -2.688 17.828 1 97.62 47 HIS B N 1
ATOM 3068 C CA . HIS B 1 47 ? -3.594 -3.273 17.344 1 97.62 47 HIS B CA 1
ATOM 3069 C C . HIS B 1 47 ? -2.43 -2.301 17.5 1 97.62 47 HIS B C 1
ATOM 3071 O O . HIS B 1 47 ? -1.793 -1.922 16.516 1 97.62 47 HIS B O 1
ATOM 3077 N N . PRO B 1 48 ? -2.012 -1.96 18.766 1 98.5 48 PRO B N 1
ATOM 3078 C CA . PRO B 1 48 ? -0.953 -0.97 18.984 1 98.5 48 PRO B CA 1
ATOM 3079 C C . PRO B 1 48 ? 0.376 -1.38 18.359 1 98.5 48 PRO B C 1
ATOM 3081 O O . PRO B 1 48 ? 1.163 -0.521 17.953 1 98.5 48 PRO B O 1
ATOM 3084 N N . GLU B 1 49 ? 0.596 -2.67 18.203 1 97.44 49 GLU B N 1
ATOM 3085 C CA . GLU B 1 49 ? 1.832 -3.164 17.594 1 97.44 49 GLU B CA 1
ATOM 3086 C C . GLU B 1 49 ? 1.93 -2.766 16.125 1 97.44 49 GLU B C 1
ATOM 3088 O O . GLU B 1 49 ? 3.023 -2.502 15.625 1 97.44 49 GLU B O 1
ATOM 3093 N N . LEU B 1 50 ? 0.826 -2.719 15.453 1 97.75 50 LEU B N 1
ATOM 3094 C CA . LEU B 1 50 ? 0.816 -2.303 14.055 1 97.75 50 LEU B CA 1
ATOM 3095 C C . LEU B 1 50 ? 1.131 -0.816 13.93 1 97.75 50 LEU B C 1
ATOM 3097 O O . LEU B 1 50 ? 1.824 -0.4 13 1 97.75 50 LEU B O 1
ATOM 3101 N N . VAL B 1 51 ? 0.631 -0.036 14.891 1 98.62 51 VAL B N 1
ATOM 3102 C CA . VAL B 1 51 ? 0.863 1.405 14.891 1 98.62 51 VAL B CA 1
ATOM 3103 C C . VAL B 1 51 ? 2.348 1.689 15.102 1 98.62 51 VAL B C 1
ATOM 3105 O O . VAL B 1 51 ? 2.947 2.482 14.375 1 98.62 51 VAL B O 1
ATOM 3108 N N . LYS B 1 52 ? 2.91 1.021 16.078 1 98.38 52 LYS B N 1
ATOM 3109 C CA . LYS B 1 52 ? 4.336 1.176 16.344 1 98.38 52 LYS B CA 1
ATOM 3110 C C . LYS B 1 52 ? 5.168 0.792 15.133 1 98.38 52 LYS B C 1
ATOM 3112 O O . LYS B 1 52 ? 6.133 1.481 14.789 1 98.38 52 LYS B O 1
ATOM 3117 N N . GLY B 1 53 ? 4.77 -0.322 14.523 1 97.62 53 GLY B N 1
ATOM 3118 C CA . GLY B 1 53 ? 5.438 -0.76 13.312 1 97.62 53 GLY B CA 1
ATOM 3119 C C . GLY B 1 53 ? 5.383 0.265 12.195 1 97.62 53 GLY B C 1
ATOM 3120 O O . GLY B 1 53 ? 6.367 0.476 11.484 1 97.62 53 GLY B O 1
ATOM 3121 N N . MET B 1 54 ? 4.266 0.915 12.039 1 98 54 MET B N 1
ATOM 3122 C CA . MET B 1 54 ? 4.09 1.92 10.992 1 98 54 MET B CA 1
ATOM 3123 C C . MET B 1 54 ? 4.973 3.137 11.258 1 98 54 MET B C 1
ATOM 3125 O O . MET B 1 54 ? 5.551 3.701 10.328 1 98 54 MET B O 1
ATOM 3129 N N . TYR B 1 55 ? 5.094 3.557 12.57 1 98.75 55 TYR B N 1
ATOM 3130 C CA . TYR B 1 55 ? 6.012 4.633 12.93 1 98.75 55 TYR B CA 1
ATOM 3131 C C . TYR B 1 55 ? 7.438 4.301 12.492 1 98.75 55 TYR B C 1
ATOM 3133 O O . TYR B 1 55 ? 8.102 5.125 11.859 1 98.75 55 TYR B O 1
ATOM 3141 N N . ARG B 1 56 ? 7.848 3.084 12.727 1 98.31 56 ARG B N 1
ATOM 3142 C CA . ARG B 1 56 ? 9.203 2.648 12.406 1 98.31 56 ARG B CA 1
ATOM 3143 C C . ARG B 1 56 ? 9.422 2.609 10.891 1 98.31 56 ARG B C 1
ATOM 3145 O O . ARG B 1 56 ? 10.492 2.984 10.406 1 98.31 56 ARG B O 1
ATOM 3152 N N . GLU B 1 57 ? 8.414 2.135 10.195 1 98.12 57 GLU B N 1
ATOM 3153 C CA . GLU B 1 57 ? 8.5 2.055 8.742 1 98.12 57 GLU B CA 1
ATOM 3154 C C . GLU B 1 57 ? 8.734 3.43 8.125 1 98.12 57 GLU B C 1
ATOM 3156 O O . GLU B 1 57 ? 9.562 3.576 7.219 1 98.12 57 GLU B O 1
ATOM 3161 N N . PHE B 1 58 ? 8.055 4.418 8.633 1 98.81 58 PHE B N 1
ATOM 3162 C CA . PHE B 1 58 ? 8.18 5.762 8.07 1 98.81 58 PHE B CA 1
ATOM 3163 C C . PHE B 1 58 ? 9.523 6.375 8.445 1 98.81 58 PHE B C 1
ATOM 3165 O O . PHE B 1 58 ? 10.141 7.062 7.629 1 98.81 58 PHE B O 1
ATOM 3172 N N . VAL B 1 59 ? 9.984 6.133 9.672 1 98.81 59 VAL B N 1
ATOM 3173 C CA . VAL B 1 59 ? 11.312 6.605 10.055 1 98.81 59 VAL B CA 1
ATOM 3174 C C . VAL B 1 59 ? 12.375 5.914 9.203 1 98.81 59 VAL B C 1
ATOM 3176 O O . VAL B 1 59 ? 13.289 6.562 8.695 1 98.81 59 VAL B O 1
ATOM 3179 N N . HIS B 1 60 ? 12.156 4.594 8.984 1 98.69 60 HIS B N 1
ATOM 3180 C CA . HIS B 1 60 ? 13.039 3.807 8.133 1 98.69 60 HIS B CA 1
ATOM 3181 C C . HIS B 1 60 ? 13.102 4.383 6.727 1 98.69 60 HIS B C 1
ATOM 3183 O O . HIS B 1 60 ? 14.156 4.363 6.09 1 98.69 60 HIS B O 1
ATOM 3189 N N . ALA B 1 61 ? 12.062 4.973 6.289 1 98.75 61 ALA B N 1
ATOM 3190 C CA . ALA B 1 61 ? 11.945 5.492 4.93 1 98.75 61 ALA B CA 1
ATOM 3191 C C . ALA B 1 61 ? 12.5 6.91 4.832 1 98.75 61 ALA B C 1
ATOM 3193 O O . ALA B 1 61 ? 12.727 7.418 3.734 1 98.75 61 ALA B O 1
ATOM 3194 N N . GLY B 1 62 ? 12.648 7.602 6 1 98.81 62 GLY B N 1
ATOM 3195 C CA . GLY B 1 62 ? 13.344 8.875 5.922 1 98.81 62 GLY B CA 1
ATOM 3196 C C . GLY B 1 62 ? 12.633 9.992 6.66 1 98.81 62 GLY B C 1
ATOM 3197 O O . GLY B 1 62 ? 13.078 11.141 6.645 1 98.81 62 GLY B O 1
ATOM 3198 N N . SER B 1 63 ? 11.57 9.672 7.383 1 98.88 63 SER B N 1
ATOM 3199 C CA . SER B 1 63 ? 10.898 10.719 8.148 1 98.88 63 SER B CA 1
ATOM 3200 C C . SER B 1 63 ? 11.766 11.18 9.32 1 98.88 63 SER B C 1
ATOM 3202 O O . SER B 1 63 ? 12.328 10.359 10.047 1 98.88 63 SER B O 1
ATOM 3204 N N . ASP B 1 64 ? 11.836 12.469 9.508 1 98.81 64 ASP B N 1
ATOM 3205 C CA . ASP B 1 64 ? 12.547 13.062 10.641 1 98.81 64 ASP B CA 1
ATOM 3206 C C . ASP B 1 64 ? 11.641 13.156 11.867 1 98.81 64 ASP B C 1
ATOM 3208 O O . ASP B 1 64 ? 12.102 13.469 12.969 1 98.81 64 ASP B O 1
ATOM 3212 N N . VAL B 1 65 ? 10.359 12.891 11.664 1 98.88 65 VAL B N 1
ATOM 3213 C CA . VAL B 1 65 ? 9.359 13.141 12.695 1 98.88 65 VAL B CA 1
ATOM 3214 C C . VAL B 1 65 ? 8.453 11.922 12.852 1 98.88 65 VAL B C 1
ATOM 3216 O O . VAL B 1 65 ? 7.965 11.375 11.859 1 98.88 65 VAL B O 1
ATOM 3219 N N . VAL B 1 66 ? 8.32 11.414 14.023 1 98.88 66 VAL B N 1
ATOM 3220 C CA . VAL B 1 66 ? 7.227 10.508 14.352 1 98.88 66 VAL B CA 1
ATOM 3221 C C . VAL B 1 66 ? 5.996 11.305 14.773 1 98.88 66 VAL B C 1
ATOM 3223 O O . VAL B 1 66 ? 5.922 11.789 15.906 1 98.88 66 VAL B O 1
ATOM 3226 N N . LEU B 1 67 ? 5.105 11.484 13.867 1 98.88 67 LEU B N 1
ATOM 3227 C CA . LEU B 1 67 ? 3.846 12.164 14.156 1 98.88 67 LEU B CA 1
ATOM 3228 C C . LEU B 1 67 ? 2.871 11.219 14.852 1 98.88 67 LEU B C 1
ATOM 3230 O O . LEU B 1 67 ? 2.48 10.195 14.281 1 98.88 67 LEU B O 1
ATOM 3234 N N . ALA B 1 68 ? 2.529 11.539 16.078 1 98.88 68 ALA B N 1
ATOM 3235 C CA . ALA B 1 68 ? 1.613 10.664 16.812 1 98.88 68 ALA B CA 1
ATOM 3236 C C . ALA B 1 68 ? 0.291 10.516 16.062 1 98.88 68 ALA B C 1
ATOM 3238 O O . ALA B 1 68 ? -0.283 11.5 15.594 1 98.88 68 ALA B O 1
ATOM 3239 N N . PHE B 1 69 ? -0.14 9.258 15.969 1 98.69 69 PHE B N 1
ATOM 3240 C CA . PHE B 1 69 ? -1.338 8.945 15.195 1 98.69 69 PHE B CA 1
ATOM 3241 C C . PHE B 1 69 ? -2.596 9.266 15.992 1 98.69 69 PHE B C 1
ATOM 3243 O O . PHE B 1 69 ? -3.377 8.367 16.312 1 98.69 69 PHE B O 1
ATOM 3250 N N . THR B 1 70 ? -2.832 10.57 16.25 1 98.56 70 THR B N 1
ATOM 3251 C CA . THR B 1 70 ? -3.971 11.016 17.031 1 98.56 70 THR B CA 1
ATOM 3252 C C . THR B 1 70 ? -4.984 11.75 16.156 1 98.56 70 THR B C 1
ATOM 3254 O O . THR B 1 70 ? -6.035 12.18 16.641 1 98.56 70 THR B O 1
ATOM 3257 N N . TYR B 1 71 ? -4.656 11.883 14.82 1 97.69 71 TYR B N 1
ATOM 3258 C CA . TYR B 1 71 ? -5.578 12.484 13.859 1 97.69 71 TYR B CA 1
ATOM 3259 C C . TYR B 1 71 ? -6.957 11.852 13.953 1 97.69 71 TYR B C 1
ATOM 3261 O O . TYR B 1 71 ? -7.086 10.625 13.875 1 97.69 71 TYR B O 1
ATOM 3269 N N . TYR B 1 72 ? -7.965 12.523 14.195 1 95.56 72 TYR B N 1
ATOM 3270 C CA . TYR B 1 72 ? -9.367 12.133 14.258 1 95.56 72 TYR B CA 1
ATOM 3271 C C . TYR B 1 72 ? -9.641 11.289 15.5 1 95.56 72 TYR B C 1
ATOM 3273 O O . TYR B 1 72 ? -10.727 10.727 15.648 1 95.56 72 TYR B O 1
ATOM 3281 N N . GLY B 1 73 ? -8.617 11.188 16.406 1 97.06 73 GLY B N 1
ATOM 3282 C CA . GLY B 1 73 ? -8.828 10.562 17.703 1 97.06 73 GLY B CA 1
ATOM 3283 C C . GLY B 1 73 ? -9.375 11.523 18.75 1 97.06 73 GLY B C 1
ATOM 3284 O O . GLY B 1 73 ? -8.961 11.492 19.906 1 97.06 73 GLY B O 1
ATOM 3285 N N . HIS B 1 74 ? -10.164 12.43 18.375 1 96.62 74 HIS B N 1
ATOM 3286 C CA . HIS B 1 74 ? -10.695 13.414 19.312 1 96.62 74 HIS B CA 1
ATOM 3287 C C . HIS B 1 74 ? -12.164 13.148 19.609 1 96.62 74 HIS B C 1
ATOM 3289 O O . HIS B 1 74 ? -12.789 12.297 18.984 1 96.62 74 HIS B O 1
ATOM 3295 N N . ARG B 1 75 ? -12.703 13.836 20.594 1 95.31 75 ARG B N 1
ATOM 3296 C CA . ARG B 1 75 ? -13.969 13.539 21.25 1 95.31 75 ARG B CA 1
ATOM 3297 C C . ARG B 1 75 ? -15.117 13.531 20.25 1 95.31 75 ARG B C 1
ATOM 3299 O O . ARG B 1 75 ? -16 12.672 20.328 1 95.31 75 ARG B O 1
ATOM 3306 N N . GLU B 1 76 ? -15.156 14.461 19.297 1 94.81 76 GLU B N 1
ATOM 3307 C CA . GLU B 1 76 ? -16.266 14.594 18.359 1 94.81 76 GLU B CA 1
ATOM 3308 C C . GLU B 1 76 ? -16.359 13.367 17.453 1 94.81 76 GLU B C 1
ATOM 3310 O O . GLU B 1 76 ? -17.453 12.797 17.297 1 94.81 76 GLU B O 1
ATOM 3315 N N . LYS B 1 77 ? -15.25 12.93 16.859 1 94.12 77 LYS B N 1
ATOM 3316 C CA . LYS B 1 77 ? -15.25 11.781 15.969 1 94.12 77 LYS B CA 1
ATOM 3317 C C . LYS B 1 77 ? -15.531 10.484 16.734 1 94.12 77 LYS B C 1
ATOM 3319 O O . LYS B 1 77 ? -16.219 9.602 16.219 1 94.12 77 LYS B O 1
ATOM 3324 N N . LEU B 1 78 ? -14.953 10.344 17.891 1 95.38 78 LEU B N 1
ATOM 3325 C CA . LEU B 1 78 ? -15.18 9.141 18.672 1 95.38 78 LEU B CA 1
ATOM 3326 C C . LEU B 1 78 ? -16.641 9.055 19.125 1 95.38 78 LEU B C 1
ATOM 3328 O O . LEU B 1 78 ? -17.188 7.953 19.25 1 95.38 78 LEU B O 1
ATOM 3332 N N . ARG B 1 79 ? -17.25 10.188 19.391 1 92.56 79 ARG B N 1
ATOM 3333 C CA . ARG B 1 79 ? -18.656 10.211 19.734 1 92.56 79 ARG B CA 1
ATOM 3334 C C . ARG B 1 79 ? -19.516 9.648 18.594 1 92.56 79 ARG B C 1
ATOM 3336 O O . ARG B 1 79 ? -20.453 8.898 18.844 1 92.56 79 ARG B O 1
ATOM 3343 N N . VAL B 1 80 ? -19.141 9.961 17.375 1 89.5 80 VAL B N 1
ATOM 3344 C CA . VAL B 1 80 ? -19.891 9.523 16.203 1 89.5 80 VAL B CA 1
ATOM 3345 C C . VAL B 1 80 ? -19.906 7.996 16.141 1 89.5 80 VAL B C 1
ATOM 3347 O O . VAL B 1 80 ? -20.922 7.398 15.758 1 89.5 80 VAL B O 1
ATOM 3350 N N . ILE B 1 81 ? -18.859 7.309 16.578 1 90.88 81 ILE B N 1
ATOM 3351 C CA . ILE B 1 81 ? -18.766 5.859 16.438 1 90.88 81 ILE B CA 1
ATOM 3352 C C . ILE B 1 81 ? -19.031 5.188 17.781 1 90.88 81 ILE B C 1
ATOM 3354 O O . ILE B 1 81 ? -18.812 3.982 17.922 1 90.88 81 ILE B O 1
ATOM 3358 N N . GLY B 1 82 ? -19.344 5.992 18.828 1 92.12 82 GLY B N 1
ATOM 3359 C CA . GLY B 1 82 ? -19.719 5.453 20.125 1 92.12 82 GLY B CA 1
ATOM 3360 C C . GLY B 1 82 ? -18.531 4.926 20.922 1 92.12 82 GLY B C 1
ATOM 3361 O O . GLY B 1 82 ? -18.656 3.922 21.625 1 92.12 82 GLY B O 1
ATOM 3362 N N . ARG B 1 83 ? -17.422 5.578 20.781 1 94.12 83 ARG B N 1
ATOM 3363 C CA . ARG B 1 83 ? -16.219 5.113 21.453 1 94.12 83 ARG B CA 1
ATOM 3364 C C . ARG B 1 83 ? -15.602 6.23 22.297 1 94.12 83 ARG B C 1
ATOM 3366 O O . ARG B 1 83 ? -14.375 6.348 22.375 1 94.12 83 ARG B O 1
ATOM 3373 N N . GLU B 1 84 ? -16.359 7.047 22.859 1 94.69 84 GLU B N 1
ATOM 3374 C CA . GLU B 1 84 ? -15.883 8.18 23.656 1 94.69 84 GLU B CA 1
ATOM 3375 C C . GLU B 1 84 ? -15.062 7.703 24.859 1 94.69 84 GLU B C 1
ATOM 3377 O O . GLU B 1 84 ? -14.141 8.391 25.297 1 94.69 84 GLU B O 1
ATOM 3382 N N . ALA B 1 85 ? -15.367 6.531 25.359 1 95.94 85 ALA B N 1
ATOM 3383 C CA . ALA B 1 85 ? -14.688 5.992 26.531 1 95.94 85 ALA B CA 1
ATOM 3384 C C . ALA B 1 85 ? -13.227 5.684 26.219 1 95.94 85 ALA B C 1
ATOM 3386 O O . ALA B 1 85 ? -12.398 5.621 27.141 1 95.94 85 ALA B O 1
ATOM 3387 N N . ASP B 1 86 ? -12.883 5.551 24.953 1 97.31 86 ASP B N 1
ATOM 3388 C CA . ASP B 1 86 ? -11.531 5.195 24.531 1 97.31 86 ASP B CA 1
ATOM 3389 C C . ASP B 1 86 ? -10.68 6.441 24.297 1 97.31 86 ASP B C 1
ATOM 3391 O O . ASP B 1 86 ? -9.492 6.344 23.984 1 97.31 86 ASP B O 1
ATOM 3395 N N . LEU B 1 87 ? -11.25 7.59 24.531 1 97.94 87 LEU B N 1
ATOM 3396 C CA . LEU B 1 87 ? -10.656 8.836 24.062 1 97.94 87 LEU B CA 1
ATOM 3397 C C . LEU B 1 87 ? -9.242 9.008 24.609 1 97.94 87 LEU B C 1
ATOM 3399 O O . LEU B 1 87 ? -8.281 9.07 23.844 1 97.94 87 LEU B O 1
ATOM 3403 N N . GLU B 1 88 ? -9.125 9.062 25.906 1 98.44 88 GLU B N 1
ATOM 3404 C CA . GLU B 1 88 ? -7.82 9.312 26.5 1 98.44 88 GLU B CA 1
ATOM 3405 C C . GLU B 1 88 ? -6.863 8.148 26.234 1 98.44 88 GLU B C 1
ATOM 3407 O O . GLU B 1 88 ? -5.699 8.367 25.891 1 98.44 88 GLU B O 1
ATOM 3412 N N . THR B 1 89 ? -7.367 6.945 26.391 1 98.5 89 THR B N 1
ATOM 3413 C CA . THR B 1 89 ? -6.535 5.766 26.188 1 98.5 89 THR B CA 1
ATOM 3414 C C . THR B 1 89 ? -5.984 5.746 24.766 1 98.5 89 THR B C 1
ATOM 3416 O O . THR B 1 89 ? -4.801 5.461 24.562 1 98.5 89 THR B O 1
ATOM 3419 N N . MET B 1 90 ? -6.805 6.039 23.797 1 98.31 90 MET B N 1
ATOM 3420 C CA . MET B 1 90 ? -6.398 6.035 22.391 1 98.31 90 MET B CA 1
ATOM 3421 C C . MET B 1 90 ? -5.316 7.078 22.141 1 98.31 90 MET B C 1
ATOM 3423 O O . MET B 1 90 ? -4.309 6.793 21.484 1 98.31 90 MET B O 1
ATOM 3427 N N . ASN B 1 91 ? -5.508 8.242 22.672 1 98.75 91 ASN B N 1
ATOM 3428 C CA . ASN B 1 91 ? -4.543 9.32 22.469 1 98.75 91 ASN B CA 1
ATOM 3429 C C . ASN B 1 91 ? -3.217 9.023 23.172 1 98.75 91 ASN B C 1
ATOM 3431 O O . ASN B 1 91 ? -2.156 9.094 22.547 1 98.75 91 ASN B O 1
ATOM 3435 N N . ARG B 1 92 ? -3.297 8.68 24.406 1 98.75 92 ARG B N 1
ATOM 3436 C CA . ARG B 1 92 ? -2.072 8.445 25.156 1 98.75 92 ARG B CA 1
ATOM 3437 C C . ARG B 1 92 ? -1.302 7.25 24.609 1 98.75 92 ARG B C 1
ATOM 3439 O O . ARG B 1 92 ? -0.07 7.262 24.578 1 98.75 92 ARG B O 1
ATOM 3446 N N . THR B 1 93 ? -2.031 6.219 24.172 1 98.88 93 THR B N 1
ATOM 3447 C CA . THR B 1 93 ? -1.371 5.066 23.562 1 98.88 93 THR B CA 1
ATOM 3448 C C . THR B 1 93 ? -0.602 5.48 22.312 1 98.88 93 THR B C 1
ATOM 3450 O O . THR B 1 93 ? 0.576 5.152 22.172 1 98.88 93 THR B O 1
ATOM 3453 N N . ALA B 1 94 ? -1.262 6.223 21.422 1 98.88 94 ALA B N 1
ATOM 3454 C CA . ALA B 1 94 ? -0.613 6.688 20.203 1 98.88 94 ALA B CA 1
ATOM 3455 C C . ALA B 1 94 ? 0.622 7.527 20.516 1 98.88 94 ALA B C 1
ATOM 3457 O O . ALA B 1 94 ? 1.668 7.371 19.891 1 98.88 94 ALA B O 1
ATOM 3458 N N . LEU B 1 95 ? 0.532 8.383 21.516 1 98.94 95 LEU B N 1
ATOM 3459 C CA . LEU B 1 95 ? 1.612 9.289 21.906 1 98.94 95 LEU B CA 1
ATOM 3460 C C . LEU B 1 95 ? 2.773 8.508 22.516 1 98.94 95 LEU B C 1
ATOM 3462 O O . LEU B 1 95 ? 3.936 8.758 22.188 1 98.94 95 LEU B O 1
ATOM 3466 N N . LYS B 1 96 ? 2.469 7.59 23.375 1 98.88 96 LYS B N 1
ATOM 3467 C CA . LYS B 1 96 ? 3.508 6.801 24.031 1 98.88 96 LYS B CA 1
ATOM 3468 C C . LYS B 1 96 ? 4.277 5.957 23.016 1 98.88 96 LYS B C 1
ATOM 3470 O O . LYS B 1 96 ? 5.504 5.859 23.078 1 98.88 96 LYS B O 1
ATOM 3475 N N . LEU B 1 97 ? 3.525 5.355 22.109 1 98.88 97 LEU B N 1
ATOM 3476 C CA . LEU B 1 97 ? 4.172 4.578 21.062 1 98.88 97 LEU B CA 1
ATOM 3477 C C . LEU B 1 97 ? 5.066 5.465 20.203 1 98.88 97 LEU B C 1
ATOM 3479 O O . LEU B 1 97 ? 6.176 5.066 19.844 1 98.88 97 LEU B O 1
ATOM 3483 N N . ALA B 1 98 ? 4.582 6.66 19.844 1 98.88 98 ALA B N 1
ATOM 3484 C CA . ALA B 1 98 ? 5.371 7.605 19.062 1 98.88 98 ALA B CA 1
ATOM 3485 C C . ALA B 1 98 ? 6.645 8 19.797 1 98.88 98 ALA B C 1
ATOM 3487 O O . ALA B 1 98 ? 7.719 8.078 19.203 1 98.88 98 ALA B O 1
ATOM 3488 N N . ARG B 1 99 ? 6.539 8.305 21.109 1 98.75 99 ARG B N 1
ATOM 3489 C CA . ARG B 1 99 ? 7.691 8.664 21.922 1 98.75 99 ARG B CA 1
ATOM 3490 C C . ARG B 1 99 ? 8.719 7.543 21.953 1 98.75 99 ARG B C 1
ATOM 3492 O O . ARG B 1 99 ? 9.922 7.793 21.812 1 98.75 99 ARG B O 1
ATOM 3499 N N . GLU B 1 100 ? 8.234 6.316 22.109 1 98.69 100 GLU B N 1
ATOM 3500 C CA . GLU B 1 100 ? 9.125 5.16 22.125 1 98.69 100 GLU B CA 1
ATOM 3501 C C . GLU B 1 100 ? 9.93 5.062 20.828 1 98.69 100 GLU B C 1
ATOM 3503 O O . GLU B 1 100 ? 11.148 4.914 20.859 1 98.69 100 GLU B O 1
ATOM 3508 N N . VAL B 1 101 ? 9.281 5.168 19.688 1 98.69 101 VAL B N 1
ATOM 3509 C CA . VAL B 1 101 ? 9.945 5.023 18.391 1 98.69 101 VAL B CA 1
ATOM 3510 C C . VAL B 1 101 ? 10.883 6.203 18.156 1 98.69 101 VAL B C 1
ATOM 3512 O O . VAL B 1 101 ? 11.992 6.027 17.656 1 98.69 101 VAL B O 1
ATOM 3515 N N . ALA B 1 102 ? 10.43 7.387 18.547 1 98.75 102 ALA B N 1
ATOM 3516 C CA . ALA B 1 102 ? 11.281 8.562 18.375 1 98.75 102 ALA B CA 1
ATOM 3517 C C . ALA B 1 102 ? 12.562 8.43 19.203 1 98.75 102 ALA B C 1
ATOM 3519 O O . ALA B 1 102 ? 13.648 8.758 18.703 1 98.75 102 ALA B O 1
ATOM 3520 N N . ASP B 1 103 ? 12.43 7.969 20.406 1 98.38 103 ASP B N 1
ATOM 3521 C CA . ASP B 1 103 ? 13.594 7.785 21.266 1 98.38 103 ASP B CA 1
ATOM 3522 C C . ASP B 1 103 ? 14.523 6.711 20.719 1 98.38 103 ASP B C 1
ATOM 3524 O O . ASP B 1 103 ? 15.75 6.859 20.75 1 98.38 103 ASP B O 1
ATOM 3528 N N . GLU B 1 104 ? 13.922 5.684 20.188 1 97.62 104 GLU B N 1
ATOM 3529 C CA . GLU B 1 104 ? 14.672 4.574 19.609 1 97.62 104 GLU B CA 1
ATOM 3530 C C . GLU B 1 104 ? 15.461 5.02 18.375 1 97.62 104 GLU B C 1
ATOM 3532 O O . GLU B 1 104 ? 16.547 4.496 18.109 1 97.62 104 GLU B O 1
ATOM 3537 N N . THR B 1 105 ? 14.969 5.988 17.641 1 97.75 105 THR B N 1
ATOM 3538 C CA . THR B 1 105 ? 15.492 6.27 16.297 1 97.75 105 THR B CA 1
ATOM 3539 C C . THR B 1 105 ? 16.188 7.633 16.266 1 97.75 105 THR B C 1
ATOM 3541 O O . THR B 1 105 ? 16.781 8.008 15.266 1 97.75 105 THR B O 1
ATOM 3544 N N . GLY B 1 106 ? 16.078 8.414 17.328 1 97.81 106 GLY B N 1
ATOM 3545 C CA . GLY B 1 106 ? 16.688 9.742 17.375 1 97.81 106 GLY B CA 1
ATOM 3546 C C . GLY B 1 106 ? 15.961 10.75 16.484 1 97.81 106 GLY B C 1
ATOM 3547 O O . GLY B 1 106 ? 16.594 11.625 15.891 1 97.81 106 GLY B O 1
ATOM 3548 N N . THR B 1 107 ? 14.625 10.578 16.297 1 98.5 107 THR B N 1
ATOM 3549 C CA . THR B 1 107 ? 13.797 11.5 15.523 1 98.5 107 THR B CA 1
ATOM 3550 C C . THR B 1 107 ? 12.953 12.375 16.453 1 98.5 107 THR B C 1
ATOM 3552 O O . THR B 1 107 ? 12.93 12.164 17.656 1 98.5 107 THR B O 1
ATOM 3555 N N . LEU B 1 108 ? 12.367 13.414 15.883 1 98.81 108 LEU B N 1
ATOM 3556 C CA . LEU B 1 108 ? 11.438 14.25 16.625 1 98.81 108 LEU B CA 1
ATOM 3557 C C . LEU B 1 108 ? 10.094 13.555 16.797 1 98.81 108 LEU B C 1
ATOM 3559 O O . LEU B 1 108 ? 9.695 12.758 15.945 1 98.81 108 LEU B O 1
ATOM 3563 N N . MET B 1 109 ? 9.43 13.812 17.859 1 98.81 109 MET B N 1
ATOM 3564 C CA . MET B 1 109 ? 8.055 13.367 18.078 1 98.81 109 MET B CA 1
ATOM 3565 C C . MET B 1 109 ? 7.098 14.547 18.109 1 98.81 109 MET B C 1
ATOM 3567 O O . MET B 1 109 ? 7.324 15.531 18.812 1 98.81 109 MET B O 1
ATOM 3571 N N . ALA B 1 110 ? 6.07 14.492 17.344 1 98.94 110 ALA B N 1
ATOM 3572 C CA . ALA B 1 110 ? 5.09 15.57 17.312 1 98.94 110 ALA B CA 1
ATOM 3573 C C . ALA B 1 110 ? 3.721 15.086 17.781 1 98.94 110 ALA B C 1
ATOM 3575 O O . ALA B 1 110 ? 3.299 13.977 17.438 1 98.94 110 ALA B O 1
ATOM 3576 N N . GLY B 1 111 ? 3.072 15.852 18.688 1 98.88 111 GLY B N 1
ATOM 3577 C CA . GLY B 1 111 ? 1.637 15.688 18.859 1 98.88 111 GLY B CA 1
ATOM 3578 C C . GLY B 1 111 ? 0.835 16.156 17.656 1 98.88 111 GLY B C 1
ATOM 3579 O O . GLY B 1 111 ? 1.354 16.875 16.797 1 98.88 111 GLY B O 1
ATOM 3580 N N . ASN B 1 112 ? -0.385 15.727 17.594 1 98.81 112 ASN B N 1
ATOM 3581 C CA . ASN B 1 112 ? -1.18 16.031 16.406 1 98.81 112 ASN B CA 1
ATOM 3582 C C . ASN B 1 112 ? -2.625 16.359 16.766 1 98.81 112 ASN B C 1
ATOM 3584 O O . ASN B 1 112 ? -3.289 15.578 17.469 1 98.81 112 ASN B O 1
ATOM 3588 N N . ILE B 1 113 ? -3.062 17.484 16.438 1 98.88 113 ILE B N 1
ATOM 3589 C CA . ILE B 1 113 ? -4.473 17.859 16.438 1 98.88 113 ILE B CA 1
ATOM 3590 C C . ILE B 1 113 ? -4.922 18.203 15.016 1 98.88 113 ILE B C 1
ATOM 3592 O O . ILE B 1 113 ? -4.094 18.5 14.156 1 98.88 113 ILE B O 1
ATOM 3596 N N . SER B 1 114 ? -6.227 18.078 14.758 1 98.56 114 SER B N 1
ATOM 3597 C CA . SER B 1 114 ? -6.746 18.281 13.406 1 98.56 114 SER B CA 1
ATOM 3598 C C . SER B 1 114 ? -8.109 18.953 13.438 1 98.56 114 SER B C 1
ATOM 3600 O O . SER B 1 114 ? -8.586 19.359 14.5 1 98.56 114 SER B O 1
ATOM 3602 N N . ASN B 1 115 ? -8.68 19.188 12.266 1 97.69 115 ASN B N 1
ATOM 3603 C CA . ASN B 1 115 ? -10.039 19.719 12.219 1 97.69 115 ASN B CA 1
ATOM 3604 C C . ASN B 1 115 ? -11 18.891 13.078 1 97.69 115 ASN B C 1
ATOM 3606 O O . ASN B 1 115 ? -10.922 17.672 13.102 1 97.69 115 ASN B O 1
ATOM 3610 N N . THR B 1 116 ? -11.906 19.5 13.789 1 97.19 116 THR B N 1
ATOM 3611 C CA . THR B 1 116 ? -12.773 18.859 14.773 1 97.19 116 THR B CA 1
ATOM 3612 C C . THR B 1 116 ? -14.039 18.328 14.109 1 97.19 116 THR B C 1
ATOM 3614 O O . THR B 1 116 ? -14.758 17.516 14.688 1 97.19 116 THR B O 1
ATOM 3617 N N . THR B 1 117 ? -14.375 18.828 12.938 1 93.81 117 THR B N 1
ATOM 3618 C CA . THR B 1 117 ? -15.578 18.516 12.172 1 93.81 117 THR B CA 1
ATOM 3619 C C . THR B 1 117 ? -16.812 19.109 12.836 1 93.81 117 THR B C 1
ATOM 3621 O O . THR B 1 117 ? -17.922 18.953 12.344 1 93.81 117 THR B O 1
ATOM 3624 N N . CYS B 1 118 ? -16.641 19.812 13.945 1 94.81 118 CYS B N 1
ATOM 3625 C CA . CYS B 1 118 ? -17.812 20.422 14.594 1 94.81 118 CYS B CA 1
ATOM 3626 C C . CYS B 1 118 ? -17.703 21.938 14.586 1 94.81 118 CYS B C 1
ATOM 3628 O O . CYS B 1 118 ? -18.672 22.625 14.938 1 94.81 118 CYS B O 1
ATOM 3630 N N . TYR B 1 119 ? -16.594 22.5 14.18 1 97.06 119 TYR B N 1
ATOM 3631 C CA . TYR B 1 119 ? -16.406 23.953 14.141 1 97.06 119 TYR B CA 1
ATOM 3632 C C . TYR B 1 119 ? -17.328 24.594 13.125 1 97.06 119 TYR B C 1
ATOM 3634 O O . TYR B 1 119 ? -17.422 24.156 11.984 1 97.06 119 TYR B O 1
ATOM 3642 N N . ASP B 1 120 ? -18.031 25.594 13.578 1 96 120 ASP B N 1
ATOM 3643 C CA . ASP B 1 120 ? -18.875 26.438 12.742 1 96 120 ASP B CA 1
ATOM 3644 C C . ASP B 1 120 ? -18.547 27.922 12.945 1 96 120 ASP B C 1
ATOM 3646 O O . ASP B 1 120 ? -18.766 28.469 14.031 1 96 120 ASP B O 1
ATOM 3650 N N . PRO B 1 121 ? -18.031 28.516 11.898 1 95 121 PRO B N 1
ATOM 3651 C CA . PRO B 1 121 ? -17.641 29.922 12.062 1 95 121 PRO B CA 1
ATOM 3652 C C . PRO B 1 121 ? -18.781 30.797 12.562 1 95 121 PRO B C 1
ATOM 3654 O O . PRO B 1 121 ? -18.531 31.812 13.234 1 95 121 PRO B O 1
ATOM 3657 N N . ASP B 1 122 ? -19.984 30.406 12.336 1 94 122 ASP B N 1
ATOM 3658 C CA . ASP B 1 122 ? -21.141 31.25 12.656 1 94 122 ASP B CA 1
ATOM 3659 C C . ASP B 1 122 ? -21.75 30.859 14 1 94 122 ASP B C 1
ATOM 3661 O O . ASP B 1 122 ? -22.703 31.484 14.461 1 94 122 ASP B O 1
ATOM 3665 N N . LYS B 1 123 ? -21.234 29.859 14.617 1 96.06 123 LYS B N 1
ATOM 3666 C CA . LYS B 1 123 ? -21.766 29.391 15.891 1 96.06 123 LYS B CA 1
ATOM 3667 C C . LYS B 1 123 ? -20.688 29.375 16.969 1 96.06 123 LYS B C 1
ATOM 3669 O O . LYS B 1 123 ? -20.016 28.359 17.172 1 96.06 123 LYS B O 1
ATOM 3674 N N . PRO B 1 124 ? -20.625 30.406 17.766 1 94.5 124 PRO B N 1
ATOM 3675 C CA . PRO B 1 124 ? -19.562 30.562 18.75 1 94.5 124 PRO B CA 1
ATOM 3676 C C . PRO B 1 124 ? -19.453 29.391 19.719 1 94.5 124 PRO B C 1
ATOM 3678 O O . PRO B 1 124 ? -18.359 29.078 20.188 1 94.5 124 PRO B O 1
ATOM 3681 N N . GLU B 1 125 ? -20.516 28.797 20.031 1 95.19 125 GLU B N 1
ATOM 3682 C CA . GLU B 1 125 ? -20.484 27.672 20.953 1 95.19 125 GLU B CA 1
ATOM 3683 C C . GLU B 1 125 ? -19.609 26.547 20.406 1 95.19 125 GLU B C 1
ATOM 3685 O O . GLU B 1 125 ? -19 25.797 21.172 1 95.19 125 GLU B O 1
ATOM 3690 N N . THR B 1 126 ? -19.547 26.438 19.094 1 96.31 126 THR B N 1
ATOM 3691 C CA . THR B 1 126 ? -18.719 25.406 18.5 1 96.31 126 THR B CA 1
ATOM 3692 C C . THR B 1 126 ? -17.234 25.75 18.609 1 96.31 126 THR B C 1
ATOM 3694 O O . THR B 1 126 ? -16.375 24.859 18.531 1 96.31 126 THR B O 1
ATOM 3697 N N . HIS B 1 127 ? -16.922 27.031 18.766 1 97.5 127 HIS B N 1
ATOM 3698 C CA . HIS B 1 127 ? -15.531 27.438 18.969 1 97.5 127 HIS B CA 1
ATOM 3699 C C . HIS B 1 127 ? -14.992 26.938 20.297 1 97.5 127 HIS B C 1
ATOM 3701 O O . HIS B 1 127 ? -13.883 26.406 20.375 1 97.5 127 HIS B O 1
ATOM 3707 N N . GLU B 1 128 ? -15.836 27.078 21.281 1 97.38 128 GLU B N 1
ATOM 3708 C CA . GLU B 1 128 ? -15.445 26.578 22.609 1 97.38 128 GLU B CA 1
ATOM 3709 C C . GLU B 1 128 ? -15.352 25.062 22.625 1 97.38 128 GLU B C 1
ATOM 3711 O O . GLU B 1 128 ? -14.469 24.5 23.266 1 97.38 128 GLU B O 1
ATOM 3716 N N . GLN B 1 129 ? -16.297 24.453 21.953 1 97.44 129 GLN B N 1
ATOM 3717 C CA . GLN B 1 129 ? -16.234 23 21.812 1 97.44 129 G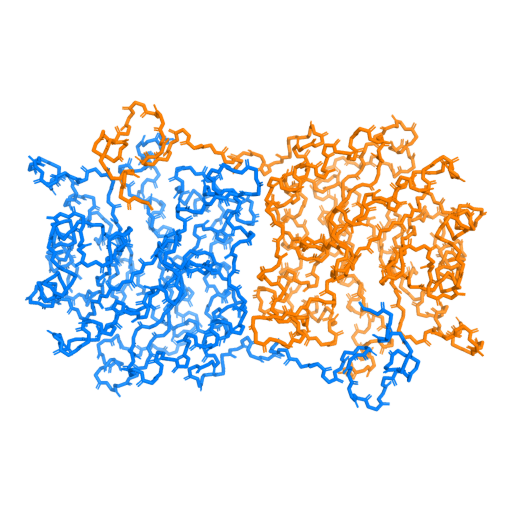LN B CA 1
ATOM 3718 C C . GLN B 1 129 ? -14.93 22.562 21.172 1 97.44 129 GLN B C 1
ATOM 3720 O O . GLN B 1 129 ? -14.289 21.625 21.641 1 97.44 129 GLN B O 1
ATOM 3725 N N . SER B 1 130 ? -14.555 23.219 20.125 1 98.5 130 SER B N 1
ATOM 3726 C CA . SER B 1 130 ? -13.297 22.922 19.438 1 98.5 130 SER B CA 1
ATOM 3727 C C . SER B 1 130 ? -12.102 23.156 20.359 1 98.5 130 SER B C 1
ATOM 3729 O O . SER B 1 130 ? -11.172 22.344 20.391 1 98.5 130 SER B O 1
ATOM 3731 N N . ARG B 1 131 ? -12.195 24.234 21.125 1 98.56 131 ARG B N 1
ATOM 3732 C CA . ARG B 1 131 ? -11.125 24.547 22.062 1 98.56 131 ARG B CA 1
ATOM 3733 C C . ARG B 1 131 ? -10.93 23.422 23.078 1 98.56 131 ARG B C 1
ATOM 3735 O O . ARG B 1 131 ? -9.797 23.062 23.391 1 98.56 131 ARG B O 1
ATOM 3742 N N . GLN B 1 132 ? -11.984 22.906 23.531 1 98.38 132 GLN B N 1
ATOM 3743 C CA . GLN B 1 132 ? -11.906 21.828 24.531 1 98.38 132 GLN B CA 1
ATOM 3744 C C . GLN B 1 132 ? -11.305 20.562 23.922 1 98.38 132 GLN B C 1
ATOM 3746 O O . GLN B 1 132 ? -10.531 19.859 24.578 1 98.38 132 GLN B O 1
ATOM 3751 N N . ILE B 1 133 ? -11.68 20.312 22.734 1 98.56 133 ILE B N 1
ATOM 3752 C CA . ILE B 1 133 ? -11.133 19.156 22.016 1 98.56 133 ILE B CA 1
ATOM 3753 C C . ILE B 1 133 ? -9.617 19.328 21.875 1 98.56 133 ILE B C 1
ATOM 3755 O O . ILE B 1 133 ? -8.859 18.406 22.172 1 98.56 133 ILE B O 1
ATOM 3759 N N . PHE B 1 134 ? -9.211 20.5 21.438 1 98.88 134 PHE B N 1
ATOM 3760 C CA . PHE B 1 134 ? -7.793 20.781 21.25 1 98.88 134 PHE B CA 1
ATOM 3761 C C . PHE B 1 134 ? -7.051 20.719 22.578 1 98.88 134 PHE B C 1
ATOM 3763 O O . PHE B 1 134 ? -5.965 20.141 22.672 1 98.88 134 PHE B O 1
ATOM 3770 N N . LYS B 1 135 ? -7.668 21.312 23.594 1 98.81 135 LYS B N 1
ATOM 3771 C CA . LYS B 1 135 ? -7.047 21.344 24.922 1 98.81 135 LYS B CA 1
ATOM 3772 C C . LYS B 1 135 ? -6.699 19.938 25.391 1 98.81 135 LYS B C 1
ATOM 3774 O O . LYS B 1 135 ? -5.574 19.688 25.828 1 98.81 135 LYS B O 1
ATOM 3779 N N . GLU B 1 136 ? -7.629 19.016 25.297 1 98.31 136 GLU B N 1
ATOM 3780 C CA . GLU B 1 136 ? -7.418 17.641 25.734 1 98.31 136 GLU B CA 1
ATOM 3781 C C . GLU B 1 136 ? -6.215 17.031 25.016 1 98.31 136 GLU B C 1
ATOM 3783 O O . GLU B 1 136 ? -5.293 16.531 25.672 1 98.31 136 GLU B O 1
ATOM 3788 N N . GLN B 1 137 ? -6.184 17.125 23.781 1 98.81 137 GLN B N 1
ATOM 3789 C CA . GLN B 1 137 ? -5.16 16.453 22.984 1 98.81 137 GLN B CA 1
ATOM 3790 C C . GLN B 1 137 ? -3.799 17.125 23.156 1 98.81 137 GLN B C 1
ATOM 3792 O O . GLN B 1 137 ? -2.77 16.438 23.188 1 98.81 137 GLN B O 1
ATOM 3797 N N . ILE B 1 138 ? -3.779 18.438 23.312 1 98.94 138 ILE B N 1
ATOM 3798 C CA . ILE B 1 138 ? -2.529 19.156 23.484 1 98.94 138 ILE B CA 1
ATOM 3799 C C . ILE B 1 138 ? -1.917 18.828 24.828 1 98.94 138 ILE B C 1
ATOM 3801 O O . ILE B 1 138 ? -0.717 18.562 24.938 1 98.94 138 ILE B O 1
ATOM 3805 N N . GLU B 1 139 ? -2.742 18.797 25.844 1 98.88 139 GLU B N 1
ATOM 3806 C CA . GLU B 1 139 ? -2.234 18.484 27.172 1 98.88 139 GLU B CA 1
ATOM 3807 C C . GLU B 1 139 ? -1.663 17.078 27.234 1 98.88 139 GLU B C 1
ATOM 3809 O O . GLU B 1 139 ? -0.612 16.844 27.844 1 98.88 139 GLU B O 1
ATOM 3814 N N . TRP B 1 140 ? -2.354 16.125 26.641 1 98.88 140 TRP B N 1
ATOM 3815 C CA . TRP B 1 140 ? -1.836 14.758 26.594 1 98.88 140 TRP B CA 1
ATOM 3816 C C . TRP B 1 140 ? -0.515 14.703 25.844 1 98.88 140 TRP B C 1
ATOM 3818 O O . TRP B 1 140 ? 0.402 13.977 26.219 1 98.88 140 TRP B O 1
ATOM 3828 N N . ALA B 1 141 ? -0.409 15.461 24.719 1 98.94 141 ALA B N 1
ATOM 3829 C CA . ALA B 1 141 ? 0.829 15.5 23.953 1 98.94 141 ALA B CA 1
ATOM 3830 C C . ALA B 1 141 ? 1.981 16.047 24.781 1 98.94 141 ALA B C 1
ATOM 3832 O O . ALA B 1 141 ? 3.092 15.508 24.75 1 98.94 141 ALA B O 1
ATOM 3833 N N . VAL B 1 142 ? 1.694 17.094 25.516 1 98.88 142 VAL B N 1
ATOM 3834 C CA . VAL B 1 142 ? 2.701 17.703 26.391 1 98.88 142 VAL B CA 1
ATOM 3835 C C . VAL B 1 142 ? 3.139 16.688 27.453 1 98.88 142 VAL B C 1
ATOM 3837 O O . VAL B 1 142 ? 4.336 16.469 27.656 1 98.88 142 VAL B O 1
ATOM 3840 N N . GLU B 1 143 ? 2.186 16.062 28.078 1 98.81 143 GLU B N 1
ATOM 3841 C CA . GLU B 1 143 ? 2.457 15.133 29.172 1 98.81 143 GLU B CA 1
ATOM 3842 C C . GLU B 1 143 ? 3.264 13.93 28.688 1 98.81 143 GLU B C 1
ATOM 3844 O O . GLU B 1 143 ? 4.102 13.398 29.406 1 98.81 143 GLU B O 1
ATOM 3849 N N . GLU B 1 144 ? 2.982 13.57 27.438 1 98.75 144 GLU B N 1
ATOM 3850 C CA . GLU B 1 144 ? 3.641 12.375 26.906 1 98.75 144 GLU B CA 1
ATOM 3851 C C . GLU B 1 144 ? 4.934 12.734 26.188 1 98.75 144 GLU B C 1
ATOM 3853 O O . GLU B 1 144 ? 5.566 11.875 25.578 1 98.75 144 GLU B O 1
ATOM 3858 N N . GLY B 1 145 ? 5.312 13.992 26.125 1 98.56 145 GLY B N 1
ATOM 3859 C CA . GLY B 1 145 ? 6.672 14.367 25.766 1 98.56 145 GLY B CA 1
ATOM 3860 C C . GLY B 1 145 ? 6.809 14.789 24.312 1 98.56 145 GLY B C 1
ATOM 3861 O O . GLY B 1 145 ? 7.852 14.562 23.703 1 98.56 145 GLY B O 1
ATOM 3862 N N . ALA B 1 146 ? 5.855 15.391 23.719 1 98.81 146 ALA B N 1
ATOM 3863 C CA . ALA B 1 146 ? 5.973 15.891 22.359 1 98.81 146 ALA B CA 1
ATOM 3864 C C . ALA B 1 146 ? 7.043 16.969 22.266 1 98.81 146 ALA B C 1
ATOM 3866 O O . ALA B 1 146 ? 7.242 17.75 23.203 1 98.81 146 ALA B O 1
ATOM 3867 N N . ASP B 1 147 ? 7.75 16.984 21.094 1 98.88 147 ASP B N 1
ATOM 3868 C CA . ASP B 1 147 ? 8.75 18.016 20.828 1 98.88 147 ASP B CA 1
ATOM 3869 C C . ASP B 1 147 ? 8.109 19.25 20.203 1 98.88 147 ASP B C 1
ATOM 3871 O O . ASP B 1 147 ? 8.656 20.344 20.281 1 98.88 147 ASP B O 1
ATOM 3875 N N . PHE B 1 148 ? 7.074 19.094 19.562 1 98.94 148 PHE B N 1
ATOM 3876 C CA . PHE B 1 148 ? 6.25 20.156 19 1 98.94 148 PHE B CA 1
ATOM 3877 C C . PHE B 1 148 ? 4.852 19.641 18.688 1 98.94 148 PHE B C 1
ATOM 3879 O O . PHE B 1 148 ? 4.559 18.453 18.859 1 98.94 148 PHE B O 1
ATOM 3886 N N . ILE B 1 149 ? 3.936 20.547 18.312 1 98.94 149 ILE B N 1
ATOM 3887 C CA . ILE B 1 149 ? 2.555 20.172 18.031 1 98.94 149 ILE B CA 1
ATOM 3888 C C . ILE B 1 149 ? 2.205 20.547 16.594 1 98.94 149 ILE B C 1
ATOM 3890 O O . ILE B 1 149 ? 2.5 21.656 16.141 1 98.94 149 ILE B O 1
ATOM 3894 N N . VAL B 1 150 ? 1.625 19.609 15.875 1 98.94 150 VAL B N 1
ATOM 3895 C CA . VAL B 1 150 ? 1.108 19.828 14.531 1 98.94 150 VAL B CA 1
ATOM 3896 C C . VAL B 1 150 ? -0.408 20 14.578 1 98.94 150 VAL B C 1
ATOM 3898 O O . VAL B 1 150 ? -1.122 19.109 15.062 1 98.94 150 VAL B O 1
ATOM 3901 N N . GLY B 1 151 ? -0.905 21.141 14.242 1 98.94 151 GLY B N 1
ATOM 3902 C CA . GLY B 1 151 ? -2.299 21.344 13.883 1 98.94 151 GLY B CA 1
ATOM 3903 C C . GLY B 1 151 ? -2.531 21.359 12.383 1 98.94 151 GLY B C 1
ATOM 3904 O O . GLY B 1 151 ? -2.031 22.234 11.672 1 98.94 151 GLY B O 1
ATOM 3905 N N . GLU B 1 152 ? -3.375 20.375 11.898 1 98.81 152 GLU B N 1
ATOM 3906 C CA . GLU B 1 152 ? -3.373 20.234 10.445 1 98.81 152 GLU B CA 1
ATOM 3907 C C . GLU B 1 152 ? -4.785 20.031 9.906 1 98.81 152 GLU B C 1
ATOM 3909 O O . GLU B 1 152 ? -5.707 19.719 10.672 1 98.81 152 GLU B O 1
ATOM 3914 N N . THR B 1 153 ? -4.898 20.203 8.555 1 98.62 153 THR B N 1
ATOM 3915 C CA . THR B 1 153 ? -6.078 19.891 7.758 1 98.62 153 THR B CA 1
ATOM 3916 C C . THR B 1 153 ? -7.27 20.75 8.195 1 98.62 153 THR B C 1
ATOM 3918 O O . THR B 1 153 ? -8.391 20.25 8.312 1 98.62 153 THR B O 1
ATOM 3921 N N . PHE B 1 154 ? -6.922 21.984 8.555 1 98.69 154 PHE B N 1
ATOM 3922 C CA . PHE B 1 154 ? -7.988 22.938 8.859 1 98.69 154 PHE B CA 1
ATOM 3923 C C . PHE B 1 154 ? -8.523 23.578 7.582 1 98.69 154 PHE B C 1
ATOM 3925 O O . PHE B 1 154 ? -7.758 24.141 6.805 1 98.69 154 PHE B O 1
ATOM 3932 N N . GLY B 1 155 ? -9.797 23.516 7.359 1 97.75 155 GLY B N 1
ATOM 3933 C CA . GLY B 1 155 ? -10.414 24.172 6.227 1 97.75 155 GLY B CA 1
ATOM 3934 C C . GLY B 1 155 ? -10.742 25.641 6.488 1 97.75 155 GLY B C 1
ATOM 3935 O O . GLY B 1 155 ? -10.734 26.453 5.566 1 97.75 155 GLY B O 1
ATOM 3936 N N . PHE B 1 156 ? -10.977 25.953 7.738 1 98.19 156 PHE B N 1
ATOM 3937 C CA . PHE B 1 156 ? -11.352 27.297 8.164 1 98.19 156 PHE B CA 1
ATOM 3938 C C . PHE B 1 156 ? -10.203 27.969 8.906 1 98.19 156 PHE B C 1
ATOM 3940 O O . PHE B 1 156 ? -9.664 27.422 9.867 1 98.19 156 PHE B O 1
ATOM 3947 N N . LEU B 1 157 ? -9.898 29.188 8.453 1 98.69 157 LEU B N 1
ATOM 3948 C CA . LEU B 1 157 ? -8.875 29.953 9.164 1 98.69 157 LEU B CA 1
ATOM 3949 C C . LEU B 1 157 ? -9.266 30.141 10.625 1 98.69 157 LEU B C 1
ATOM 3951 O O . LEU B 1 157 ? -8.406 30.109 11.508 1 98.69 157 LEU B O 1
ATOM 3955 N N . GLY B 1 158 ? -10.555 30.344 10.844 1 98.62 158 GLY B N 1
ATOM 3956 C CA . GLY B 1 158 ? -11.023 30.484 12.211 1 98.62 158 GLY B CA 1
ATOM 3957 C C . GLY B 1 158 ? -10.664 29.297 13.094 1 98.62 158 GLY B C 1
ATOM 3958 O O . GLY B 1 158 ? -10.211 29.484 14.227 1 98.62 158 GLY B O 1
ATOM 3959 N N . GLU B 1 159 ? -10.883 28.141 12.641 1 98.81 159 GLU B N 1
ATOM 3960 C CA . GLU B 1 159 ? -10.562 26.938 13.406 1 98.81 159 GLU B CA 1
ATOM 3961 C C . GLU B 1 159 ? -9.062 26.797 13.609 1 98.81 159 GLU B C 1
ATOM 3963 O O . GLU B 1 159 ? -8.609 26.422 14.695 1 98.81 159 GLU B O 1
ATOM 3968 N N . ALA B 1 160 ? -8.32 27.062 12.555 1 98.94 160 ALA B N 1
ATOM 3969 C CA . ALA B 1 160 ? -6.863 27.016 12.641 1 98.94 160 ALA B CA 1
ATOM 3970 C C . ALA B 1 160 ? -6.348 27.984 13.695 1 98.94 160 ALA B C 1
ATOM 3972 O O . ALA B 1 160 ? -5.406 27.672 14.43 1 98.94 160 ALA B O 1
ATOM 3973 N N . THR B 1 161 ? -6.941 29.125 13.703 1 98.81 161 THR B N 1
ATOM 3974 C CA . THR B 1 161 ? -6.555 30.141 14.672 1 98.81 161 THR B CA 1
ATOM 3975 C C . THR B 1 161 ? -6.855 29.672 16.094 1 98.81 161 THR B C 1
ATOM 3977 O O . THR B 1 161 ? -6.035 29.844 17 1 98.81 161 THR B O 1
ATOM 3980 N N . VAL B 1 162 ? -8.039 29.062 16.297 1 98.81 162 VAL B N 1
ATOM 3981 C CA . VAL B 1 162 ? -8.383 28.531 17.609 1 98.81 162 VAL B CA 1
ATOM 3982 C C . VAL B 1 162 ? -7.367 27.469 18.016 1 98.81 162 VAL B C 1
ATOM 3984 O O . VAL B 1 162 ? -6.918 27.422 19.156 1 98.81 162 VAL B O 1
ATOM 3987 N N . ALA B 1 163 ? -6.996 26.625 17.094 1 98.94 163 ALA B N 1
ATOM 3988 C CA . ALA B 1 163 ? -6.012 25.578 17.359 1 98.94 163 ALA B CA 1
ATOM 3989 C C . ALA B 1 163 ? -4.672 26.188 17.781 1 98.94 163 ALA B C 1
ATOM 3991 O O . ALA B 1 163 ? -4.066 25.75 18.766 1 98.94 163 ALA B O 1
ATOM 3992 N N . LEU B 1 164 ? -4.207 27.172 17.031 1 98.94 164 LEU B N 1
ATOM 3993 C CA . LEU B 1 164 ? -2.934 27.844 17.312 1 98.94 164 LEU B CA 1
ATOM 3994 C C . LEU B 1 164 ? -2.957 28.484 18.688 1 98.94 164 LEU B C 1
ATOM 3996 O O . LEU B 1 164 ? -1.991 28.375 19.453 1 98.94 164 LEU B O 1
ATOM 4000 N N . GLU B 1 165 ? -4.043 29.141 19.016 1 98.88 165 GLU B N 1
ATOM 4001 C CA . GLU B 1 165 ? -4.195 29.75 20.328 1 98.88 165 GLU B CA 1
ATOM 4002 C C . GLU B 1 165 ? -4.137 28.703 21.438 1 98.88 165 GLU B C 1
ATOM 4004 O O . GLU B 1 165 ? -3.541 28.938 22.484 1 98.88 165 GLU B O 1
ATOM 4009 N N . CYS B 1 166 ? -4.805 27.594 21.188 1 98.94 166 CYS B N 1
ATOM 4010 C CA . CYS B 1 166 ? -4.805 26.531 22.172 1 98.94 166 CYS B CA 1
ATOM 4011 C C . CYS B 1 166 ? -3.402 25.953 22.359 1 98.94 166 CYS B C 1
ATOM 4013 O O . CYS B 1 166 ? -3.004 25.625 23.484 1 98.94 166 CYS B O 1
ATOM 4015 N N . ILE B 1 167 ? -2.6 25.797 21.281 1 98.94 167 ILE B N 1
ATOM 4016 C CA . ILE B 1 167 ? -1.23 25.312 21.391 1 98.94 167 ILE B CA 1
ATOM 4017 C C . ILE B 1 167 ? -0.402 26.281 22.219 1 98.94 167 ILE B C 1
ATOM 4019 O O . ILE B 1 167 ? 0.395 25.859 23.062 1 98.94 167 ILE B O 1
ATOM 4023 N N . LYS B 1 168 ? -0.577 27.562 22.047 1 98.75 168 LYS B N 1
ATOM 4024 C CA . LYS B 1 168 ? 0.146 28.578 22.797 1 98.75 168 LYS B CA 1
ATOM 4025 C C . LYS B 1 168 ? -0.219 28.516 24.281 1 98.75 168 LYS B C 1
ATOM 4027 O O . LYS B 1 168 ? 0.65 28.641 25.156 1 98.75 168 LYS B O 1
ATOM 4032 N N . GLU B 1 169 ? -1.47 28.344 24.469 1 98.75 169 GLU B N 1
ATOM 4033 C CA . GLU B 1 169 ? -1.978 28.406 25.828 1 98.75 169 GLU B CA 1
ATOM 4034 C C . GLU B 1 169 ? -1.667 27.125 26.594 1 98.75 169 GLU B C 1
ATOM 4036 O O . GLU B 1 169 ? -1.259 27.172 27.766 1 98.75 169 GLU B O 1
ATOM 4041 N N . PHE B 1 170 ? -1.854 25.969 25.969 1 98.81 170 PHE B N 1
ATOM 4042 C CA . PHE B 1 170 ? -1.816 24.703 26.688 1 98.81 170 PHE B CA 1
ATOM 4043 C C . PHE B 1 170 ? -0.575 23.906 26.297 1 98.81 170 PHE B C 1
ATOM 4045 O O . PHE B 1 170 ? -0.259 22.891 26.938 1 98.81 170 PHE B O 1
ATOM 4052 N N . GLY B 1 171 ? 0.156 24.359 25.297 1 98.75 171 GLY B N 1
ATOM 4053 C CA . GLY B 1 171 ? 1.267 23.594 24.734 1 98.75 171 GLY B CA 1
ATOM 4054 C C . GLY B 1 171 ? 2.561 23.781 25.5 1 98.75 171 GLY B C 1
ATOM 4055 O O . GLY B 1 171 ? 3.578 23.172 25.172 1 98.75 171 GLY B O 1
ATOM 4056 N N . LYS B 1 172 ? 2.543 24.656 26.531 1 98.5 172 LYS B N 1
ATOM 4057 C CA . LYS B 1 172 ? 3.672 24.891 27.438 1 98.5 172 LYS B CA 1
ATOM 4058 C C . LYS B 1 172 ? 4.93 25.266 26.656 1 98.5 172 LYS B C 1
ATOM 4060 O O . LYS B 1 172 ? 6.004 24.719 26.906 1 98.5 172 LYS B O 1
ATOM 4065 N N . GLY B 1 173 ? 4.793 26.031 25.703 1 98.31 173 GLY B N 1
ATOM 4066 C CA . GLY B 1 173 ? 5.926 26.594 24.984 1 98.31 173 GLY B CA 1
ATOM 4067 C C . GLY B 1 173 ? 6.336 25.766 23.781 1 98.31 173 GLY B C 1
ATOM 4068 O O . GLY B 1 173 ? 7.242 26.156 23.031 1 98.31 173 GLY B O 1
ATOM 4069 N N . LEU B 1 174 ? 5.742 24.656 23.5 1 98.81 174 LEU B N 1
ATOM 4070 C CA . LEU B 1 174 ? 6.07 23.844 22.328 1 98.81 174 LEU B CA 1
ATOM 4071 C C . LEU B 1 174 ? 5.797 24.594 21.031 1 98.81 174 LEU B C 1
ATOM 4073 O O . LEU B 1 174 ? 4.801 25.328 20.938 1 98.81 174 LEU B O 1
ATOM 4077 N N . PRO B 1 175 ? 6.762 24.469 20.047 1 98.88 175 PRO B N 1
ATOM 4078 C CA . PRO B 1 175 ? 6.504 25.078 18.734 1 98.88 175 PRO B CA 1
ATOM 4079 C C . PRO B 1 175 ? 5.254 24.531 18.062 1 98.88 175 PRO B C 1
ATOM 4081 O O . PRO B 1 175 ? 4.902 23.359 18.266 1 98.88 175 PRO B O 1
ATOM 4084 N N . ALA B 1 176 ? 4.613 25.359 17.266 1 98.94 176 ALA B N 1
ATOM 4085 C CA . ALA B 1 176 ? 3.406 24.984 16.531 1 98.94 176 ALA B CA 1
ATOM 4086 C C . ALA B 1 176 ? 3.656 24.953 15.031 1 98.94 176 ALA B C 1
ATOM 4088 O O . ALA B 1 176 ? 4.207 25.906 14.469 1 98.94 176 ALA B O 1
ATOM 4089 N N . VAL B 1 177 ? 3.344 23.828 14.383 1 98.94 177 VAL B N 1
ATOM 4090 C CA . VAL B 1 177 ? 3.184 23.75 12.938 1 98.94 177 VAL B CA 1
ATOM 4091 C C . VAL B 1 177 ? 1.699 23.734 12.578 1 98.94 177 VAL B C 1
ATOM 4093 O O . VAL B 1 177 ? 0.948 22.875 13.055 1 98.94 177 VAL B O 1
ATOM 4096 N N . VAL B 1 178 ? 1.255 24.672 11.797 1 98.94 178 VAL B N 1
ATOM 4097 C CA . VAL B 1 178 ? -0.164 24.75 11.461 1 98.94 178 VAL B CA 1
ATOM 4098 C C . VAL B 1 178 ? -0.339 24.719 9.945 1 98.94 178 VAL B C 1
ATOM 4100 O O . VAL B 1 178 ? 0.181 25.578 9.234 1 98.94 178 VAL B O 1
ATOM 4103 N N . THR B 1 179 ? -1.032 23.703 9.438 1 98.94 179 THR B N 1
ATOM 4104 C CA . THR B 1 179 ? -1.277 23.594 8 1 98.94 179 THR B CA 1
ATOM 4105 C C . THR B 1 179 ? -2.775 23.594 7.707 1 98.94 179 THR B C 1
ATOM 4107 O O . THR B 1 179 ? -3.578 23.156 8.531 1 98.94 179 THR B O 1
ATOM 4110 N N . MET B 1 180 ? -3.1 24.156 6.598 1 98.81 180 MET B N 1
ATOM 4111 C CA . MET B 1 180 ? -4.488 24.219 6.156 1 98.81 180 MET B CA 1
ATOM 4112 C C . MET B 1 180 ? -4.715 23.344 4.93 1 98.81 180 MET B C 1
ATOM 4114 O O . MET B 1 180 ? -3.775 23.062 4.184 1 98.81 180 MET B O 1
ATOM 4118 N N . VAL B 1 181 ? -5.93 22.875 4.785 1 98.19 181 VAL B N 1
ATOM 4119 C CA . VAL B 1 181 ? -6.34 22.172 3.582 1 98.19 181 VAL B CA 1
ATOM 4120 C C . VAL B 1 181 ? -7.051 23.125 2.629 1 98.19 181 VAL B C 1
ATOM 4122 O O . VAL B 1 181 ? -7.859 23.953 3.057 1 98.19 181 VAL B O 1
ATOM 4125 N N . ILE B 1 182 ? -6.652 23.078 1.379 1 98.31 182 ILE B N 1
ATOM 4126 C CA . ILE B 1 182 ? -7.254 23.906 0.351 1 98.31 182 ILE B CA 1
ATOM 4127 C C . ILE B 1 182 ? -8.141 23.062 -0.56 1 98.31 182 ILE B C 1
ATOM 4129 O O . ILE B 1 182 ? -7.66 22.125 -1.191 1 98.31 182 ILE B O 1
ATOM 4133 N N . HIS B 1 183 ? -9.367 23.391 -0.601 1 96.56 183 HIS B N 1
ATOM 4134 C CA . HIS B 1 183 ? -10.344 22.625 -1.374 1 96.56 183 HIS B CA 1
ATOM 4135 C C . HIS B 1 183 ? -10.297 23 -2.85 1 96.56 183 HIS B C 1
ATOM 4137 O O . HIS B 1 183 ? -9.219 23.203 -3.408 1 96.56 183 HIS B O 1
ATOM 4143 N N . ARG B 1 184 ? -11.383 22.984 -3.57 1 95.5 184 ARG B N 1
ATOM 4144 C CA . ARG B 1 184 ? -11.406 23.234 -5.008 1 95.5 184 ARG B CA 1
ATOM 4145 C C . ARG B 1 184 ? -10.93 24.641 -5.336 1 95.5 184 ARG B C 1
ATOM 4147 O O . ARG B 1 184 ? -10.195 24.844 -6.305 1 95.5 184 ARG B O 1
ATOM 4154 N N . ASP B 1 185 ? -11.383 25.547 -4.543 1 96.25 185 ASP B N 1
ATOM 4155 C CA . ASP B 1 185 ? -10.938 26.922 -4.695 1 96.25 185 ASP B CA 1
ATOM 4156 C C . ASP B 1 185 ? -9.477 27.094 -4.254 1 96.25 185 ASP B C 1
ATOM 4158 O O . ASP B 1 185 ? -9.18 27.031 -3.061 1 96.25 185 ASP B O 1
ATOM 4162 N N . SER B 1 186 ? -8.594 27.375 -5.184 1 97.12 186 SER B N 1
ATOM 4163 C CA . SER B 1 186 ? -7.16 27.406 -4.895 1 97.12 186 SER B CA 1
ATOM 4164 C C . SER B 1 186 ? -6.746 28.766 -4.34 1 97.12 186 SER B C 1
ATOM 4166 O O . SER B 1 186 ? -5.586 28.969 -3.979 1 97.12 186 SER B O 1
ATOM 4168 N N . GLU B 1 187 ? -7.664 29.688 -4.246 1 97.62 187 GLU B N 1
ATOM 4169 C CA . GLU B 1 187 ? -7.301 31.062 -3.883 1 97.62 187 GLU B CA 1
ATOM 4170 C C . GLU B 1 187 ? -7.742 31.391 -2.459 1 97.62 187 GLU B C 1
ATOM 4172 O O . GLU B 1 187 ? -7.242 32.344 -1.852 1 97.62 187 GLU B O 1
ATOM 4177 N N . HIS B 1 188 ? -8.703 30.641 -1.985 1 97.94 188 HIS B N 1
ATOM 4178 C CA . HIS B 1 188 ? -9.297 30.984 -0.7 1 97.94 188 HIS B CA 1
ATOM 4179 C C . HIS B 1 188 ? -9.43 29.75 0.191 1 97.94 188 HIS B C 1
ATOM 4181 O O . HIS B 1 188 ? -9.578 28.641 -0.306 1 97.94 188 HIS B O 1
ATOM 4187 N N . VAL B 1 189 ? -9.344 30.031 1.506 1 97.81 189 VAL B N 1
ATOM 4188 C CA . VAL B 1 189 ? -9.734 29 2.473 1 97.81 189 VAL B CA 1
ATOM 4189 C C . VAL B 1 189 ? -11.258 29.016 2.641 1 97.81 189 VAL B C 1
ATOM 4191 O O . VAL B 1 189 ? -11.945 29.844 2.059 1 97.81 189 VAL B O 1
ATOM 4194 N N . ALA B 1 190 ? -11.852 28.109 3.379 1 96.12 190 ALA B N 1
ATOM 4195 C CA . ALA B 1 190 ? -13.281 27.812 3.391 1 96.12 190 ALA B CA 1
ATOM 4196 C C . ALA B 1 190 ? -14.078 29.016 3.922 1 96.12 190 ALA B C 1
ATOM 4198 O O . ALA B 1 190 ? -15.25 29.172 3.584 1 96.12 190 ALA B O 1
ATOM 4199 N N . ASP B 1 191 ? -13.492 29.812 4.727 1 95.56 191 ASP B N 1
ATOM 4200 C CA . ASP B 1 191 ? -14.242 30.922 5.293 1 95.56 191 ASP B CA 1
ATOM 4201 C C . ASP B 1 191 ? -13.992 32.219 4.516 1 95.56 191 ASP B C 1
ATOM 4203 O O . ASP B 1 191 ? -14.281 33.312 5.004 1 95.56 191 ASP B O 1
ATOM 4207 N N . GLY B 1 192 ? -13.281 32.125 3.387 1 96.38 192 GLY B N 1
ATOM 4208 C CA . GLY B 1 192 ? -13.312 33.219 2.422 1 96.38 192 GLY B CA 1
ATOM 4209 C C . GLY B 1 192 ? -12.016 34 2.375 1 96.38 192 GLY B C 1
ATOM 4210 O O . GLY B 1 192 ? -11.773 34.75 1.423 1 96.38 192 GLY B O 1
ATOM 4211 N N . HIS B 1 193 ? -11.18 33.875 3.297 1 98 193 HIS B N 1
ATOM 4212 C CA . HIS B 1 193 ? -9.898 34.562 3.27 1 98 193 HIS B CA 1
ATOM 4213 C C . HIS B 1 193 ? -9.008 34.031 2.156 1 98 193 HIS B C 1
ATOM 4215 O O . HIS B 1 193 ? -9.062 32.844 1.826 1 98 193 HIS B O 1
ATOM 4221 N N . SER B 1 194 ? -8.219 34.906 1.585 1 98.62 194 SER B N 1
ATOM 4222 C CA . SER B 1 194 ? -7.223 34.438 0.639 1 98.62 194 SER B CA 1
ATOM 4223 C C . SER B 1 194 ? -6.227 33.5 1.32 1 98.62 194 SER B C 1
ATOM 4225 O O . SER B 1 194 ? -5.98 33.625 2.521 1 98.62 194 SER B O 1
ATOM 4227 N N . ILE B 1 195 ? -5.621 32.625 0.547 1 98.69 195 ILE B N 1
ATOM 4228 C CA . ILE B 1 195 ? -4.66 31.703 1.141 1 98.69 195 ILE B CA 1
ATOM 4229 C C . ILE B 1 195 ? -3.453 32.469 1.664 1 98.69 195 ILE B C 1
ATOM 4231 O O . ILE B 1 195 ? -2.877 32.125 2.693 1 98.69 195 ILE B O 1
ATOM 4235 N N . VAL B 1 196 ? -3.043 33.562 1.038 1 98.81 196 VAL B N 1
ATOM 4236 C CA . VAL B 1 196 ? -1.94 34.406 1.486 1 98.81 196 VAL B CA 1
ATOM 4237 C C . VAL B 1 196 ? -2.283 35.031 2.836 1 98.81 196 VAL B C 1
ATOM 4239 O O . VAL B 1 196 ? -1.479 35 3.77 1 98.81 196 VAL B O 1
ATOM 4242 N N . ASP B 1 197 ? -3.486 35.562 2.926 1 98.81 197 ASP B N 1
ATOM 4243 C CA . ASP B 1 197 ? -3.904 36.219 4.168 1 98.81 197 ASP B CA 1
ATOM 4244 C C . ASP B 1 197 ? -3.994 35.188 5.309 1 98.81 197 ASP B C 1
ATOM 4246 O O . ASP B 1 197 ? -3.689 35.531 6.457 1 98.81 197 ASP B O 1
ATOM 4250 N N . ALA B 1 198 ? -4.434 34.062 4.965 1 98.88 198 ALA B N 1
ATOM 4251 C CA . ALA B 1 198 ? -4.52 33 5.973 1 98.88 198 ALA B CA 1
ATOM 4252 C C . ALA B 1 198 ? -3.137 32.656 6.523 1 98.88 198 ALA B C 1
ATOM 4254 O O . ALA B 1 198 ? -2.961 32.562 7.742 1 98.88 198 ALA B O 1
ATOM 4255 N N . MET B 1 199 ? -2.143 32.531 5.668 1 98.88 199 MET B N 1
ATOM 4256 C CA . MET B 1 199 ? -0.787 32.188 6.102 1 98.88 199 MET B CA 1
ATOM 4257 C C . MET B 1 199 ? -0.198 33.344 6.938 1 98.88 199 MET B C 1
ATOM 4259 O O . MET B 1 199 ? 0.46 33.094 7.949 1 98.88 199 MET B O 1
ATOM 4263 N N . LYS B 1 200 ? -0.466 34.562 6.523 1 98.88 200 LYS B N 1
ATOM 4264 C CA . LYS B 1 200 ? 0.015 35.719 7.281 1 98.88 200 LYS B CA 1
ATOM 4265 C C . LYS B 1 200 ? -0.588 35.75 8.68 1 98.88 200 LYS B C 1
ATOM 4267 O O . LYS B 1 200 ? 0.103 36.062 9.656 1 98.88 200 LYS B O 1
ATOM 4272 N N . ALA B 1 201 ? -1.857 35.438 8.703 1 98.88 201 ALA B N 1
ATOM 4273 C CA . ALA B 1 201 ? -2.551 35.469 9.992 1 98.88 201 ALA B CA 1
ATOM 4274 C C . ALA B 1 201 ? -1.968 34.406 10.938 1 98.88 201 ALA B C 1
ATOM 4276 O O . ALA B 1 201 ? -1.775 34.688 12.125 1 98.88 201 ALA B O 1
ATOM 4277 N N . LEU B 1 202 ? -1.682 33.281 10.453 1 98.94 202 LEU B N 1
ATOM 4278 C CA . LEU B 1 202 ? -1.136 32.188 11.273 1 98.94 202 LEU B CA 1
ATOM 4279 C C . LEU B 1 202 ? 0.292 32.5 11.711 1 98.94 202 LEU B C 1
ATOM 4281 O O . LEU B 1 202 ? 0.677 32.219 12.852 1 98.94 202 LEU B O 1
ATOM 4285 N N . GLU B 1 203 ? 1.077 33.094 10.797 1 98.88 203 GLU B N 1
ATOM 4286 C CA . GLU B 1 203 ? 2.414 33.562 11.164 1 98.88 203 GLU B CA 1
ATOM 4287 C C . GLU B 1 203 ? 2.354 34.594 12.281 1 98.88 203 GLU B C 1
ATOM 4289 O O . GLU B 1 203 ? 3.088 34.469 13.266 1 98.88 203 GLU B O 1
ATOM 4294 N N . LYS B 1 204 ? 1.48 35.531 12.102 1 98.75 204 LYS B N 1
ATOM 4295 C CA . LYS B 1 204 ? 1.317 36.594 13.102 1 98.75 204 LYS B CA 1
ATOM 4296 C C . LYS B 1 204 ? 0.876 36 14.445 1 98.75 204 LYS B C 1
ATOM 4298 O O . LYS B 1 204 ? 1.271 36.5 15.5 1 98.75 204 LYS B O 1
ATOM 4303 N N . GLY B 1 205 ? 0.096 34.938 14.336 1 98.81 205 GLY B N 1
ATOM 4304 C CA . GLY B 1 205 ? -0.372 34.25 15.531 1 98.81 205 GLY B CA 1
ATOM 4305 C C . GLY B 1 205 ? 0.72 33.5 16.25 1 98.81 205 GLY B C 1
ATOM 4306 O O . GLY B 1 205 ? 0.53 33.031 17.375 1 98.81 205 GLY B O 1
ATOM 4307 N N . GLY B 1 206 ? 1.873 33.281 15.609 1 98.75 206 GLY B N 1
ATOM 4308 C CA . GLY B 1 206 ? 3.01 32.688 16.297 1 98.75 206 GLY B CA 1
ATOM 4309 C C . GLY B 1 206 ? 3.355 31.297 15.805 1 98.75 206 GLY B C 1
ATOM 4310 O O . GLY B 1 206 ? 4.176 30.594 16.406 1 98.75 206 GLY B O 1
ATOM 4311 N N . ALA B 1 207 ? 2.766 30.828 14.75 1 98.88 207 ALA B N 1
ATOM 4312 C CA . ALA B 1 207 ? 3.121 29.531 14.203 1 98.88 207 ALA B CA 1
ATOM 4313 C C . ALA B 1 207 ? 4.574 29.5 13.734 1 98.88 207 ALA B C 1
ATOM 4315 O O . ALA B 1 207 ? 5.051 30.453 13.117 1 98.88 207 ALA B O 1
ATOM 4316 N N . ALA B 1 208 ? 5.277 28.438 14.07 1 98.88 208 ALA B N 1
ATOM 4317 C CA . ALA B 1 208 ? 6.664 28.281 13.648 1 98.88 208 ALA B CA 1
ATOM 4318 C C . ALA B 1 208 ? 6.746 27.906 12.172 1 98.88 208 ALA B C 1
ATOM 4320 O O . ALA B 1 208 ? 7.73 28.203 11.5 1 98.88 208 ALA B O 1
ATOM 4321 N N . VAL B 1 209 ? 5.793 27.172 11.719 1 98.94 209 VAL B N 1
ATOM 4322 C CA . VAL B 1 209 ? 5.629 26.734 10.336 1 98.94 209 VAL B CA 1
ATOM 4323 C C . VAL B 1 209 ? 4.164 26.891 9.922 1 98.94 209 VAL B C 1
ATOM 4325 O O . VAL B 1 209 ? 3.262 26.562 10.695 1 98.94 209 VAL B O 1
ATOM 4328 N N . VAL B 1 210 ? 3.91 27.422 8.773 1 98.94 210 VAL B N 1
ATOM 4329 C CA . VAL B 1 210 ? 2.578 27.469 8.18 1 98.94 210 VAL B CA 1
ATOM 4330 C C . VAL B 1 210 ? 2.594 26.781 6.816 1 98.94 210 VAL B C 1
ATOM 4332 O O . VAL B 1 210 ? 3.662 26.484 6.273 1 98.94 210 VAL B O 1
ATOM 4335 N N . GLY B 1 211 ? 1.433 26.422 6.289 1 98.88 211 GLY B N 1
ATOM 4336 C CA . GLY B 1 211 ? 1.425 25.844 4.953 1 98.88 211 GLY B CA 1
ATOM 4337 C C . GLY B 1 211 ? 0.207 24.984 4.688 1 98.88 211 GLY B C 1
ATOM 4338 O O . GLY B 1 211 ? -0.894 25.297 5.145 1 98.88 211 GLY B O 1
ATOM 4339 N N . PHE B 1 212 ? 0.416 23.969 3.842 1 98.88 212 PHE B N 1
ATOM 4340 C CA . PHE B 1 212 ? -0.719 23.234 3.297 1 98.88 212 PHE B CA 1
ATOM 4341 C C . PHE B 1 212 ? -0.487 21.734 3.396 1 98.88 212 PHE B C 1
ATOM 4343 O O . PHE B 1 212 ? 0.64 21.266 3.234 1 98.88 212 PHE B O 1
ATOM 4350 N N . ASN B 1 213 ? -1.549 21.031 3.701 1 98.75 213 ASN B N 1
ATOM 4351 C CA . ASN B 1 213 ? -1.503 19.578 3.637 1 98.75 213 ASN B CA 1
ATOM 4352 C C . ASN B 1 213 ? -2.801 19 3.08 1 98.75 213 ASN B C 1
ATOM 4354 O O . ASN B 1 213 ? -3.832 19.672 3.068 1 98.75 213 ASN B O 1
ATOM 4358 N N . CYS B 1 214 ? -2.723 17.781 2.584 1 98.12 214 CYS B N 1
ATOM 4359 C CA . CYS B 1 214 ? -3.84 16.906 2.244 1 98.12 214 CYS B CA 1
ATOM 4360 C C . CYS B 1 214 ? -4.672 17.5 1.112 1 98.12 214 CYS B C 1
ATOM 4362 O O . CYS B 1 214 ? -4.34 18.562 0.583 1 98.12 214 CYS B O 1
ATOM 4364 N N . CYS B 1 215 ? -5.652 16.859 0.598 1 97.62 215 CYS B N 1
ATOM 4365 C CA . CYS B 1 215 ? -6.688 17.109 -0.397 1 97.62 215 CYS B CA 1
ATOM 4366 C C . CYS B 1 215 ? -6.086 17.234 -1.791 1 97.62 215 CYS B C 1
ATOM 4368 O O . CYS B 1 215 ? -6.617 16.688 -2.754 1 97.62 215 CYS B O 1
ATOM 4370 N N . ARG B 1 216 ? -5.035 18.078 -1.93 1 98.62 216 ARG B N 1
ATOM 4371 C CA . ARG B 1 216 ? -4.43 18.359 -3.229 1 98.62 216 ARG B CA 1
ATOM 4372 C C . ARG B 1 216 ? -3.127 17.578 -3.396 1 98.62 216 ARG B C 1
ATOM 4374 O O . ARG B 1 216 ? -2.361 17.422 -2.441 1 98.62 216 ARG B O 1
ATOM 4381 N N . GLY B 1 217 ? -2.877 17.094 -4.602 1 98.75 217 GLY B N 1
ATOM 4382 C CA . GLY B 1 217 ? -1.643 16.391 -4.914 1 98.75 217 GLY B CA 1
ATOM 4383 C C . GLY B 1 217 ? -0.453 17.312 -5.082 1 98.75 217 GLY B C 1
ATOM 4384 O O . GLY B 1 217 ? -0.572 18.531 -4.891 1 98.75 217 GLY B O 1
ATOM 4385 N N . PRO B 1 218 ? 0.689 16.703 -5.41 1 98.69 218 PRO B N 1
ATOM 4386 C CA . PRO B 1 218 ? 1.937 17.469 -5.473 1 98.69 218 PRO B CA 1
ATOM 4387 C C . PRO B 1 218 ? 1.851 18.656 -6.426 1 98.69 218 PRO B C 1
ATOM 4389 O O . PRO B 1 218 ? 2.221 19.781 -6.059 1 98.69 218 PRO B O 1
ATOM 4392 N N . PHE B 1 219 ? 1.266 18.5 -7.551 1 97.44 219 PHE B N 1
ATOM 4393 C CA . PHE B 1 219 ? 1.388 19.484 -8.609 1 97.44 219 PHE B CA 1
ATOM 4394 C C . PHE B 1 219 ? 0.273 20.531 -8.5 1 97.44 219 PHE B C 1
ATOM 4396 O O . PHE B 1 219 ? 0.33 21.578 -9.148 1 97.44 219 PHE B O 1
ATOM 4403 N N . THR B 1 220 ? -0.726 20.234 -7.668 1 98.5 220 THR B N 1
ATOM 4404 C CA . THR B 1 220 ? -1.729 21.25 -7.375 1 98.5 220 THR B CA 1
ATOM 4405 C C . THR B 1 220 ? -1.426 21.938 -6.047 1 98.5 220 THR B C 1
ATOM 4407 O O . THR B 1 220 ? -2.004 22.984 -5.738 1 98.5 220 THR B O 1
ATOM 4410 N N . THR B 1 221 ? -0.518 21.391 -5.281 1 98.69 221 THR B N 1
ATOM 4411 C CA . THR B 1 221 ? -0.071 22.016 -4.039 1 98.69 221 THR B CA 1
ATOM 4412 C C . THR B 1 221 ? 1.06 23 -4.305 1 98.69 221 THR B C 1
ATOM 4414 O O . THR B 1 221 ? 1.105 24.078 -3.701 1 98.69 221 THR B O 1
ATOM 4417 N N . LEU B 1 222 ? 1.962 22.734 -5.25 1 98.56 222 LEU B N 1
ATOM 4418 C CA . LEU B 1 222 ? 3.148 23.531 -5.512 1 98.56 222 LEU B CA 1
ATOM 4419 C C . LEU B 1 222 ? 2.764 24.969 -5.883 1 98.56 222 LEU B C 1
ATOM 4421 O O . LEU B 1 222 ? 3.34 25.922 -5.363 1 98.56 222 LEU B O 1
ATOM 4425 N N . PRO B 1 223 ? 1.73 25.125 -6.75 1 98.25 223 PRO B N 1
ATOM 4426 C CA . PRO B 1 223 ? 1.343 26.5 -7.078 1 98.25 223 PRO B CA 1
ATOM 4427 C C . PRO B 1 223 ? 0.866 27.281 -5.863 1 98.25 223 PRO B C 1
ATOM 4429 O O . PRO B 1 223 ? 1.049 28.5 -5.801 1 98.25 223 PRO B O 1
ATOM 4432 N N . LEU B 1 224 ? 0.222 26.625 -4.895 1 98.69 224 LEU B N 1
ATOM 4433 C CA . LEU B 1 224 ? -0.185 27.297 -3.67 1 98.69 224 LEU B CA 1
ATOM 4434 C C . LEU B 1 224 ? 1.028 27.828 -2.91 1 98.69 224 LEU B C 1
ATOM 4436 O O . LEU B 1 224 ? 1.017 28.953 -2.42 1 98.69 224 LEU B O 1
ATOM 4440 N N . ILE B 1 225 ? 2.047 27 -2.811 1 98.56 225 ILE B N 1
ATOM 4441 C CA . ILE B 1 225 ? 3.283 27.344 -2.117 1 98.56 225 ILE B CA 1
ATOM 4442 C C . ILE B 1 225 ? 3.918 28.578 -2.775 1 98.56 225 ILE B C 1
ATOM 4444 O O . ILE B 1 225 ? 4.336 29.5 -2.09 1 98.56 225 ILE B O 1
ATOM 4448 N N . GLU B 1 226 ? 3.949 28.562 -4.055 1 98 226 GLU B N 1
ATOM 4449 C CA . GLU B 1 226 ? 4.555 29.656 -4.809 1 98 226 GLU B CA 1
ATOM 4450 C C . GLU B 1 226 ? 3.814 30.969 -4.566 1 98 226 GLU B C 1
ATOM 4452 O O . GLU B 1 226 ? 4.434 32.031 -4.496 1 98 226 GLU B O 1
ATOM 4457 N N . LYS B 1 227 ? 2.553 30.859 -4.426 1 97.81 227 LYS B N 1
ATOM 4458 C CA . LYS B 1 227 ? 1.726 32.031 -4.199 1 97.81 227 LYS B CA 1
ATOM 4459 C C . LYS B 1 227 ? 1.986 32.625 -2.818 1 97.81 227 LYS B C 1
ATOM 4461 O O . LYS B 1 227 ? 1.914 33.844 -2.639 1 97.81 227 LYS B O 1
ATOM 4466 N N . VAL B 1 228 ? 2.252 31.797 -1.882 1 98.2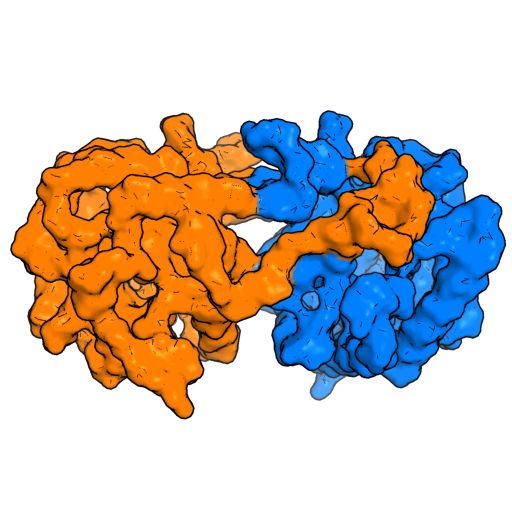5 228 VAL B N 1
ATOM 4467 C CA . VAL B 1 228 ? 2.361 32.219 -0.496 1 98.25 228 VAL B CA 1
ATOM 4468 C C . VAL B 1 228 ? 3.807 32.625 -0.189 1 98.25 228 VAL B C 1
ATOM 4470 O O . VAL B 1 228 ? 4.062 33.438 0.684 1 98.25 228 VAL B O 1
ATOM 4473 N N . LYS B 1 229 ? 4.672 31.984 -0.932 1 96.88 229 LYS B N 1
ATOM 4474 C CA . LYS B 1 229 ? 6.094 32.25 -0.705 1 96.88 229 LYS B CA 1
ATOM 4475 C C . LYS B 1 229 ? 6.414 33.719 -0.867 1 96.88 229 LYS B C 1
ATOM 4477 O O . LYS B 1 229 ? 5.949 34.375 -1.812 1 96.88 229 LYS B O 1
ATOM 4482 N N . GLY B 1 230 ? 7.16 34.344 -0.021 1 96.5 230 GLY B N 1
ATOM 4483 C CA . GLY B 1 230 ? 7.52 35.75 -0.062 1 96.5 230 GLY B CA 1
ATOM 4484 C C . GLY B 1 230 ? 6.59 36.625 0.756 1 96.5 230 GLY B C 1
ATOM 4485 O O . GLY B 1 230 ? 6.91 37.781 1.038 1 96.5 230 GLY B O 1
ATOM 4486 N N . HIS B 1 231 ? 5.461 36.031 1.128 1 98.31 231 HIS B N 1
ATOM 4487 C CA . HIS B 1 231 ? 4.5 36.812 1.896 1 98.31 231 HIS B CA 1
ATOM 4488 C C . HIS B 1 231 ? 4.582 36.5 3.383 1 98.31 231 HIS B C 1
ATOM 4490 O O . HIS B 1 231 ? 3.959 37.156 4.207 1 98.31 231 HIS B O 1
ATOM 4496 N N . VAL B 1 232 ? 5.312 35.438 3.713 1 98.19 232 VAL B N 1
ATOM 4497 C CA . VAL B 1 232 ? 5.547 35.062 5.102 1 98.19 232 VAL B CA 1
ATOM 4498 C C . VAL B 1 232 ? 7.039 34.812 5.324 1 98.19 232 VAL B C 1
ATOM 4500 O O . VAL B 1 232 ? 7.773 34.5 4.379 1 98.19 232 VAL B O 1
ATOM 4503 N N . LYS B 1 233 ? 7.465 34.906 6.535 1 97.69 233 LYS B N 1
ATOM 4504 C CA . LYS B 1 233 ? 8.875 34.75 6.867 1 97.69 233 LYS B CA 1
ATOM 4505 C C . LYS B 1 233 ? 9.164 33.344 7.434 1 97.69 233 LYS B C 1
ATOM 4507 O O . LYS B 1 233 ? 10.281 32.844 7.32 1 97.69 233 LYS B O 1
ATOM 4512 N N . VAL B 1 234 ? 8.188 32.75 8.07 1 98.38 234 VAL B N 1
ATOM 4513 C CA . VAL B 1 234 ? 8.375 31.422 8.625 1 98.38 234 VAL B CA 1
ATOM 4514 C C . VAL B 1 234 ? 8.375 30.391 7.496 1 98.38 234 VAL B C 1
ATOM 4516 O O . VAL B 1 234 ? 7.875 30.656 6.398 1 98.38 234 VAL B O 1
ATOM 4519 N N . PRO B 1 235 ? 8.961 29.203 7.742 1 98.75 235 PRO B N 1
ATOM 4520 C CA . PRO B 1 235 ? 8.945 28.156 6.727 1 98.75 235 PRO B CA 1
ATOM 4521 C C . PRO B 1 235 ? 7.527 27.75 6.316 1 98.75 235 PRO B C 1
ATOM 4523 O O . PRO B 1 235 ? 6.613 27.766 7.145 1 98.75 235 PRO B O 1
ATOM 4526 N N . ILE B 1 236 ? 7.395 27.375 5.023 1 98.75 236 ILE B N 1
ATOM 4527 C CA . ILE B 1 236 ? 6.129 26.906 4.469 1 98.75 236 ILE B CA 1
ATOM 4528 C C . ILE B 1 236 ? 6.141 25.391 4.359 1 98.75 236 ILE B C 1
ATOM 4530 O O . ILE B 1 236 ? 7.074 24.812 3.799 1 98.75 236 ILE B O 1
ATOM 4534 N N . ALA B 1 237 ? 5.105 24.781 4.949 1 98.88 237 ALA B N 1
ATOM 4535 C CA . ALA B 1 237 ? 4.945 23.328 4.902 1 98.88 237 ALA B CA 1
ATOM 4536 C C . ALA B 1 237 ? 4.254 22.891 3.611 1 98.88 237 ALA B C 1
ATOM 4538 O O . ALA B 1 237 ? 3.314 23.547 3.152 1 98.88 237 ALA B O 1
ATOM 4539 N N . ALA B 1 238 ? 4.727 21.875 2.986 1 98.88 238 ALA B N 1
ATOM 4540 C CA . ALA B 1 238 ? 4.113 21.25 1.812 1 98.88 238 ALA B CA 1
ATOM 4541 C C . ALA B 1 238 ? 3.955 19.75 2.002 1 98.88 238 ALA B C 1
ATOM 4543 O O . ALA B 1 238 ? 4.934 19 1.926 1 98.88 238 ALA B O 1
ATOM 4544 N N . LEU B 1 239 ? 2.752 19.281 2.254 1 98.88 239 LEU B N 1
ATOM 4545 C CA . LEU B 1 239 ? 2.457 17.859 2.463 1 98.88 239 LEU B CA 1
ATOM 4546 C C . LEU B 1 239 ? 1.254 17.438 1.63 1 98.88 239 LEU B C 1
ATOM 4548 O O . LEU B 1 239 ? 0.177 17.172 2.174 1 98.88 239 LEU B O 1
ATOM 4552 N N . PRO B 1 240 ? 1.443 17.281 0.332 1 98.94 240 PRO B N 1
ATOM 4553 C CA . PRO B 1 240 ? 0.345 16.906 -0.559 1 98.94 240 PRO B CA 1
ATOM 4554 C C . PRO B 1 240 ? -0.094 15.453 -0.365 1 98.94 240 PRO B C 1
ATOM 4556 O O . PRO B 1 240 ? 0.65 14.648 0.203 1 98.94 240 PRO B O 1
ATOM 4559 N N . VAL B 1 241 ? -1.332 15.18 -0.784 1 98.81 241 VAL B N 1
ATOM 4560 C CA . VAL B 1 241 ? -1.73 13.789 -0.947 1 98.81 241 VAL B CA 1
ATOM 4561 C C . VAL B 1 241 ? -0.973 13.164 -2.117 1 98.81 241 VAL B C 1
ATOM 4563 O O . VAL B 1 241 ? -0.308 13.875 -2.879 1 98.81 241 VAL B O 1
ATOM 4566 N N . LEU B 1 242 ? -1.092 11.906 -2.238 1 98.75 242 LEU B N 1
ATOM 4567 C CA . LEU B 1 242 ? -0.305 11.211 -3.252 1 98.75 242 LEU B CA 1
ATOM 4568 C C . LEU B 1 242 ? -1.169 10.844 -4.453 1 98.75 242 LEU B C 1
ATOM 4570 O O . LEU B 1 242 ? -0.971 9.797 -5.07 1 98.75 242 LEU B O 1
ATOM 4574 N N . TYR B 1 243 ? -2.135 11.602 -4.75 1 98.81 243 TYR B N 1
ATOM 4575 C CA . TYR B 1 243 ? -3 11.359 -5.895 1 98.81 243 TYR B CA 1
ATOM 4576 C C . TYR B 1 243 ? -2.77 12.398 -6.984 1 98.81 243 TYR B C 1
ATOM 4578 O O . TYR B 1 243 ? -2.385 13.539 -6.699 1 98.81 243 TYR B O 1
ATOM 4586 N N . ARG B 1 244 ? -3.02 12.031 -8.203 1 98.62 244 ARG B N 1
ATOM 4587 C CA . ARG B 1 244 ? -2.715 12.852 -9.367 1 98.62 244 ARG B CA 1
ATOM 4588 C C . ARG B 1 244 ? -3.809 13.883 -9.609 1 98.62 244 ARG B C 1
ATOM 4590 O O . ARG B 1 244 ? -4.445 13.891 -10.672 1 98.62 244 ARG B O 1
ATOM 4597 N N . THR B 1 245 ? -3.934 14.797 -8.711 1 98.56 245 THR B N 1
ATOM 4598 C CA . THR B 1 245 ? -4.891 15.883 -8.883 1 98.56 245 THR B CA 1
ATOM 4599 C C . THR B 1 245 ? -4.395 16.891 -9.93 1 98.56 245 THR B C 1
ATOM 4601 O O . THR B 1 245 ? -3.189 17 -10.156 1 98.56 245 THR B O 1
ATOM 4604 N N . ASP B 1 246 ? -5.32 17.516 -10.539 1 97.44 246 ASP B N 1
ATOM 4605 C CA . ASP B 1 246 ? -5.039 18.531 -11.555 1 97.44 246 ASP B CA 1
ATOM 4606 C C . ASP B 1 246 ? -6.113 19.609 -11.57 1 97.44 246 ASP B C 1
ATOM 4608 O O . ASP B 1 246 ? -6.883 19.75 -10.617 1 97.44 246 ASP B O 1
ATOM 4612 N N . GLU B 1 247 ? -6.109 20.438 -12.586 1 95.12 247 GLU B N 1
ATOM 4613 C CA . GLU B 1 247 ? -7.039 21.562 -12.625 1 95.12 247 GLU B CA 1
ATOM 4614 C C . GLU B 1 247 ? -8.484 21.078 -12.719 1 95.12 247 GLU B C 1
ATOM 4616 O O . GLU B 1 247 ? -9.391 21.703 -12.164 1 95.12 247 GLU B O 1
ATOM 4621 N N . GLN B 1 248 ? -8.688 20.016 -13.445 1 95.81 248 GLN B N 1
ATOM 4622 C CA . GLN B 1 248 ? -10.031 19.484 -13.609 1 95.81 248 GLN B CA 1
ATOM 4623 C C . GLN B 1 248 ? -10.508 18.797 -12.336 1 95.81 248 GLN B C 1
ATOM 4625 O O . GLN B 1 248 ? -11.68 18.891 -11.969 1 95.81 248 GLN B O 1
ATOM 4630 N N . TYR B 1 249 ? -9.664 18.078 -11.703 1 97.44 249 TYR B N 1
ATOM 4631 C CA . TYR B 1 249 ? -9.898 17.391 -10.445 1 97.44 249 TYR B CA 1
ATOM 4632 C C . TYR B 1 249 ? -8.906 17.844 -9.375 1 97.44 249 TYR B C 1
ATOM 4634 O O . TYR B 1 249 ? -7.965 17.109 -9.047 1 97.44 249 TYR B O 1
ATOM 4642 N N . PRO B 1 250 ? -9.156 18.922 -8.781 1 97.06 250 PRO B N 1
ATOM 4643 C CA . PRO B 1 250 ? -8.125 19.609 -8.008 1 97.06 250 PRO B CA 1
ATOM 4644 C C . PRO B 1 250 ? -7.898 18.984 -6.637 1 97.06 250 PRO B C 1
ATOM 4646 O O . PRO B 1 250 ? -6.918 19.297 -5.961 1 97.06 250 PRO B O 1
ATOM 4649 N N . THR B 1 251 ? -8.836 18.156 -6.184 1 98 251 THR B N 1
ATOM 4650 C CA . THR B 1 251 ? -8.711 17.516 -4.883 1 98 251 THR B CA 1
ATOM 4651 C C . THR B 1 251 ? -8.961 16.016 -4.992 1 98 251 THR B C 1
ATOM 4653 O O . THR B 1 251 ? -9.562 15.547 -5.965 1 98 251 THR B O 1
ATOM 4656 N N . MET B 1 252 ? -8.492 15.211 -4.012 1 97.94 252 MET B N 1
ATOM 4657 C CA . MET B 1 252 ? -8.688 13.766 -4.039 1 97.94 252 MET B CA 1
ATOM 4658 C C . MET B 1 252 ? -10.164 13.406 -3.945 1 97.94 252 MET B C 1
ATOM 4660 O O . MET B 1 252 ? -10.562 12.305 -4.312 1 97.94 252 MET B O 1
ATOM 4664 N N . GLN B 1 253 ? -10.977 14.359 -3.488 1 96.5 253 GLN B N 1
ATOM 4665 C CA . GLN B 1 253 ? -12.414 14.125 -3.369 1 96.5 253 GLN B CA 1
ATOM 4666 C C . GLN B 1 253 ? -13.125 14.398 -4.691 1 96.5 253 GLN B C 1
ATOM 4668 O O . GLN B 1 253 ? -14.289 14.023 -4.863 1 96.5 253 GLN B O 1
ATOM 4673 N N . SER B 1 254 ? -12.477 15.008 -5.605 1 96.06 254 SER B N 1
ATOM 4674 C CA . SER B 1 254 ? -13.148 15.469 -6.812 1 96.06 254 SER B CA 1
ATOM 4675 C C . SER B 1 254 ? -13.078 14.422 -7.922 1 96.06 254 SER B C 1
ATOM 4677 O O . SER B 1 254 ? -13.742 14.555 -8.953 1 96.06 254 SER B O 1
ATOM 4679 N N . PHE B 1 255 ? -12.336 13.367 -7.711 1 97.94 255 PHE B N 1
ATOM 4680 C CA . PHE B 1 255 ? -12.133 12.367 -8.75 1 97.94 255 PHE B CA 1
ATOM 4681 C C . PHE B 1 255 ? -13.422 11.609 -9.039 1 97.94 255 PHE B C 1
ATOM 4683 O O . PHE B 1 255 ? -14.242 11.398 -8.141 1 97.94 255 PHE B O 1
ATOM 4690 N N . VAL B 1 256 ? -13.531 11.227 -10.273 1 97.44 256 VAL B N 1
ATOM 4691 C CA . VAL B 1 256 ? -14.602 10.352 -10.727 1 97.44 256 VAL B CA 1
ATOM 4692 C C . VAL B 1 256 ? -14.008 9.039 -11.234 1 97.44 256 VAL B C 1
ATOM 4694 O O . VAL B 1 256 ? -13.039 9.039 -12 1 97.44 256 VAL B O 1
ATOM 4697 N N . ASN B 1 257 ? -14.531 7.895 -10.75 1 97.06 257 ASN B N 1
ATOM 4698 C CA . ASN B 1 257 ? -13.977 6.609 -11.148 1 97.06 257 ASN B CA 1
ATOM 4699 C C . ASN B 1 257 ? -14.414 6.219 -12.555 1 97.06 257 ASN B C 1
ATOM 4701 O O . ASN B 1 257 ? -15.07 7.004 -13.242 1 97.06 257 ASN B O 1
ATOM 4705 N N . HIS B 1 258 ? -14.031 5.047 -13.023 1 94.81 258 HIS B N 1
ATOM 4706 C CA . HIS B 1 258 ? -14.242 4.621 -14.398 1 94.81 258 HIS B CA 1
ATOM 4707 C C . HIS B 1 258 ? -15.727 4.426 -14.695 1 94.81 258 HIS B C 1
ATOM 4709 O O . HIS B 1 258 ? -16.125 4.383 -15.859 1 94.81 258 HIS B O 1
ATOM 4715 N N . GLU B 1 259 ? -16.562 4.289 -13.656 1 96.31 259 GLU B N 1
ATOM 4716 C CA . GLU B 1 259 ? -18.016 4.117 -13.82 1 96.31 259 GLU B CA 1
ATOM 4717 C C . GLU B 1 259 ? -18.734 5.461 -13.758 1 96.31 259 GLU B C 1
ATOM 4719 O O . GLU B 1 259 ? -19.953 5.516 -13.906 1 96.31 259 GLU B O 1
ATOM 4724 N N . GLY B 1 260 ? -18.047 6.504 -13.516 1 96 260 GLY B N 1
ATOM 4725 C CA . GLY B 1 260 ? -18.656 7.82 -13.453 1 96 260 GLY B CA 1
ATOM 4726 C C . GLY B 1 260 ? -19.078 8.227 -12.055 1 96 260 GLY B C 1
ATOM 4727 O O . GLY B 1 260 ? -19.703 9.273 -11.867 1 96 260 GLY B O 1
ATOM 4728 N N . SER B 1 261 ? -18.734 7.445 -11.102 1 96.06 261 SER B N 1
ATOM 4729 C CA . SER B 1 261 ? -19.094 7.727 -9.719 1 96.06 261 SER B CA 1
ATOM 4730 C C . SER B 1 261 ? -17.922 8.352 -8.961 1 96.06 261 SER B C 1
ATOM 4732 O O . SER B 1 261 ? -16.781 8.312 -9.43 1 96.06 261 SER B O 1
ATOM 4734 N N . ARG B 1 262 ? -18.219 8.969 -7.785 1 95.44 262 ARG B N 1
ATOM 4735 C CA . ARG B 1 262 ? -17.172 9.523 -6.926 1 95.44 262 ARG B CA 1
ATOM 4736 C C . ARG B 1 262 ? -16.141 8.453 -6.566 1 95.44 262 ARG B C 1
ATOM 4738 O O . ARG B 1 262 ? -16.5 7.371 -6.105 1 95.44 262 ARG B O 1
ATOM 4745 N N . ALA B 1 263 ? -14.93 8.773 -6.738 1 97.62 263 ALA B N 1
ATOM 4746 C CA . ALA B 1 263 ? -13.852 7.812 -6.516 1 97.62 263 ALA B CA 1
ATOM 4747 C C . ALA B 1 263 ? -13.5 7.715 -5.031 1 97.62 263 ALA B C 1
ATOM 4749 O O . ALA B 1 263 ? -13.094 6.656 -4.551 1 97.62 263 ALA B O 1
ATOM 4750 N N . PHE B 1 264 ? -13.609 8.789 -4.25 1 96.75 264 PHE B N 1
ATOM 4751 C CA . PHE B 1 264 ? -13.258 8.852 -2.834 1 96.75 264 PHE B CA 1
ATOM 4752 C C . PHE B 1 264 ? -14.266 8.078 -1.994 1 96.75 264 PHE B C 1
ATOM 4754 O O . PHE B 1 264 ? -15.477 8.234 -2.172 1 96.75 264 PHE B O 1
ATOM 4761 N N . PRO B 1 265 ? -13.859 7.23 -1.168 1 95.12 265 PRO B N 1
ATOM 4762 C CA . PRO B 1 265 ? -12.477 6.906 -0.809 1 95.12 265 PRO B CA 1
ATOM 4763 C C . PRO B 1 265 ? -11.992 5.598 -1.432 1 95.12 265 PRO B C 1
ATOM 4765 O O . PRO B 1 265 ? -10.789 5.324 -1.446 1 95.12 265 PRO B O 1
ATOM 4768 N N . MET B 1 266 ? -12.859 4.836 -2.043 1 93.56 266 MET B N 1
ATOM 4769 C CA . MET B 1 266 ? -12.609 3.426 -2.322 1 93.56 266 MET B CA 1
ATOM 4770 C C . MET B 1 266 ? -11.789 3.264 -3.598 1 93.56 266 MET B C 1
ATOM 4772 O O . MET B 1 266 ? -11.062 2.277 -3.752 1 93.56 266 MET B O 1
ATOM 4776 N N . ASP B 1 267 ? -11.852 4.254 -4.48 1 97.69 267 ASP B N 1
ATOM 4777 C CA . ASP B 1 267 ? -11.25 4.031 -5.793 1 97.69 267 ASP B CA 1
ATOM 4778 C C . ASP B 1 267 ? -10.031 4.93 -6 1 97.69 267 ASP B C 1
ATOM 4780 O O . ASP B 1 267 ? -9.57 5.105 -7.129 1 97.69 267 ASP B O 1
ATOM 4784 N N . LEU B 1 268 ? -9.508 5.434 -4.898 1 98.12 268 LEU B N 1
ATOM 4785 C CA . LEU B 1 268 ? -8.438 6.418 -4.984 1 98.12 268 LEU B CA 1
ATOM 4786 C C . LEU B 1 268 ? -7.145 5.77 -5.477 1 98.12 268 LEU B C 1
ATOM 4788 O O . LEU B 1 268 ? -6.281 6.445 -6.047 1 98.12 268 LEU B O 1
ATOM 4792 N N . ASP B 1 269 ? -6.973 4.457 -5.336 1 98.31 269 ASP B N 1
ATOM 4793 C CA . ASP B 1 269 ? -5.762 3.766 -5.766 1 98.31 269 ASP B CA 1
ATOM 4794 C C . ASP B 1 269 ? -5.484 4.012 -7.246 1 98.31 269 ASP B C 1
ATOM 4796 O O . ASP B 1 269 ? -4.328 4.113 -7.66 1 98.31 269 ASP B O 1
ATOM 4800 N N . ALA B 1 270 ? -6.52 4.105 -8.031 1 98.56 270 ALA B N 1
ATOM 4801 C CA . ALA B 1 270 ? -6.395 4.258 -9.477 1 98.56 270 ALA B CA 1
ATOM 4802 C C . ALA B 1 270 ? -5.852 5.637 -9.836 1 98.56 270 ALA B C 1
ATOM 4804 O O . ALA B 1 270 ? -5.461 5.879 -10.977 1 98.56 270 ALA B O 1
ATOM 4805 N N . PHE B 1 271 ? -5.715 6.516 -8.844 1 98.69 271 PHE B N 1
ATOM 4806 C CA . PHE B 1 271 ? -5.309 7.891 -9.094 1 98.69 271 PHE B CA 1
ATOM 4807 C C . PHE B 1 271 ? -3.99 8.203 -8.398 1 98.69 271 PHE B C 1
ATOM 4809 O O . PHE B 1 271 ? -3.588 9.367 -8.312 1 98.69 271 PHE B O 1
ATOM 4816 N N . LEU B 1 272 ? -3.291 7.258 -7.898 1 98.75 272 LEU B N 1
ATOM 4817 C CA . LEU B 1 272 ? -2.041 7.445 -7.168 1 98.75 272 LEU B CA 1
ATOM 4818 C C . LEU B 1 272 ? -0.967 8.039 -8.07 1 98.75 272 LEU B C 1
ATOM 4820 O O . LEU B 1 272 ? -0.938 7.766 -9.273 1 98.75 272 LEU B O 1
ATOM 4824 N N . CYS B 1 273 ? -0.101 8.812 -7.516 1 98.69 273 CYS B N 1
ATOM 4825 C CA . CYS B 1 273 ? 1.1 9.312 -8.18 1 98.69 273 CYS B CA 1
ATOM 4826 C C . CYS B 1 273 ? 2.111 8.188 -8.391 1 98.69 273 CYS B C 1
ATOM 4828 O O . CYS B 1 273 ? 2.029 7.148 -7.734 1 98.69 273 CYS B O 1
ATOM 4830 N N . SER B 1 274 ? 3.008 8.398 -9.359 1 98.25 274 SER B N 1
ATOM 4831 C CA . SER B 1 274 ? 4.184 7.547 -9.492 1 98.25 274 SER B CA 1
ATOM 4832 C C . SER B 1 274 ? 5.34 8.062 -8.641 1 98.25 274 SER B C 1
ATOM 4834 O O . SER B 1 274 ? 5.301 9.195 -8.148 1 98.25 274 SER B O 1
ATOM 4836 N N . ARG B 1 275 ? 6.336 7.254 -8.414 1 98 275 ARG B N 1
ATOM 4837 C CA . ARG B 1 275 ? 7.512 7.68 -7.66 1 98 275 ARG B CA 1
ATOM 4838 C C . ARG B 1 275 ? 8.258 8.781 -8.398 1 98 275 ARG B C 1
ATOM 4840 O O . ARG B 1 275 ? 8.852 9.664 -7.766 1 98 275 ARG B O 1
ATOM 4847 N N . THR B 1 276 ? 8.227 8.711 -9.719 1 98.5 276 THR B N 1
ATOM 4848 C CA . THR B 1 276 ? 8.859 9.773 -10.5 1 98.5 276 THR B CA 1
ATOM 4849 C C . THR B 1 276 ? 8.195 11.117 -10.227 1 98.5 276 THR B C 1
ATOM 4851 O O . THR B 1 276 ? 8.875 12.133 -10.102 1 98.5 276 THR B O 1
ATOM 4854 N N . MET B 1 277 ? 6.906 11.117 -10.109 1 98.69 277 MET B N 1
ATOM 4855 C CA . MET B 1 277 ? 6.18 12.344 -9.797 1 98.69 277 MET B CA 1
ATOM 4856 C C . MET B 1 277 ? 6.559 12.859 -8.406 1 98.69 277 MET B C 1
ATOM 4858 O O . MET B 1 277 ? 6.699 14.07 -8.211 1 98.69 277 MET B O 1
ATOM 4862 N N . ILE B 1 278 ? 6.762 11.953 -7.461 1 98.81 278 ILE B N 1
ATOM 4863 C CA . ILE B 1 278 ? 7.133 12.344 -6.105 1 98.81 278 ILE B CA 1
ATOM 4864 C C . ILE B 1 278 ? 8.562 12.891 -6.098 1 98.81 278 ILE B C 1
ATOM 4866 O O . ILE B 1 278 ? 8.859 13.852 -5.387 1 98.81 278 ILE B O 1
ATOM 4870 N N . ALA B 1 279 ? 9.414 12.227 -6.863 1 98.69 279 ALA B N 1
ATOM 4871 C CA . ALA B 1 279 ? 10.773 12.742 -6.992 1 98.69 279 ALA B CA 1
ATOM 4872 C C . ALA B 1 279 ? 10.773 14.164 -7.551 1 98.69 279 ALA B C 1
ATOM 4874 O O . ALA B 1 279 ? 11.523 15.023 -7.086 1 98.69 279 ALA B O 1
ATOM 4875 N N . GLU B 1 280 ? 9.969 14.422 -8.57 1 98.75 280 GLU B N 1
ATOM 4876 C CA . GLU B 1 280 ? 9.836 15.758 -9.148 1 98.75 280 GLU B CA 1
ATOM 4877 C C . GLU B 1 280 ? 9.344 16.75 -8.109 1 98.75 280 GLU B C 1
ATOM 4879 O O . GLU B 1 280 ? 9.844 17.875 -8.039 1 98.75 280 GLU B O 1
ATOM 4884 N N . PHE B 1 281 ? 8.367 16.359 -7.355 1 98.88 281 PHE B N 1
ATOM 4885 C CA . PHE B 1 281 ? 7.867 17.203 -6.273 1 98.88 281 PHE B CA 1
ATOM 4886 C C . PHE B 1 281 ? 8.992 17.562 -5.309 1 98.88 281 PHE B C 1
ATOM 4888 O O . PHE B 1 281 ? 9.156 18.719 -4.949 1 98.88 281 PHE B O 1
ATOM 4895 N N . GLY B 1 282 ? 9.766 16.516 -4.828 1 98.88 282 GLY B N 1
ATOM 4896 C CA . GLY B 1 282 ? 10.883 16.766 -3.932 1 98.88 282 GLY B CA 1
ATOM 4897 C C . GLY B 1 282 ? 11.898 17.734 -4.504 1 98.88 282 GLY B C 1
ATOM 4898 O O . GLY B 1 282 ? 12.383 18.625 -3.803 1 98.88 282 GLY B O 1
ATOM 4899 N N . GLN B 1 283 ? 12.203 17.562 -5.773 1 98.69 283 GLN B N 1
ATOM 4900 C CA . GLN B 1 283 ? 13.148 18.453 -6.438 1 98.69 283 GLN B CA 1
ATOM 4901 C C . GLN B 1 283 ? 12.641 19.891 -6.457 1 98.69 283 GLN B C 1
ATOM 4903 O O . GLN B 1 283 ? 13.406 20.828 -6.215 1 98.69 283 GLN B O 1
ATOM 4908 N N . ARG B 1 284 ? 11.414 20.062 -6.746 1 98.75 284 ARG B N 1
ATOM 4909 C CA . ARG B 1 284 ? 10.828 21.391 -6.754 1 98.75 284 ARG B CA 1
ATOM 4910 C C . ARG B 1 284 ? 10.852 22.016 -5.363 1 98.75 284 ARG B C 1
ATOM 4912 O O . ARG B 1 284 ? 11.062 23.219 -5.215 1 98.75 284 ARG B O 1
ATOM 4919 N N . CYS B 1 285 ? 10.547 21.172 -4.371 1 98.75 285 CYS B N 1
ATOM 4920 C CA . CYS B 1 285 ? 10.617 21.656 -2.998 1 98.75 285 CYS B CA 1
ATOM 4921 C C . CYS B 1 285 ? 12.016 22.156 -2.666 1 98.75 285 CYS B C 1
ATOM 4923 O O . CYS B 1 285 ? 12.18 23.188 -2.014 1 98.75 285 CYS B O 1
ATOM 4925 N N . ARG B 1 286 ? 12.984 21.391 -3.105 1 97.81 286 ARG B N 1
ATOM 4926 C CA . ARG B 1 286 ? 14.367 21.797 -2.9 1 97.81 286 ARG B CA 1
ATOM 4927 C C . ARG B 1 286 ? 14.664 23.125 -3.58 1 97.81 286 ARG B C 1
ATOM 4929 O O . ARG B 1 286 ? 15.297 24 -2.99 1 97.81 286 ARG B O 1
ATOM 4936 N N . GLU B 1 287 ? 14.211 23.281 -4.793 1 97.94 287 GLU B N 1
ATOM 4937 C CA . GLU B 1 287 ? 14.414 24.516 -5.566 1 97.94 287 GLU B CA 1
ATOM 4938 C C . GLU B 1 287 ? 13.758 25.703 -4.887 1 97.94 287 GLU B C 1
ATOM 4940 O O . GLU B 1 287 ? 14.281 26.828 -4.938 1 97.94 287 GLU B O 1
ATOM 4945 N N . LEU B 1 288 ? 12.68 25.453 -4.254 1 97.81 288 LEU B N 1
ATOM 4946 C CA . LEU B 1 288 ? 11.93 26.516 -3.596 1 97.81 288 LEU B CA 1
ATOM 4947 C C . LEU B 1 288 ? 12.477 26.781 -2.199 1 97.81 288 LEU B C 1
ATOM 4949 O O . LEU B 1 288 ? 12.062 27.734 -1.535 1 97.81 288 LEU B O 1
ATOM 4953 N N . GLY B 1 289 ? 13.406 25.906 -1.702 1 97.44 289 GLY B N 1
ATOM 4954 C CA . GLY B 1 289 ? 14.023 26.094 -0.397 1 97.44 28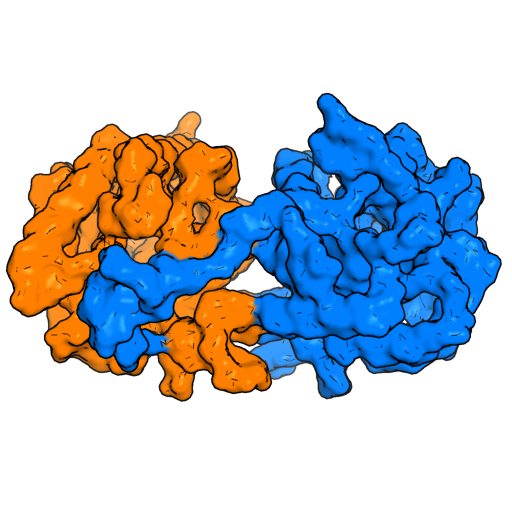9 GLY B CA 1
ATOM 4955 C C . GLY B 1 289 ? 13.078 25.781 0.753 1 97.44 289 GLY B C 1
ATOM 4956 O O . GLY B 1 289 ? 13.18 26.391 1.822 1 97.44 289 GLY B O 1
ATOM 4957 N N . LEU B 1 290 ? 12.172 24.859 0.507 1 98.5 290 LEU B N 1
ATOM 4958 C CA . LEU B 1 290 ? 11.219 24.516 1.562 1 98.5 290 LEU B CA 1
ATOM 4959 C C . LEU B 1 290 ? 11.914 23.75 2.684 1 98.5 290 LEU B C 1
ATOM 4961 O O . LEU B 1 290 ? 12.781 22.906 2.424 1 98.5 290 LEU B O 1
ATOM 4965 N N . GLN B 1 291 ? 11.484 24.016 3.93 1 98.56 291 GLN B N 1
ATOM 4966 C CA . GLN B 1 291 ? 12.18 23.453 5.082 1 98.56 291 GLN B CA 1
ATOM 4967 C C . GLN B 1 291 ? 11.297 22.484 5.844 1 98.56 291 GLN B C 1
ATOM 4969 O O . GLN B 1 291 ? 11.742 21.828 6.793 1 98.56 291 GLN B O 1
ATOM 4974 N N . TYR B 1 292 ? 10.047 22.328 5.559 1 98.88 292 TYR B N 1
ATOM 4975 C CA . TYR B 1 292 ? 9.109 21.375 6.141 1 98.88 292 TYR B CA 1
ATOM 4976 C C . TYR B 1 292 ? 8.305 20.672 5.055 1 98.88 292 TYR B C 1
ATOM 4978 O O . TYR B 1 292 ? 7.277 21.172 4.605 1 98.88 292 TYR B O 1
ATOM 4986 N N . VAL B 1 293 ? 8.781 19.516 4.633 1 98.94 293 VAL B N 1
ATOM 4987 C CA . VAL B 1 293 ? 8.242 18.828 3.465 1 98.94 293 VAL B CA 1
ATOM 4988 C C . VAL B 1 293 ? 7.824 17.406 3.846 1 98.94 293 VAL B C 1
ATOM 4990 O O . VAL B 1 293 ? 8.492 16.75 4.641 1 98.94 293 VAL B O 1
ATOM 4993 N N . GLY B 1 294 ? 6.723 16.969 3.352 1 98.88 294 GLY B N 1
ATOM 4994 C CA . GLY B 1 294 ? 6.258 15.617 3.631 1 98.88 294 GLY B CA 1
ATOM 4995 C C . GLY B 1 294 ? 5.191 15.141 2.664 1 98.88 294 GLY B C 1
ATOM 4996 O O . GLY B 1 294 ? 5.043 15.688 1.572 1 98.88 294 GLY B O 1
ATOM 4997 N N . LEU B 1 295 ? 4.617 14.055 2.953 1 98.88 295 LEU B N 1
ATOM 4998 C CA . LEU B 1 295 ? 3.543 13.438 2.186 1 98.88 295 LEU B CA 1
ATOM 4999 C C . LEU B 1 295 ? 2.391 13.023 3.098 1 98.88 295 LEU B C 1
ATOM 5001 O O . LEU B 1 295 ? 2.613 12.539 4.207 1 98.88 295 LEU B O 1
ATOM 5005 N N . CYS B 1 296 ? 1.203 13.266 2.641 1 98.5 296 CYS B N 1
ATOM 5006 C CA . CYS B 1 296 ? 0.005 13.008 3.432 1 98.5 296 CYS B CA 1
ATOM 5007 C C . CYS B 1 296 ? -0.746 11.797 2.896 1 98.5 296 CYS B C 1
ATOM 5009 O O . CYS B 1 296 ? -0.145 10.75 2.637 1 98.5 296 CYS B O 1
ATOM 5011 N N . CYS B 1 297 ? -2.127 11.82 2.795 1 98.12 297 CYS B N 1
ATOM 5012 C CA . CYS B 1 297 ? -2.971 10.68 2.443 1 98.12 297 CYS B CA 1
ATOM 5013 C C . CYS B 1 297 ? -2.516 10.055 1.132 1 98.12 297 CYS B C 1
ATOM 5015 O O . CYS B 1 297 ? -2.262 10.758 0.155 1 98.12 297 CYS B O 1
ATOM 5017 N N . GLY B 1 298 ? -2.471 8.742 1.094 1 98.12 298 GLY B N 1
ATOM 5018 C CA . GLY B 1 298 ? -1.985 8 -0.057 1 98.12 298 GLY B CA 1
ATOM 5019 C C . GLY B 1 298 ? -0.515 7.641 0.041 1 98.12 298 GLY B C 1
ATOM 5020 O O . GLY B 1 298 ? -0.003 6.867 -0.771 1 98.12 298 GLY B O 1
ATOM 5021 N N . ASN B 1 299 ? 0.145 8.164 1.045 1 98.5 299 ASN B N 1
ATOM 5022 C CA . ASN B 1 299 ? 1.572 7.953 1.269 1 98.5 299 ASN B CA 1
ATOM 5023 C C . ASN B 1 299 ? 1.868 6.516 1.687 1 98.5 299 ASN B C 1
ATOM 5025 O O . ASN B 1 299 ? 0.959 5.773 2.064 1 98.5 299 ASN B O 1
ATOM 5029 N N . ALA B 1 300 ? 3.059 6.074 1.421 1 98 300 ALA B N 1
ATOM 5030 C CA . ALA B 1 300 ? 3.689 4.836 1.863 1 98 300 ALA B CA 1
ATOM 5031 C C . ALA B 1 300 ? 5.203 4.992 1.951 1 98 300 ALA B C 1
ATOM 5033 O O . ALA B 1 300 ? 5.754 6.023 1.553 1 98 300 ALA B O 1
ATOM 5034 N N . SER B 1 301 ? 5.844 3.98 2.467 1 98.31 301 SER B N 1
ATOM 5035 C CA . SER B 1 301 ? 7.27 4.07 2.773 1 98.31 301 SER B CA 1
ATOM 5036 C C . SER B 1 301 ? 8.094 4.316 1.513 1 98.31 301 SER B C 1
ATOM 5038 O O . SER B 1 301 ? 9.031 5.109 1.525 1 98.31 301 SER B O 1
ATOM 5040 N N . HIS B 1 302 ? 7.723 3.65 0.42 1 98.31 302 HIS B N 1
ATOM 5041 C CA . HIS B 1 302 ? 8.523 3.803 -0.791 1 98.31 302 HIS B CA 1
ATOM 5042 C C . HIS B 1 302 ? 8.406 5.219 -1.351 1 98.31 302 HIS B C 1
ATOM 5044 O O . HIS B 1 302 ? 9.359 5.738 -1.938 1 98.31 302 HIS B O 1
ATOM 5050 N N . PHE B 1 303 ? 7.27 5.91 -1.122 1 98.81 303 PHE B N 1
ATOM 5051 C CA . PHE B 1 303 ? 7.117 7.297 -1.537 1 98.81 303 PHE B CA 1
ATOM 5052 C C . PHE B 1 303 ? 7.922 8.227 -0.637 1 98.81 303 PHE B C 1
ATOM 5054 O O . PHE B 1 303 ? 8.578 9.156 -1.119 1 98.81 303 PHE B O 1
ATOM 5061 N N . THR B 1 304 ? 7.836 7.973 0.679 1 98.88 304 THR B N 1
ATOM 5062 C CA . THR B 1 304 ? 8.617 8.766 1.621 1 98.88 304 THR B CA 1
ATOM 5063 C C . THR B 1 304 ? 10.109 8.641 1.329 1 98.88 304 THR B C 1
ATOM 5065 O O . THR B 1 304 ? 10.844 9.633 1.364 1 98.88 304 THR B O 1
ATOM 5068 N N . ARG B 1 305 ? 10.57 7.434 1.035 1 98.81 305 ARG B N 1
ATOM 5069 C CA . ARG B 1 305 ? 11.969 7.227 0.672 1 98.81 305 ARG B CA 1
ATOM 5070 C C . ARG B 1 305 ? 12.328 8.016 -0.583 1 98.81 305 ARG B C 1
ATOM 5072 O O . ARG B 1 305 ? 13.375 8.664 -0.634 1 98.81 305 ARG B O 1
ATOM 5079 N N . THR B 1 306 ? 11.445 7.93 -1.587 1 98.75 306 THR B N 1
ATOM 5080 C CA . THR B 1 306 ? 11.672 8.648 -2.834 1 98.75 306 THR B CA 1
ATOM 5081 C C . THR B 1 306 ? 11.766 10.148 -2.582 1 98.75 306 THR B C 1
ATOM 5083 O O . THR B 1 306 ? 12.641 10.82 -3.139 1 98.75 306 THR B O 1
ATOM 5086 N N . LEU B 1 307 ? 10.867 10.641 -1.742 1 98.94 307 LEU B N 1
ATOM 5087 C CA . LEU B 1 307 ? 10.922 12.047 -1.373 1 98.94 307 LEU B CA 1
ATOM 5088 C C . LEU B 1 307 ? 12.25 12.383 -0.7 1 98.94 307 LEU B C 1
ATOM 5090 O O . LEU B 1 307 ? 12.914 13.352 -1.076 1 98.94 307 LEU B O 1
ATOM 5094 N N . ALA B 1 308 ? 12.594 11.594 0.301 1 98.88 308 ALA B N 1
ATOM 5095 C CA . ALA B 1 308 ? 13.844 11.812 1.03 1 98.88 308 ALA B CA 1
ATOM 5096 C C . ALA B 1 308 ? 15.039 11.82 0.082 1 98.88 308 ALA B C 1
ATOM 5098 O O . ALA B 1 308 ? 15.883 12.719 0.14 1 98.88 308 ALA B O 1
ATOM 5099 N N . GLU B 1 309 ? 15.07 10.867 -0.783 1 98.75 309 GLU B N 1
ATOM 5100 C CA . GLU B 1 309 ? 16.172 10.758 -1.727 1 98.75 309 GLU B CA 1
ATOM 5101 C C . GLU B 1 309 ? 16.219 11.945 -2.684 1 98.75 309 GLU B C 1
ATOM 5103 O O . GLU B 1 309 ? 17.281 12.438 -3.027 1 98.75 309 GLU B O 1
ATOM 5108 N N . SER B 1 310 ? 15.039 12.391 -3.139 1 98.69 310 SER B N 1
ATOM 5109 C CA . SER B 1 310 ? 14.961 13.531 -4.051 1 98.69 310 SER B CA 1
ATOM 5110 C C . SER B 1 310 ? 15.414 14.82 -3.369 1 98.69 310 SER B C 1
ATOM 5112 O O . SER B 1 310 ? 15.766 15.789 -4.039 1 98.69 310 SER B O 1
ATOM 5114 N N . LEU B 1 311 ? 15.391 14.828 -2.055 1 98.62 311 LEU B N 1
ATOM 5115 C CA . LEU B 1 311 ? 15.844 15.977 -1.272 1 98.62 311 LEU B CA 1
ATOM 5116 C C . LEU B 1 311 ? 17.297 15.82 -0.869 1 98.62 311 LEU B C 1
ATOM 5118 O O . LEU B 1 311 ? 17.812 16.609 -0.063 1 98.62 311 LEU B O 1
ATOM 5122 N N . GLY B 1 312 ? 17.969 14.805 -1.347 1 97.88 312 GLY B N 1
ATOM 5123 C CA . GLY B 1 312 ? 19.406 14.633 -1.168 1 97.88 312 GLY B CA 1
ATOM 5124 C C . GLY B 1 312 ? 19.766 13.797 0.045 1 97.88 312 GLY B C 1
ATOM 5125 O O . GLY B 1 312 ? 20.906 13.797 0.493 1 97.88 312 GLY B O 1
ATOM 5126 N N . ARG B 1 313 ? 18.766 13.086 0.612 1 98.38 313 ARG B N 1
ATOM 5127 C CA . ARG B 1 313 ? 19 12.258 1.794 1 98.38 313 ARG B CA 1
ATOM 5128 C C . ARG B 1 313 ? 19.172 10.789 1.414 1 98.38 313 ARG B C 1
ATOM 5130 O O . ARG B 1 313 ? 18.812 10.383 0.31 1 98.38 313 ARG B O 1
ATOM 5137 N N . THR B 1 314 ? 19.828 9.992 2.244 1 98.44 314 THR B N 1
ATOM 5138 C CA . THR B 1 314 ? 19.969 8.547 2.109 1 98.44 314 THR B CA 1
ATOM 5139 C C . THR B 1 314 ? 19.5 7.832 3.369 1 98.44 314 THR B C 1
ATOM 5141 O O . THR B 1 314 ? 20.297 7.34 4.16 1 98.44 314 THR B O 1
ATOM 5144 N N . PRO B 1 315 ? 18.203 7.75 3.572 1 98.44 315 PRO B N 1
ATOM 5145 C CA . PRO B 1 315 ? 17.688 7.078 4.77 1 98.44 315 PRO B CA 1
ATOM 5146 C C . PRO B 1 315 ? 18.016 5.59 4.801 1 98.44 315 PRO B C 1
ATOM 5148 O O . PRO B 1 315 ? 18.516 5.043 3.812 1 98.44 315 PRO B O 1
ATOM 5151 N N . PRO B 1 316 ? 17.766 4.922 5.957 1 97.75 316 PRO B N 1
ATOM 5152 C CA . PRO B 1 316 ? 18.062 3.494 6.059 1 97.75 316 PRO B CA 1
ATOM 5153 C C . PRO B 1 316 ? 17.391 2.668 4.973 1 97.75 316 PRO B C 1
ATOM 5155 O O . PRO B 1 316 ? 17.969 1.714 4.457 1 97.75 316 PRO B O 1
ATOM 5158 N N . ALA B 1 317 ? 16.25 3.039 4.523 1 98.06 317 ALA B N 1
ATOM 5159 C CA . ALA B 1 317 ? 15.5 2.299 3.514 1 98.06 317 ALA B CA 1
ATOM 5160 C C . ALA B 1 317 ? 16.172 2.398 2.148 1 98.06 317 ALA B C 1
ATOM 5162 O O . ALA B 1 317 ? 15.852 1.644 1.229 1 98.06 317 ALA B O 1
ATOM 5163 N N . SER B 1 318 ? 17.109 3.309 1.972 1 98.25 318 SER B N 1
ATOM 5164 C CA . SER B 1 318 ? 17.781 3.514 0.687 1 98.25 318 SER B CA 1
ATOM 5165 C C . SER B 1 318 ? 18.594 2.285 0.28 1 98.25 318 SER B C 1
ATOM 5167 O O . SER B 1 318 ? 18.922 2.119 -0.894 1 98.25 318 SER B O 1
ATOM 5169 N N . LYS B 1 319 ? 18.891 1.429 1.254 1 96.38 319 LYS B N 1
ATOM 5170 C CA . LYS B 1 319 ? 19.547 0.177 0.9 1 96.38 319 LYS B CA 1
ATOM 5171 C C . LYS B 1 319 ? 18.688 -0.665 -0.026 1 96.38 319 LYS B C 1
ATOM 5173 O O . LYS B 1 319 ? 19.188 -1.512 -0.765 1 96.38 319 LYS B O 1
ATOM 5178 N N . TYR B 1 320 ? 17.391 -0.368 -0.03 1 96.38 320 TYR B N 1
ATOM 5179 C CA . TYR B 1 320 ? 16.438 -1.1 -0.861 1 96.38 320 TYR B CA 1
ATOM 5180 C C . TYR B 1 320 ? 16.016 -0.267 -2.064 1 96.38 320 TYR B C 1
ATOM 5182 O O . TYR B 1 320 ? 15.023 -0.58 -2.725 1 96.38 320 TYR B O 1
ATOM 5190 N N . SER B 1 321 ? 16.672 0.828 -2.303 1 96.12 321 SER B N 1
ATOM 5191 C CA . SER B 1 321 ? 16.375 1.606 -3.5 1 96.12 321 SER B CA 1
ATOM 5192 C C . SER B 1 321 ? 16.531 0.761 -4.762 1 96.12 321 SER B C 1
ATOM 5194 O O . SER B 1 321 ? 17.406 -0.11 -4.828 1 96.12 321 SER B O 1
ATOM 5196 N N . PRO B 1 322 ? 15.672 0.995 -5.711 1 93.88 322 PRO B N 1
ATOM 5197 C CA . PRO B 1 322 ? 15.703 0.184 -6.93 1 93.88 322 PRO B CA 1
ATOM 5198 C C . PRO B 1 322 ? 17.062 0.19 -7.609 1 93.88 322 PRO B C 1
ATOM 5200 O O . PRO B 1 322 ? 17.734 1.229 -7.664 1 93.88 322 PRO B O 1
ATOM 5203 N N . ASP B 1 323 ? 17.453 -0.897 -7.984 1 92.75 323 ASP B N 1
ATOM 5204 C CA . ASP B 1 323 ? 18.625 -1.145 -8.812 1 92.75 323 ASP B CA 1
ATOM 5205 C C . ASP B 1 323 ? 18.328 -2.193 -9.883 1 92.75 323 ASP B C 1
ATOM 5207 O O . ASP B 1 323 ? 18.438 -3.395 -9.633 1 92.75 323 ASP B O 1
ATOM 5211 N N . MET B 1 324 ? 18.109 -1.781 -11.07 1 92.94 324 MET B N 1
ATOM 5212 C CA . MET B 1 324 ? 17.609 -2.648 -12.133 1 92.94 324 MET B CA 1
ATOM 5213 C C . MET B 1 324 ? 18.75 -3.412 -12.805 1 92.94 324 MET B C 1
ATOM 5215 O O . MET B 1 324 ? 18.5 -4.258 -13.664 1 92.94 324 MET B O 1
ATOM 5219 N N . SER B 1 325 ? 19.938 -3.143 -12.375 1 93.25 325 SER B N 1
ATOM 5220 C CA . SER B 1 325 ? 21.078 -3.814 -13 1 93.25 325 SER B CA 1
ATOM 5221 C C . SER B 1 325 ? 21 -5.328 -12.812 1 93.25 325 SER B C 1
ATOM 5223 O O . SER B 1 325 ? 21.547 -6.086 -13.609 1 93.25 325 SER B O 1
ATOM 5225 N N . GLN B 1 326 ? 20.156 -5.75 -11.844 1 91.06 326 GLN B N 1
ATOM 5226 C CA . GLN B 1 326 ? 20.109 -7.172 -11.516 1 91.06 326 GLN B CA 1
ATOM 5227 C C . GLN B 1 326 ? 18.75 -7.773 -11.906 1 91.06 326 GLN B C 1
ATOM 5229 O O . GLN B 1 326 ? 18.438 -8.898 -11.531 1 91.06 326 GLN B O 1
ATOM 5234 N N . HIS B 1 327 ? 18 -7.02 -12.609 1 92.56 327 HIS B N 1
ATOM 5235 C CA . HIS B 1 327 ? 16.75 -7.57 -13.109 1 92.56 327 HIS B CA 1
ATOM 5236 C C . HIS B 1 327 ? 16.984 -8.633 -14.164 1 92.56 327 HIS B C 1
ATOM 5238 O O . HIS B 1 327 ? 17.797 -8.445 -15.07 1 92.56 327 HIS B O 1
ATOM 5244 N N . PHE B 1 328 ? 16.266 -9.695 -14.172 1 90.31 328 PHE B N 1
ATOM 5245 C CA . PHE B 1 328 ? 16.562 -10.875 -14.977 1 90.31 328 PHE B CA 1
ATOM 5246 C C . PHE B 1 328 ? 16.469 -10.555 -16.453 1 90.31 328 PHE B C 1
ATOM 5248 O O . PHE B 1 328 ? 17.234 -11.102 -17.266 1 90.31 328 PHE B O 1
ATOM 5255 N N . ALA B 1 329 ? 15.523 -9.625 -16.812 1 90.12 329 ALA B N 1
ATOM 5256 C CA . ALA B 1 329 ? 15.289 -9.359 -18.234 1 90.12 329 ALA B CA 1
ATOM 5257 C C . ALA B 1 329 ? 15.852 -7.996 -18.641 1 90.12 329 ALA B C 1
ATOM 5259 O O . ALA B 1 329 ? 16.297 -7.816 -19.766 1 90.12 329 ALA B O 1
ATOM 5260 N N . TYR B 1 330 ? 15.859 -7.062 -17.688 1 90.69 330 TYR B N 1
ATOM 5261 C CA . TYR B 1 330 ? 16.203 -5.691 -18.031 1 90.69 330 TYR B CA 1
ATOM 5262 C C . TYR B 1 330 ? 17.609 -5.344 -17.531 1 90.69 330 TYR B C 1
ATOM 5264 O O . TYR B 1 330 ? 18.109 -4.246 -17.797 1 90.69 330 TYR B O 1
ATOM 5272 N N . GLY B 1 331 ? 18.156 -6.258 -16.812 1 91.94 331 GLY B N 1
ATOM 5273 C CA . GLY B 1 331 ? 19.391 -5.957 -16.125 1 91.94 331 GLY B CA 1
ATOM 5274 C C . GLY B 1 331 ? 20.594 -5.973 -17.047 1 91.94 331 GLY B C 1
ATOM 5275 O O . GLY B 1 331 ? 20.484 -6.355 -18.219 1 91.94 331 GLY B O 1
ATOM 5276 N N . THR B 1 332 ? 21.719 -5.512 -16.516 1 91 332 THR B N 1
ATOM 5277 C CA . THR B 1 332 ? 22.969 -5.426 -17.281 1 91 332 THR B CA 1
ATOM 5278 C C . THR B 1 332 ? 24.047 -6.277 -16.625 1 91 332 THR B C 1
ATOM 5280 O O . THR B 1 332 ? 25.156 -6.379 -17.156 1 91 332 THR B O 1
ATOM 5283 N N . ASP B 1 333 ? 23.672 -6.875 -15.523 1 90.19 333 ASP B N 1
ATOM 5284 C CA . ASP B 1 333 ? 24.672 -7.688 -14.82 1 90.19 333 ASP B CA 1
ATOM 5285 C C . ASP B 1 333 ? 25.125 -8.859 -15.68 1 90.19 333 ASP B C 1
ATOM 5287 O O . ASP B 1 333 ? 24.312 -9.523 -16.328 1 90.19 333 ASP B O 1
ATOM 5291 N N . LYS B 1 334 ? 26.484 -9.188 -15.695 1 88.25 334 LYS B N 1
ATOM 5292 C CA . LYS B 1 334 ? 27.078 -10.227 -16.531 1 88.25 334 LYS B CA 1
ATOM 5293 C C . LYS B 1 334 ? 26.625 -11.617 -16.094 1 88.25 334 LYS B C 1
ATOM 5295 O O . LYS B 1 334 ? 26.719 -12.578 -16.859 1 88.25 334 LYS B O 1
ATOM 5300 N N . LYS B 1 335 ? 26.172 -11.766 -14.953 1 89.06 335 LYS B N 1
ATOM 5301 C CA . LYS B 1 335 ? 25.766 -13.055 -14.398 1 89.06 335 LYS B CA 1
ATOM 5302 C C . LYS B 1 335 ? 24.406 -13.477 -14.945 1 89.06 335 LYS B C 1
ATOM 5304 O O . LYS B 1 335 ? 24 -14.633 -14.812 1 89.06 335 LYS B O 1
ATOM 5309 N N . LEU B 1 336 ? 23.609 -12.531 -15.555 1 88.5 336 LEU B N 1
ATOM 5310 C CA . LEU B 1 336 ? 22.25 -12.789 -16.031 1 88.5 336 LEU B CA 1
ATOM 5311 C C . LEU B 1 336 ? 22.266 -13.656 -17.281 1 88.5 336 LEU B C 1
ATOM 5313 O O . LEU B 1 336 ? 23.234 -13.625 -18.047 1 88.5 336 LEU B O 1
ATOM 5317 N N . HIS B 1 337 ? 21.203 -14.414 -17.391 1 89.19 337 HIS B N 1
ATOM 5318 C CA . HIS B 1 337 ? 21.094 -15.266 -18.562 1 89.19 337 HIS B CA 1
ATOM 5319 C C . HIS B 1 337 ? 20.734 -14.453 -19.797 1 89.19 337 HIS B C 1
ATOM 5321 O O . HIS B 1 337 ? 19.703 -13.766 -19.828 1 89.19 337 HIS B O 1
ATOM 5327 N N . SER B 1 338 ? 21.391 -14.711 -20.875 1 88 338 SER B N 1
ATOM 5328 C CA . SER B 1 338 ? 21.281 -13.867 -22.062 1 88 338 SER B CA 1
ATOM 5329 C C . SER B 1 338 ? 19.938 -14.055 -22.75 1 88 338 SER B C 1
ATOM 5331 O O . SER B 1 338 ? 19.422 -13.133 -23.391 1 88 338 SER B O 1
ATOM 5333 N N . LEU B 1 339 ? 19.391 -15.234 -22.609 1 87.44 339 LEU B N 1
ATOM 5334 C CA . LEU B 1 339 ? 18.078 -15.469 -23.203 1 87.44 339 LEU B CA 1
ATOM 5335 C C . LEU B 1 339 ? 17.078 -14.438 -22.719 1 87.44 339 LEU B C 1
ATOM 5337 O O . LEU B 1 339 ? 16.266 -13.93 -23.5 1 87.44 339 LEU B O 1
ATOM 5341 N N . ASN B 1 340 ? 17.078 -14.164 -21.453 1 89.81 340 ASN B N 1
ATOM 5342 C CA . ASN B 1 340 ? 16.109 -13.25 -20.859 1 89.81 340 ASN B CA 1
ATOM 5343 C C . ASN B 1 340 ? 16.328 -11.812 -21.344 1 89.81 340 ASN B C 1
ATOM 5345 O O . ASN B 1 340 ? 15.383 -11.133 -21.75 1 89.81 340 ASN B O 1
ATOM 5349 N N . THR B 1 341 ? 17.547 -11.383 -21.391 1 88.19 341 THR B N 1
ATOM 5350 C CA . THR B 1 341 ? 17.875 -10 -21.719 1 88.19 341 THR B CA 1
ATOM 5351 C C . THR B 1 341 ? 17.781 -9.758 -23.219 1 88.19 341 THR B C 1
ATOM 5353 O O . THR B 1 341 ? 17.703 -8.609 -23.656 1 88.19 341 THR B O 1
ATOM 5356 N N . GLN B 1 342 ? 17.781 -10.883 -24 1 87.06 342 GLN B N 1
ATOM 5357 C CA . GLN B 1 342 ? 17.781 -10.734 -25.453 1 87.06 342 GLN B CA 1
ATOM 5358 C C . GLN B 1 342 ? 16.422 -11.094 -26.047 1 87.06 342 GLN B C 1
ATOM 5360 O O . GLN B 1 342 ? 15.953 -10.438 -26.969 1 87.06 342 GLN B O 1
ATOM 5365 N N . LYS B 1 343 ? 15.789 -12.117 -25.469 1 85.62 343 LYS B N 1
ATOM 5366 C CA . LYS B 1 343 ? 14.586 -12.641 -26.094 1 85.62 343 LYS B CA 1
ATOM 5367 C C . LYS B 1 343 ? 13.352 -12.406 -25.234 1 85.62 343 LYS B C 1
ATOM 5369 O O . LYS B 1 343 ? 12.383 -11.789 -25.672 1 85.62 343 LYS B O 1
ATOM 5374 N N . VAL B 1 344 ? 13.453 -12.766 -24.047 1 85.62 344 VAL B N 1
ATOM 5375 C CA . VAL B 1 344 ? 12.297 -12.68 -23.172 1 85.62 344 VAL B CA 1
ATOM 5376 C C . VAL B 1 344 ? 11.898 -11.219 -22.969 1 85.62 344 VAL B C 1
ATOM 5378 O O . VAL B 1 344 ? 10.711 -10.883 -22.938 1 85.62 344 VAL B O 1
ATOM 5381 N N . VAL B 1 345 ? 12.852 -10.375 -22.891 1 85 345 VAL B N 1
ATOM 5382 C CA . VAL B 1 345 ? 12.609 -8.953 -22.672 1 85 345 VAL B CA 1
ATOM 5383 C C . VAL B 1 345 ? 11.688 -8.406 -23.75 1 85 345 VAL B C 1
ATOM 5385 O O . VAL B 1 345 ? 10.875 -7.516 -23.5 1 85 345 VAL B O 1
ATOM 5388 N N . LYS B 1 346 ? 11.727 -8.961 -24.969 1 86.56 346 LYS B N 1
ATOM 5389 C CA . LYS B 1 346 ? 10.938 -8.492 -26.094 1 86.56 346 LYS B CA 1
ATOM 5390 C C . LYS B 1 346 ? 9.477 -8.938 -25.984 1 86.56 346 LYS B C 1
ATOM 5392 O O . LYS B 1 346 ? 8.602 -8.391 -26.641 1 86.56 346 LYS B O 1
ATOM 5397 N N . LEU B 1 347 ? 9.281 -9.898 -25.141 1 86.06 347 LEU B N 1
ATOM 5398 C CA . LEU B 1 347 ? 7.938 -10.445 -24.969 1 86.06 347 LEU B CA 1
ATOM 5399 C C . LEU B 1 347 ? 7.176 -9.68 -23.891 1 86.06 347 LEU B C 1
ATOM 5401 O O . LEU B 1 347 ? 5.953 -9.797 -23.781 1 86.06 347 LEU B O 1
ATOM 5405 N N . LEU B 1 348 ? 7.891 -9.07 -23.062 1 86.94 348 LEU B N 1
ATOM 5406 C CA . LEU B 1 348 ? 7.324 -8.438 -21.875 1 86.94 348 LEU B CA 1
ATOM 5407 C C . LEU B 1 348 ? 6.594 -7.148 -22.234 1 86.94 348 LEU B C 1
ATOM 5409 O O . LEU B 1 348 ? 5.551 -6.836 -21.672 1 86.94 348 LEU B O 1
#

Secondary structure (DSSP, 8-state):
-PPPPPPHHHHHHTTPPEEEE--HHHHHHHTT-S-TTT---THHHH-HHHHHHHHHHHHHHT-SEEE-S-TT-SHHHHHHTT-GGGHHHHHHHHHHHHHHHHHHHT-EEEEEEE--S---TT-HHHHHHHHHHHHHHHHHHHHTT-SEEEEEEES-HHHHHHHHHHHHHHSTT--EEEEE---S-SSB-TTS-BHHHHHHHHHHTT-SEEEEESSS-HHHHHHHHHHHTTS-SSPEEEE--SB---SSS-STTS-B-TTSSB-TTTTGGGGBPPHHHHHHHHHHHHHHT-SEEEE-TT--HHHHHHHHHHTT---GGGGG---GGG-TTT---TTS-HHIIIIIHHH-/-PPPPPPHHHHHHTTPPEEEE--HHHHHHHTT-S-TTT---THHHH-HHHHHHHHHHHHHHT-SEEE-S-TT-SHHHHHHTT-GGGHHHHHHHHHHHHHHHHHHHT-EEEEEEE--S---TT-HHHHHHHHHHHHHHHHHHHHTT-SEEEEEEES-HHHHHHHHHHHHHHSTT--EEEEE---S-SSB-TTS-BHHHHHHHHHHTT-SEEEEESSS-HHHHHHHHHHHTTS-SSPEEEE--SB---SSS-STTS-B-TTSSB-TTTTGGGGBPPHHHHHHHHHHHHHHT-SEEEE-TT--HHHHHHHHHHTT---GGGGG---GGG-TTT---TTS-HHIIIIIHHH-

pLDDT: mean 96.86, std 3.75, range [65.75, 98.94]

Solvent-accessible surface area (backbone atoms only — not comparable to full-atom values): 33882 Å² total; per-residue (Å²): 125,41,61,83,50,80,50,68,67,59,38,50,74,70,67,40,66,45,34,37,54,47,20,63,68,50,41,35,29,40,52,37,52,25,31,46,31,62,52,42,55,57,33,40,70,76,38,44,67,58,50,42,50,50,50,48,35,33,42,35,13,36,26,43,36,28,60,20,69,29,55,49,46,41,60,62,52,25,48,70,74,71,42,50,88,43,36,64,60,38,38,52,47,24,34,46,44,23,40,52,51,13,44,61,68,32,32,41,24,25,26,43,46,49,58,62,75,58,69,38,96,88,37,68,70,27,50,56,53,44,46,53,47,48,44,54,54,37,41,51,26,48,75,53,60,40,61,26,38,36,38,34,52,21,45,32,59,69,58,44,49,49,50,52,51,43,37,63,70,54,29,78,74,41,51,34,34,41,26,30,27,47,46,57,52,81,57,33,32,75,75,64,46,40,50,51,57,46,46,39,50,43,46,72,72,60,37,55,26,32,40,37,24,35,52,14,5,53,79,52,38,50,62,50,51,61,68,34,56,85,69,54,87,54,46,48,34,46,18,24,16,36,34,69,30,38,90,91,27,38,14,60,59,48,36,62,38,98,86,70,41,73,14,54,78,67,31,45,48,39,37,24,42,26,44,64,57,41,26,51,45,24,41,50,37,53,75,70,64,49,31,36,39,40,33,16,43,67,34,48,21,42,50,41,29,36,29,32,42,41,62,74,44,78,36,74,26,51,80,26,48,73,44,50,46,52,18,63,36,77,27,71,48,86,82,50,41,60,61,30,50,67,51,50,47,77,42,62,125,43,63,83,50,80,50,68,66,60,40,50,73,72,67,39,68,44,34,38,55,47,20,62,67,50,41,36,28,40,52,35,55,25,32,45,30,63,53,43,56,58,33,39,70,76,37,46,68,57,51,45,48,50,50,47,35,32,42,36,13,35,25,43,36,29,61,19,70,30,54,49,47,41,60,62,52,25,48,71,74,70,41,52,90,44,35,66,60,36,37,51,46,24,35,46,43,23,40,51,52,12,44,63,67,32,32,40,24,26,26,40,47,50,58,62,75,58,69,38,98,88,37,68,70,27,50,55,52,43,45,52,48,47,44,55,54,38,41,51,24,49,75,51,60,41,63,28,37,35,39,33,54,22,44,32,61,68,58,44,49,50,49,53,52,42,39,62,70,53,28,77,75,41,52,35,35,42,25,30,26,48,46,58,52,81,57,33,32,74,74,64,46,40,50,52,57,46,47,39,51,43,46,73,72,60,37,56,26,34,39,37,26,34,53,14,5,53,78,50,38,50,61,50,51,60,68,34,56,86,69,53,87,54,47,48,34,46,18,24,16,35,34,69,29,37,88,91,27,36,13,59,60,48,35,60,39,98,86,71,42,72,14,54,79,67,32,44,48,38,38,24,42,25,45,63,57,42,26,51,44,24,40,50,37,53,74,69,63,49,31,35,40,39,33,16,44,68,34,47,21,41,50,42,28,36,29,32,42,41,62,75,44,79,37,74,26,49,81,27,48,72,44,51,47,53,18,64,36,77,28,71,48,85,82,50,42,61,60,31,50,66,50,49,46,77,42,61

Nearest PDB structures (foldseek):
  4m3p-assembly1_A  TM=8.553E-01  e=1.318E-26  Homo sapiens
  4m3p-assembly1_C  TM=8.537E-01  e=1.754E-26  Homo sapiens
  4m3p-assembly1_D  TM=8.461E-01  e=4.139E-26  Homo sapiens
  1lt7-assembly1_A  TM=8.603E-01  e=7.907E-23  Homo sapiens
  8ssc-assembly1_A  TM=8.193E-01  e=2.885E-16  Thermus thermophilus HB8

Foldseek 3Di:
DDDAADFPLVCVVVLAAAEAAAAVLQVCVVVVRHDPDLSAPCCCVVPVVVLLVQQLLQVLLPHLEREQPCESLWQQSCVVVVNNVCNLVSLLSSLLSSVVSCVVRNGAYEFEDEDSVQDDPVDVVSLVVLLVRLLSRLLSNQVSPHSAYEYEAAQDLSSQLSNLVSCVVRNVPGAYAYEYEDELDLQAGPVGHGLLVSQVVSVVSPHQEYEYEAFFALVLRLVSCVVNPPSHDHFYEDAYEFFQADNCRGTLQRDADPVRHGCPPPNRVVGGHDLVVLLVSLLSCVVSSGRHYYYYHNDDSNSSNSSQVSVVHCRNCNVVPDDCLPPQQCHVDPVHDVCRVPPVVVVD/DDDAADFPLVCVVVLAAAEAAAAVLQVCVVVVRHDPDLSAPCCLVVPVVVLLVQLLLQVLLPHLEREQPCESLWQQSCVVVVNNVCNLVSLLSSLLSSVVSCVVRNGAYEFEDEDSVQDDPVDVVSLVVLLVRLLSRLLSNQVSPHSAYEYEAAQDLSSQLSNLVSCVVRNVPGAYAYEYEDELDLQDGPVGHGLLVSQVVSVVSRHQEYEYEAFFALVLRLVSCVVNPPSHDHFYEDAYEFFQADNCRGTLQRDADPVRHGCPPPNRVVGGHDLVVLLVSLLSCVVSSGRHYYYYHNDDSNSSNSSQVSVVHCRNCNVVPDDCLPPQQCHVDPVHDVCRVPPVVVVD